Protein AF-A0A7R9FT83-F1 (afdb_monomer)

Nearest PDB structures (foldseek):
  1yxo-assembly1_B  TM=9.324E-01  e=3.282E-31  Pseudomonas aeruginosa
  3lxy-assembly1_A-2  TM=9.511E-01  e=6.187E-30  Yersinia pestis
  1r8k-assembly1_B  TM=9.087E-01  e=9.940E-31  Salmonella enterica subsp. enterica serovar Typhimurium
  1ps6-assembly1_A  TM=9.496E-01  e=1.874E-29  Escherichia coli
  6xmy-assembly1_A  TM=9.005E-01  e=2.595E-27  Legionella pneumophila subsp. pneumophila str. Philadelphia 1

Radius of gyration: 38.5 Å; Cα contacts (8 Å, |Δi|>4): 1022; chains: 1; bounding box: 85×86×90 Å

Solvent-accessible surface area (backbone atoms only — not comparable to full-atom values): 36429 Å² total; per-residue (Å²): 72,54,55,74,54,67,82,45,69,48,43,38,68,57,50,52,53,50,48,53,53,53,52,56,51,40,59,75,68,74,52,88,78,72,60,67,73,57,49,52,49,54,52,49,56,47,51,51,52,54,51,53,47,55,51,49,31,52,76,70,68,57,78,78,57,68,71,61,48,49,57,50,51,48,50,54,20,51,77,70,75,34,52,67,67,58,39,51,52,54,42,46,75,75,72,44,51,66,70,56,53,55,52,49,53,47,50,51,53,46,48,53,52,46,45,43,64,73,29,52,69,71,60,80,82,56,68,68,58,39,52,50,49,55,52,51,48,63,71,65,69,64,54,63,31,32,38,25,35,28,48,31,30,39,69,39,61,85,84,50,52,76,64,49,51,51,52,43,48,54,54,49,52,51,52,52,50,44,48,75,72,67,50,56,64,36,63,52,11,50,73,64,28,71,42,96,42,10,82,67,30,10,56,66,50,77,40,50,46,81,78,48,60,66,79,55,49,65,53,56,74,75,54,53,76,70,37,67,54,73,76,42,81,54,79,62,23,40,37,34,42,32,35,68,40,76,49,62,63,87,72,69,46,57,45,62,28,38,27,33,29,40,31,37,36,55,59,47,101,88,38,51,69,68,56,32,46,54,53,46,52,55,53,49,53,42,46,76,73,69,49,58,62,42,59,51,8,50,73,56,24,74,55,91,29,9,88,65,31,8,47,63,51,76,36,52,84,79,76,51,58,72,58,54,44,57,55,56,70,72,48,51,76,70,33,71,52,69,81,42,70,48,99,70,24,35,30,37,43,31,33,66,45,76,46,73,44,76,40,47,66,60,52,50,49,51,50,45,46,52,54,54,44,50,52,53,29,53,54,48,42,53,53,50,53,50,55,56,51,47,61,47,37,74,37,39,36,65,42,103,42,72,61,72,46,64,34,35,58,66,59,49,51,54,49,26,60,76,68,72,46,78,72,43,82,41,91,69,95,52,59,31,72,20,81,20,49,39,30,60,51,72,41,73,59,74,54,90,85,49,77,69,56,89,56,43,73,36,30,63,40,59,53,48,37,53,50,51,52,50,52,30,28,75,71,68,75,30,88,57,46,76,52,77,94,78,67,55,64,47,30,39,76,51,76,38,94,56,95,46,71,70,60,54,50,25,60,77,68,70,40,91,64,71,35,51,27,41,35,22,43,61,82,81,59,43,43,37,43,32,34,71,34,66,99,63,61,76,89,53,46,70,80,62,65,36,50,69,55,48,46,51,42,52,50,34,51,49,51,40,38,32,74,76,66,65,35,90,77,51,33,35,38,29,37,21,82,33,71,65,25,7,56,94,49,80,51,43,50,58,37,72,77,28,48,48,56,42,48,52,59,41,39,78,72,70,47,48,67,48,68,56,28,29,56,89,64,52,72,35,75,71,41,43,67,67,40,67,31,35,39,23,52,36,46,82,72,42,47,61,60,46,50,70,66,12,74,75,60,59,39,40,33,51,37,52,51,100,48,50,42,40,69

pLDDT: mean 86.51, std 10.6, range [36.62, 98.56]

Sequence (663 aa):
MDPVVDQTVITERELENRIATVTAQINKQGTEMPEESVLRKQILERLISDTLQIQYAAQTGLRVDDAQLDKTIERIAEQNQLTITEFSEAIGRDGISMRKFRSDIRNEITIARLREREVDGRVNVTESEVDNYLTTQAAAGTSQDEFEISHILIRTPPDGTPEDIQKAQAKTDEVMKNLKSGASFAKVSASFSDAPNALEGGNLGWKQGAQMPNLFLEALNSMQIGDVSEPIRSPNGFHILKLTNKRGGNSPLVVQQTRARHILIKITEIMSEKEAKTKMDHIKDRLDNGEKFDALARQFSEDGSAANGGELNWVNPGDTVPQFEKAMNALKENEISAPVQTQFGWHIIQVLERRGQDMTKEAARLKARQEIRARKADEAYQDWIRELRDRAYLAQQALPAKIIVIGDQYALQKRAQILNLPLNICADEVPHIGNGGLQVLHHPLAEPAVAGKLNVNNSAYVLNTLTTATKGCMNGLFDAMVTAPVHKGVINDANINFTGHTEFLAELTGTPQVVMMLVGGQGESMLRVALATTHLALKDVPAAITQANLETTIRILHTDLMQKFGIKKPKIFVAGLNPHAGEGGYLGMEEIETINPVLEKLCSQGFDLIGALPADTMFSAKNIKAADAFLCMYHDQGLPVLKHTSFGEGVNITLGLPIIRTS

Mean predicted aligned error: 18.19 Å

Structure (mmCIF, N/CA/C/O backbone):
data_AF-A0A7R9FT83-F1
#
_entry.id   AF-A0A7R9FT83-F1
#
loop_
_atom_site.group_PDB
_atom_site.id
_atom_site.type_symbol
_atom_site.label_atom_id
_atom_site.label_alt_id
_atom_site.label_comp_id
_atom_site.label_asym_id
_atom_site.label_entity_id
_atom_site.label_seq_id
_atom_site.pdbx_PDB_ins_code
_atom_site.Cartn_x
_atom_site.Cartn_y
_atom_site.Cartn_z
_atom_site.occupancy
_atom_site.B_iso_or_equiv
_atom_site.auth_seq_id
_atom_site.auth_comp_id
_atom_site.auth_asym_id
_atom_site.auth_atom_id
_atom_site.pdbx_PDB_model_num
ATOM 1 N N . MET A 1 1 ? 8.182 18.375 -7.238 1.00 41.91 1 MET A N 1
ATOM 2 C CA . MET A 1 1 ? 9.094 17.528 -6.474 1.00 41.91 1 MET A CA 1
ATOM 3 C C . MET A 1 1 ? 8.539 16.124 -6.518 1.00 41.91 1 MET A C 1
ATOM 5 O O . MET A 1 1 ? 7.466 15.900 -5.982 1.00 41.91 1 MET A O 1
ATOM 9 N N . ASP A 1 2 ? 9.267 15.199 -7.136 1.00 36.62 2 ASP A N 1
ATOM 10 C CA . ASP A 1 2 ? 8.843 13.803 -7.201 1.00 36.62 2 ASP A CA 1
ATOM 11 C C . ASP A 1 2 ? 9.775 12.957 -6.314 1.00 36.62 2 ASP A C 1
ATOM 13 O O . ASP A 1 2 ? 10.878 12.616 -6.762 1.00 36.62 2 ASP A O 1
ATOM 17 N N . PRO A 1 3 ? 9.465 12.705 -5.027 1.00 39.31 3 PRO A N 1
ATOM 18 C CA . PRO A 1 3 ? 10.248 11.762 -4.242 1.00 39.31 3 PRO A CA 1
ATOM 19 C C . PRO A 1 3 ? 9.983 10.330 -4.704 1.00 39.31 3 PRO A C 1
ATOM 21 O O . PRO A 1 3 ? 8.842 9.884 -4.806 1.00 39.31 3 PRO A O 1
ATOM 24 N N . VAL A 1 4 ? 11.066 9.602 -4.965 1.00 46.84 4 VAL A N 1
ATOM 25 C CA . VAL A 1 4 ? 11.028 8.151 -5.159 1.00 46.84 4 VAL A CA 1
ATOM 26 C C . VAL A 1 4 ? 10.951 7.505 -3.777 1.00 46.84 4 VAL A C 1
ATOM 28 O O . VAL A 1 4 ? 11.773 7.811 -2.913 1.00 46.84 4 VAL A O 1
ATOM 31 N N . VAL A 1 5 ? 9.951 6.654 -3.572 1.00 49.22 5 VAL A N 1
ATOM 32 C CA . VAL A 1 5 ? 9.674 5.919 -2.337 1.00 49.22 5 VAL A CA 1
ATOM 33 C C . VAL A 1 5 ? 9.681 4.435 -2.680 1.00 49.22 5 VAL A C 1
ATOM 35 O O . VAL A 1 5 ? 8.700 3.915 -3.218 1.00 49.22 5 VAL A O 1
ATOM 38 N N . ASP A 1 6 ? 10.818 3.789 -2.419 1.00 58.53 6 ASP A N 1
ATOM 39 C CA . ASP A 1 6 ? 11.113 2.410 -2.824 1.00 58.53 6 ASP A CA 1
ATOM 40 C C . ASP A 1 6 ? 10.753 2.158 -4.307 1.00 58.53 6 ASP A C 1
ATOM 42 O O . ASP A 1 6 ? 11.392 2.713 -5.205 1.00 58.53 6 ASP A O 1
ATOM 46 N N . GLN A 1 7 ? 9.686 1.399 -4.578 1.00 53.59 7 GLN A N 1
ATOM 47 C CA . GLN A 1 7 ? 9.283 0.967 -5.922 1.00 53.59 7 GLN A CA 1
ATOM 48 C C . GLN A 1 7 ? 8.365 1.950 -6.671 1.00 53.59 7 GLN A C 1
ATOM 50 O O . GLN A 1 7 ? 8.035 1.723 -7.837 1.00 53.59 7 GLN A O 1
ATOM 55 N N . THR A 1 8 ? 7.917 3.039 -6.038 1.00 56.41 8 THR A N 1
ATOM 56 C CA . THR A 1 8 ? 6.992 4.006 -6.659 1.00 56.41 8 THR A CA 1
ATOM 57 C C . THR A 1 8 ? 7.441 5.444 -6.470 1.00 56.41 8 THR A C 1
ATOM 59 O O . THR A 1 8 ? 8.157 5.781 -5.535 1.00 56.41 8 THR A O 1
ATOM 62 N N . VAL A 1 9 ? 6.991 6.322 -7.361 1.00 61.97 9 VAL A N 1
ATOM 63 C CA . VAL A 1 9 ? 7.285 7.753 -7.304 1.00 61.97 9 VAL A CA 1
ATOM 64 C C . VAL A 1 9 ? 6.043 8.482 -6.817 1.00 61.97 9 VAL A C 1
ATOM 66 O O . VAL A 1 9 ? 4.986 8.336 -7.424 1.00 61.97 9 VAL A O 1
ATOM 69 N N . ILE A 1 10 ? 6.171 9.276 -5.754 1.00 68.56 10 ILE A N 1
ATOM 70 C CA . ILE A 1 10 ? 5.159 10.276 -5.409 1.00 68.56 10 ILE A CA 1
ATOM 71 C C . ILE A 1 10 ? 5.392 11.441 -6.351 1.00 68.56 10 ILE A C 1
ATOM 73 O O . ILE A 1 10 ? 6.482 12.000 -6.370 1.00 68.56 10 ILE A O 1
ATOM 77 N N . THR A 1 11 ? 4.402 11.796 -7.155 1.00 71.56 11 THR A N 1
ATOM 78 C CA . THR A 1 11 ? 4.543 12.904 -8.107 1.00 71.56 11 THR A CA 1
ATOM 79 C C . THR A 1 11 ? 4.201 14.243 -7.460 1.00 71.56 11 THR A C 1
ATOM 81 O O . THR A 1 11 ? 3.380 14.320 -6.546 1.00 71.56 11 THR A O 1
ATOM 84 N N . GLU A 1 12 ? 4.745 15.334 -7.994 1.00 71.69 12 GLU A N 1
ATOM 85 C CA . GLU A 1 12 ? 4.399 16.692 -7.575 1.00 71.69 12 GLU A CA 1
ATOM 86 C C . GLU A 1 12 ? 2.896 16.918 -7.677 1.00 71.69 12 GLU A C 1
ATOM 88 O O . GLU A 1 12 ? 2.285 17.497 -6.791 1.00 71.69 12 GLU A O 1
ATOM 93 N N . ARG A 1 13 ? 2.274 16.403 -8.740 1.00 75.31 13 ARG A N 1
ATOM 94 C CA . ARG A 1 13 ? 0.831 16.518 -8.939 1.00 75.31 13 ARG A CA 1
ATOM 95 C C . ARG A 1 13 ? 0.041 15.850 -7.811 1.00 75.31 13 ARG A C 1
ATOM 97 O O . ARG A 1 13 ? -0.991 16.372 -7.408 1.00 75.31 13 ARG A O 1
ATOM 104 N N . GLU A 1 14 ? 0.490 14.703 -7.307 1.00 74.38 14 GLU A N 1
ATOM 105 C CA . GLU A 1 14 ? -0.159 14.036 -6.170 1.00 74.38 14 GLU A CA 1
ATOM 106 C C . GLU A 1 14 ? 0.012 14.825 -4.875 1.00 74.38 14 GLU A C 1
ATOM 108 O O . GLU A 1 14 ? -0.956 14.967 -4.124 1.00 74.38 14 GLU A O 1
ATOM 113 N N . LEU A 1 15 ? 1.205 15.380 -4.647 1.00 78.50 15 LEU A N 1
ATOM 114 C CA . LEU A 1 15 ? 1.472 16.256 -3.512 1.00 78.50 15 LEU A CA 1
ATOM 115 C C . LEU A 1 15 ? 0.583 17.507 -3.555 1.00 78.50 15 LEU A C 1
ATOM 117 O O . LEU A 1 15 ? -0.110 17.785 -2.580 1.00 78.50 15 LEU A O 1
ATOM 121 N N . GLU A 1 16 ? 0.527 18.204 -4.690 1.00 82.44 16 GLU A N 1
ATOM 122 C CA . GLU A 1 16 ? -0.309 19.397 -4.884 1.00 82.44 16 GLU A CA 1
ATOM 123 C C . GLU A 1 16 ? -1.802 19.089 -4.714 1.00 82.44 16 GLU A C 1
ATOM 125 O O . GLU A 1 16 ? -2.513 19.807 -4.013 1.00 82.44 16 GLU A O 1
ATOM 130 N N . ASN A 1 17 ? -2.289 17.972 -5.266 1.00 82.00 17 ASN A N 1
ATOM 131 C CA . ASN A 1 17 ? -3.680 17.552 -5.080 1.00 82.00 17 ASN A CA 1
ATOM 132 C C . ASN A 1 17 ? -4.004 17.282 -3.602 1.00 82.00 17 ASN A C 1
ATOM 134 O O . ASN A 1 17 ? -5.092 17.619 -3.120 1.00 82.00 17 ASN A O 1
ATOM 138 N N . ARG A 1 18 ? -3.069 16.669 -2.864 1.00 82.44 18 ARG A N 1
ATOM 139 C CA . ARG A 1 18 ? -3.252 16.386 -1.437 1.00 82.44 18 ARG A CA 1
ATOM 140 C C . ARG A 1 18 ? -3.200 17.665 -0.606 1.00 82.44 18 ARG A C 1
ATOM 142 O O . ARG A 1 18 ? -4.032 17.810 0.285 1.00 82.44 18 ARG A O 1
ATOM 149 N N . ILE A 1 19 ? -2.299 18.596 -0.930 1.00 82.56 19 ILE A N 1
ATOM 150 C CA . ILE A 1 19 ? -2.254 19.941 -0.338 1.00 82.56 19 ILE A CA 1
ATOM 151 C C . ILE A 1 19 ? -3.588 20.647 -0.554 1.00 82.56 19 ILE A C 1
ATOM 153 O O . ILE A 1 19 ? -4.222 21.026 0.424 1.00 82.56 19 ILE A O 1
ATOM 157 N N . ALA A 1 20 ? -4.077 20.722 -1.794 1.00 84.25 20 ALA A N 1
ATOM 158 C CA . ALA A 1 20 ? -5.348 21.371 -2.109 1.00 84.25 20 ALA A CA 1
ATOM 159 C C . ALA A 1 20 ? -6.523 20.783 -1.306 1.00 84.25 20 ALA A C 1
ATOM 161 O O . ALA A 1 20 ? -7.347 21.526 -0.771 1.00 84.25 20 ALA A O 1
ATOM 162 N N . THR A 1 21 ? -6.566 19.455 -1.164 1.00 80.50 21 THR A N 1
ATOM 163 C CA . THR A 1 21 ? -7.602 18.757 -0.384 1.00 80.50 21 THR A CA 1
ATOM 164 C C . THR A 1 21 ? -7.535 19.123 1.103 1.00 80.50 21 THR A C 1
ATOM 166 O O . THR A 1 21 ? -8.549 19.486 1.700 1.00 80.50 21 THR A O 1
ATOM 169 N N . VAL A 1 22 ? -6.343 19.064 1.706 1.00 79.50 22 VAL A N 1
ATOM 170 C CA . VAL A 1 22 ? -6.141 19.379 3.130 1.00 79.50 22 VAL A CA 1
ATOM 171 C C . VAL A 1 22 ? -6.407 20.862 3.406 1.00 79.50 22 VAL A C 1
ATOM 173 O O . VAL A 1 22 ? -7.093 21.190 4.370 1.00 79.50 22 VAL A O 1
ATOM 176 N N . THR A 1 23 ? -5.950 21.760 2.534 1.00 80.88 23 THR A N 1
ATOM 177 C CA . THR A 1 23 ? -6.218 23.201 2.623 1.00 80.88 23 THR A CA 1
ATOM 178 C C . THR A 1 23 ? -7.714 23.505 2.554 1.00 80.88 23 THR A C 1
ATOM 180 O O . THR A 1 23 ? -8.223 24.270 3.372 1.00 80.88 23 THR A O 1
ATOM 183 N N . ALA A 1 24 ? -8.452 22.880 1.629 1.00 78.81 24 ALA A N 1
ATOM 184 C CA . ALA A 1 24 ? -9.903 23.042 1.545 1.00 78.81 24 ALA A CA 1
ATOM 185 C C . ALA A 1 24 ? -10.610 22.584 2.834 1.00 78.81 24 ALA A C 1
ATOM 187 O O . ALA A 1 24 ? -11.576 23.215 3.268 1.00 78.81 24 ALA A O 1
ATOM 188 N N . GLN A 1 25 ? -10.114 21.521 3.471 1.00 71.62 25 GLN A N 1
ATOM 189 C CA . GLN A 1 25 ? -10.657 21.008 4.727 1.00 71.62 25 GLN A CA 1
ATOM 190 C C . GLN A 1 25 ? -10.373 21.938 5.918 1.00 71.62 25 GLN A C 1
ATOM 192 O O . GLN A 1 25 ? -11.295 22.230 6.678 1.00 71.62 25 GLN A O 1
ATOM 197 N N . ILE A 1 26 ? -9.145 22.453 6.049 1.00 74.62 26 ILE A N 1
ATOM 198 C CA . ILE A 1 26 ? -8.762 23.419 7.099 1.00 74.62 26 ILE A CA 1
ATOM 199 C C . ILE A 1 26 ? -9.593 24.704 6.974 1.00 74.62 26 ILE A C 1
ATOM 201 O O . ILE A 1 26 ? -10.160 25.181 7.958 1.00 74.62 26 ILE A O 1
ATOM 205 N N . ASN A 1 27 ? -9.762 25.211 5.748 1.00 76.94 27 ASN A N 1
ATOM 206 C CA . ASN A 1 27 ? -10.579 26.398 5.485 1.00 76.94 27 ASN A CA 1
ATOM 207 C C . ASN A 1 27 ? -12.053 26.192 5.867 1.00 76.94 27 ASN A C 1
ATOM 209 O O . ASN A 1 27 ? -12.658 27.080 6.464 1.00 76.94 27 ASN A O 1
ATOM 213 N N . LYS A 1 28 ? -12.634 25.016 5.580 1.00 74.19 28 LYS A N 1
ATOM 214 C CA . LYS A 1 28 ? -14.008 24.678 6.000 1.00 74.19 28 LYS A CA 1
ATOM 215 C C . LYS A 1 28 ? -14.165 24.616 7.528 1.00 74.19 28 LYS A C 1
ATOM 217 O O . LYS A 1 28 ? -15.262 24.853 8.023 1.00 74.19 28 LYS A O 1
ATOM 222 N N . GLN A 1 29 ? -13.100 24.301 8.266 1.00 72.38 29 GLN A N 1
ATOM 223 C CA . GLN A 1 29 ? -13.101 24.189 9.731 1.00 72.38 29 GLN A CA 1
ATOM 224 C C . GLN A 1 29 ? -12.776 25.508 10.454 1.00 72.38 29 GLN A C 1
ATOM 226 O O . GLN A 1 29 ? -12.842 25.552 11.681 1.00 72.38 29 GLN A O 1
ATOM 231 N N . GLY A 1 30 ? -12.432 26.578 9.727 1.00 74.69 30 GLY A N 1
ATOM 232 C CA . GLY A 1 30 ? -12.115 27.887 10.309 1.00 74.69 30 GLY A CA 1
ATOM 233 C C . GLY A 1 30 ? -10.822 27.916 11.131 1.00 74.69 30 GLY A C 1
ATOM 234 O O . GLY A 1 30 ? -10.682 28.756 12.017 1.00 74.69 30 GLY A O 1
ATOM 235 N N . THR A 1 31 ? -9.897 26.984 10.883 1.00 73.94 31 THR A N 1
ATOM 236 C CA . THR A 1 31 ? -8.613 26.883 11.593 1.00 73.94 31 THR A CA 1
ATOM 237 C C . THR A 1 31 ? -7.537 27.732 10.914 1.00 73.94 31 THR A C 1
ATOM 239 O O . THR A 1 31 ? -7.541 27.889 9.694 1.00 73.94 31 THR A O 1
ATOM 242 N N . GLU A 1 32 ? -6.602 28.278 11.694 1.00 70.81 32 GLU A N 1
ATOM 243 C CA . GLU A 1 32 ? -5.482 29.060 11.158 1.00 70.81 32 GLU A CA 1
ATOM 244 C C . GLU A 1 32 ? -4.536 28.162 10.345 1.00 70.81 32 GLU A C 1
ATOM 246 O O . GLU A 1 32 ? -4.157 27.072 10.784 1.00 70.81 32 GLU A O 1
ATOM 251 N N . MET A 1 33 ? -4.188 28.599 9.131 1.00 70.00 33 MET A N 1
ATOM 252 C CA . MET A 1 33 ? -3.420 27.781 8.196 1.00 70.00 33 MET A CA 1
ATOM 253 C C . MET A 1 33 ? -1.923 27.832 8.538 1.00 70.00 33 MET A C 1
ATOM 255 O O . MET A 1 33 ? -1.368 28.927 8.655 1.00 70.00 33 MET A O 1
ATOM 259 N N . PRO A 1 34 ? -1.243 26.677 8.671 1.00 75.31 34 PRO A N 1
ATOM 260 C CA . PRO A 1 34 ? 0.204 26.655 8.844 1.00 75.31 34 PRO A CA 1
ATOM 261 C C . PRO A 1 34 ? 0.920 27.230 7.616 1.00 75.31 34 PRO A C 1
ATOM 263 O O . PRO A 1 34 ? 0.367 27.284 6.517 1.00 75.31 34 PRO A O 1
ATOM 266 N N . GLU A 1 35 ? 2.182 27.621 7.800 1.00 77.81 35 GLU A N 1
ATOM 267 C CA . GLU A 1 35 ? 3.028 28.092 6.703 1.00 77.81 35 GLU A CA 1
ATOM 268 C C . GLU A 1 35 ? 3.103 27.043 5.578 1.00 77.81 35 GLU A C 1
ATOM 270 O O . GLU A 1 35 ? 3.220 25.841 5.838 1.00 77.81 35 GLU A O 1
ATOM 275 N N . GLU A 1 36 ? 3.061 27.491 4.321 1.00 75.88 36 GLU A N 1
ATOM 276 C CA . GLU A 1 36 ? 2.990 26.611 3.149 1.00 75.88 36 GLU A CA 1
ATOM 277 C C . GLU A 1 36 ? 4.145 25.601 3.106 1.00 75.88 36 GLU A C 1
ATOM 279 O O . GLU A 1 36 ? 3.931 24.423 2.811 1.00 75.88 36 GLU A O 1
ATOM 284 N N . SER A 1 37 ? 5.364 26.024 3.462 1.00 67.00 37 SER A N 1
ATOM 285 C CA . SER A 1 37 ? 6.533 25.138 3.472 1.00 67.00 37 SER A CA 1
ATOM 286 C C . SER A 1 37 ? 6.402 24.011 4.506 1.00 67.00 37 SER A C 1
ATOM 288 O O . SER A 1 37 ? 6.769 22.864 4.228 1.00 67.00 37 SER A O 1
ATOM 290 N N . VAL A 1 38 ? 5.809 24.305 5.668 1.00 68.12 38 VAL A N 1
ATOM 291 C CA . VAL A 1 38 ? 5.553 23.341 6.745 1.00 68.12 38 VAL A CA 1
ATOM 292 C C . VAL A 1 38 ? 4.437 22.381 6.346 1.00 68.12 38 VAL A C 1
ATOM 294 O O . VAL A 1 38 ? 4.605 21.166 6.477 1.00 68.12 38 VAL A O 1
ATOM 297 N N . LEU A 1 39 ? 3.331 22.901 5.804 1.00 73.31 39 LEU A N 1
ATOM 298 C CA . LEU A 1 39 ? 2.203 22.093 5.338 1.00 73.31 39 LEU A CA 1
ATOM 299 C C . LEU A 1 39 ? 2.635 21.119 4.237 1.00 73.31 39 LEU A C 1
ATOM 301 O O . LEU A 1 39 ? 2.381 19.916 4.323 1.00 73.31 39 LEU A O 1
ATOM 305 N N . ARG A 1 40 ? 3.352 21.629 3.230 1.00 80.88 40 ARG A N 1
ATOM 306 C CA . ARG A 1 40 ? 3.901 20.835 2.127 1.00 80.88 40 ARG A CA 1
ATOM 307 C C . ARG A 1 40 ? 4.787 19.709 2.646 1.00 80.88 40 ARG A C 1
ATOM 309 O O . ARG A 1 40 ? 4.631 18.565 2.221 1.00 80.88 40 ARG A O 1
ATOM 316 N N . LYS A 1 41 ? 5.686 20.017 3.586 1.00 70.69 41 LYS A N 1
ATOM 317 C CA . LYS A 1 41 ? 6.574 19.029 4.208 1.00 70.69 41 LYS A CA 1
ATOM 318 C C . LYS A 1 41 ? 5.782 17.935 4.927 1.00 70.69 41 LYS A C 1
ATOM 320 O O . LYS A 1 41 ? 6.028 16.759 4.687 1.00 70.69 41 LYS A O 1
ATOM 325 N N . GLN A 1 42 ? 4.819 18.302 5.771 1.00 71.75 42 GLN A N 1
ATOM 326 C CA . GLN A 1 42 ? 4.013 17.335 6.525 1.00 71.75 42 GLN A CA 1
ATOM 327 C C . GLN A 1 42 ? 3.184 16.423 5.615 1.00 71.75 42 GLN A C 1
ATOM 329 O O . GLN A 1 42 ? 3.087 15.219 5.858 1.00 71.75 42 GLN A O 1
ATOM 334 N N . ILE A 1 43 ? 2.607 16.974 4.547 1.00 78.56 43 ILE A N 1
ATOM 335 C CA . ILE A 1 43 ? 1.826 16.189 3.588 1.00 78.56 43 ILE A CA 1
ATOM 336 C C . ILE A 1 43 ? 2.728 15.237 2.808 1.00 78.56 43 ILE A C 1
ATOM 338 O O . ILE A 1 43 ? 2.357 14.080 2.618 1.00 78.56 43 ILE A O 1
ATOM 342 N N . LEU A 1 44 ? 3.919 15.682 2.407 1.00 75.94 44 LEU A N 1
ATOM 343 C CA . LEU A 1 44 ? 4.880 14.821 1.731 1.00 75.94 44 LEU A CA 1
ATOM 344 C C . LEU A 1 44 ? 5.317 13.647 2.615 1.00 75.94 44 LEU A C 1
ATOM 346 O O . LEU A 1 44 ? 5.284 12.504 2.173 1.00 75.94 44 LEU A O 1
ATOM 350 N N . GLU A 1 45 ? 5.651 13.915 3.876 1.00 70.81 45 GLU A N 1
ATOM 351 C CA . GLU A 1 45 ? 6.002 12.892 4.869 1.00 70.81 45 GLU A CA 1
ATOM 352 C C . GLU A 1 45 ? 4.892 11.851 5.058 1.00 70.81 45 GLU A C 1
ATOM 354 O O . GLU A 1 45 ? 5.151 10.644 5.152 1.00 70.81 45 GLU A O 1
ATOM 359 N N . ARG A 1 46 ? 3.638 12.310 5.072 1.00 79.62 46 ARG A N 1
ATOM 360 C CA . ARG A 1 46 ? 2.473 11.430 5.139 1.00 79.62 46 ARG A CA 1
ATOM 361 C C . ARG A 1 46 ? 2.331 10.587 3.875 1.00 79.62 46 ARG A C 1
ATOM 363 O O . ARG A 1 46 ? 2.157 9.383 3.991 1.00 79.62 46 ARG A O 1
ATOM 370 N N . LEU A 1 47 ? 2.467 11.182 2.689 1.00 80.00 47 LEU A N 1
ATOM 371 C CA . LEU A 1 47 ? 2.392 10.447 1.423 1.00 80.00 47 LEU A CA 1
ATOM 372 C C . LEU A 1 47 ? 3.488 9.381 1.315 1.00 80.00 47 LEU A C 1
ATOM 374 O O . LEU A 1 47 ? 3.198 8.273 0.870 1.00 80.00 47 LEU A O 1
ATOM 378 N N . ILE A 1 48 ? 4.716 9.680 1.756 1.00 77.19 48 ILE A N 1
ATOM 379 C CA . ILE A 1 48 ? 5.814 8.701 1.824 1.00 77.19 48 ILE A CA 1
ATOM 380 C C . ILE A 1 48 ? 5.406 7.532 2.719 1.00 77.19 48 ILE A C 1
ATOM 382 O O . ILE A 1 48 ? 5.457 6.380 2.296 1.00 77.19 48 ILE A O 1
ATOM 386 N N . SER A 1 49 ? 4.941 7.826 3.932 1.00 80.81 49 SER A N 1
ATOM 387 C CA . SER A 1 49 ? 4.574 6.800 4.913 1.00 80.81 49 SER A CA 1
ATOM 388 C C . SER A 1 49 ? 3.386 5.949 4.450 1.00 80.81 49 SER A C 1
ATOM 390 O O . SER A 1 49 ? 3.410 4.730 4.601 1.00 80.81 49 SER A O 1
ATOM 392 N N . ASP A 1 50 ? 2.361 6.559 3.854 1.00 86.56 50 ASP A N 1
ATOM 393 C CA . ASP A 1 50 ? 1.199 5.852 3.303 1.00 86.56 50 ASP A CA 1
ATOM 394 C C . ASP A 1 50 ? 1.621 4.948 2.132 1.00 86.56 50 ASP A C 1
ATOM 396 O O . ASP A 1 50 ? 1.226 3.784 2.066 1.00 86.56 50 ASP A O 1
ATOM 400 N N . THR A 1 51 ? 2.485 5.450 1.243 1.00 83.56 51 THR A N 1
ATOM 401 C CA . THR A 1 51 ? 2.993 4.698 0.083 1.00 83.56 51 THR A CA 1
ATOM 402 C C . THR A 1 51 ? 3.783 3.465 0.516 1.00 83.56 51 THR A C 1
ATOM 404 O O . THR A 1 51 ? 3.516 2.369 0.023 1.00 83.56 51 THR A O 1
ATOM 407 N N . LEU A 1 52 ? 4.692 3.612 1.483 1.00 83.00 52 LEU A N 1
ATOM 408 C CA . LEU A 1 52 ? 5.474 2.497 2.025 1.00 83.00 52 LEU A CA 1
ATOM 409 C C . LEU A 1 52 ? 4.597 1.418 2.657 1.00 83.00 52 LEU A C 1
ATOM 411 O O . LEU A 1 52 ? 4.821 0.226 2.458 1.00 83.00 52 LEU A O 1
ATOM 415 N N . GLN A 1 53 ? 3.573 1.825 3.406 1.00 89.12 53 GLN A N 1
ATOM 416 C CA . GLN A 1 53 ? 2.636 0.888 4.019 1.00 89.12 53 GLN A CA 1
ATOM 417 C C . GLN A 1 53 ? 1.842 0.113 2.971 1.00 89.12 53 GLN A C 1
ATOM 419 O O . GLN A 1 53 ? 1.682 -1.098 3.096 1.00 89.12 53 GLN A O 1
ATOM 424 N N . ILE A 1 54 ? 1.373 0.783 1.917 1.00 87.94 54 ILE A N 1
ATOM 425 C CA . ILE A 1 54 ? 0.641 0.132 0.824 1.00 87.94 54 ILE A CA 1
ATOM 426 C C . ILE A 1 54 ? 1.544 -0.860 0.080 1.00 87.94 54 ILE A C 1
ATOM 428 O O . ILE A 1 54 ? 1.114 -1.977 -0.210 1.00 87.94 54 ILE A O 1
ATOM 432 N N . GLN A 1 55 ? 2.799 -0.490 -0.184 1.00 81.50 55 GLN A N 1
ATOM 433 C CA . GLN A 1 55 ? 3.783 -1.392 -0.788 1.00 81.50 55 GLN A CA 1
ATOM 434 C C . GLN A 1 55 ? 4.036 -2.617 0.098 1.00 81.50 55 GLN A C 1
ATOM 436 O O . GLN A 1 55 ? 3.961 -3.748 -0.374 1.00 81.50 55 GLN A O 1
ATOM 441 N N . TYR A 1 56 ? 4.251 -2.420 1.399 1.00 83.19 56 TYR A N 1
ATOM 442 C CA . TYR A 1 56 ? 4.473 -3.519 2.337 1.00 83.19 56 TYR A CA 1
ATOM 443 C C . TYR A 1 56 ? 3.237 -4.417 2.507 1.00 83.19 56 TYR A C 1
ATOM 445 O O . TYR A 1 56 ? 3.355 -5.643 2.593 1.00 83.19 56 TYR A O 1
ATOM 453 N N . ALA A 1 57 ? 2.029 -3.844 2.504 1.00 85.25 57 ALA A N 1
ATOM 454 C CA . ALA A 1 57 ? 0.789 -4.615 2.457 1.00 85.25 57 ALA A CA 1
ATOM 455 C C . ALA A 1 57 ? 0.746 -5.516 1.215 1.00 85.25 57 ALA A C 1
ATOM 457 O O . ALA A 1 57 ? 0.454 -6.705 1.341 1.00 85.25 57 ALA A O 1
ATOM 458 N N . ALA A 1 58 ? 1.100 -4.983 0.042 1.00 80.94 58 ALA A N 1
ATOM 459 C CA . ALA A 1 58 ? 1.158 -5.758 -1.194 1.00 80.94 58 ALA A CA 1
ATOM 460 C C . ALA A 1 58 ? 2.201 -6.890 -1.120 1.00 80.94 58 ALA A C 1
ATOM 462 O O . ALA A 1 58 ? 1.852 -8.037 -1.408 1.00 80.94 58 ALA A O 1
ATOM 463 N N . GLN A 1 59 ? 3.417 -6.593 -0.640 1.00 75.44 59 GLN A N 1
ATOM 464 C CA . GLN A 1 59 ? 4.509 -7.565 -0.454 1.00 75.44 59 GLN A CA 1
ATOM 465 C C . GLN A 1 59 ? 4.118 -8.712 0.488 1.00 75.44 59 GLN A C 1
ATOM 467 O O . GLN A 1 59 ? 4.492 -9.863 0.288 1.00 75.44 59 GLN A O 1
ATOM 472 N N . THR A 1 60 ? 3.334 -8.412 1.523 1.00 79.25 60 THR A N 1
ATOM 473 C CA . THR A 1 60 ? 2.881 -9.395 2.521 1.00 79.25 60 THR A CA 1
ATOM 474 C C . THR A 1 60 ? 1.532 -10.037 2.179 1.00 79.25 60 THR A C 1
ATOM 476 O O . THR A 1 60 ? 0.929 -10.705 3.022 1.00 79.25 60 THR A O 1
ATOM 479 N N . GLY A 1 61 ? 1.029 -9.823 0.959 1.00 80.06 61 GLY A N 1
ATOM 480 C CA . GLY A 1 61 ? -0.218 -10.409 0.465 1.00 80.06 61 GLY A CA 1
ATOM 481 C C . GLY A 1 61 ? -1.496 -9.863 1.115 1.00 80.06 61 GLY A C 1
ATOM 482 O O . GLY A 1 61 ? -2.567 -10.437 0.915 1.00 80.06 61 GLY A O 1
ATOM 483 N N . LEU A 1 62 ? -1.426 -8.769 1.881 1.00 83.06 62 LEU A N 1
ATOM 484 C CA . LEU A 1 62 ? -2.598 -8.119 2.460 1.00 83.06 62 LEU A CA 1
ATOM 485 C C . LEU A 1 62 ? -3.345 -7.347 1.366 1.00 83.06 62 LEU A C 1
ATOM 487 O O . LEU A 1 62 ? -2.847 -6.358 0.832 1.00 83.06 62 LEU A O 1
ATOM 491 N N . ARG A 1 63 ? -4.560 -7.792 1.039 1.00 82.81 63 ARG A N 1
ATOM 492 C CA . ARG A 1 63 ? -5.420 -7.154 0.035 1.00 82.81 63 ARG A CA 1
ATOM 493 C C . ARG A 1 63 ? -6.813 -6.902 0.598 1.00 82.81 63 ARG A C 1
ATOM 495 O O . ARG A 1 63 ? -7.290 -7.622 1.474 1.00 82.81 63 ARG A O 1
ATOM 502 N N . VAL A 1 64 ? -7.462 -5.868 0.079 1.00 87.50 64 VAL A N 1
ATOM 503 C CA . VAL A 1 64 ? -8.869 -5.564 0.354 1.00 87.50 64 VAL A CA 1
ATOM 504 C C . VAL A 1 64 ? -9.667 -5.980 -0.870 1.00 87.50 64 VAL A C 1
ATOM 506 O O . VAL A 1 64 ? -9.433 -5.456 -1.961 1.00 87.50 64 VAL A O 1
ATOM 509 N N . ASP A 1 65 ? -10.564 -6.946 -0.691 1.00 88.75 65 ASP A N 1
ATOM 510 C CA . ASP A 1 65 ? -11.472 -7.375 -1.746 1.00 88.75 65 ASP A CA 1
ATOM 511 C C . ASP A 1 65 ? -12.529 -6.300 -2.048 1.00 88.75 65 ASP A C 1
ATOM 513 O O . ASP A 1 65 ? -12.860 -5.455 -1.209 1.00 88.75 65 ASP A O 1
ATOM 517 N N . ASP A 1 66 ? -13.052 -6.324 -3.273 1.00 89.38 66 ASP A N 1
ATOM 518 C CA . ASP A 1 66 ? -13.994 -5.304 -3.735 1.00 89.38 66 ASP A CA 1
ATOM 519 C C . ASP A 1 66 ? -15.345 -5.375 -3.013 1.00 89.38 66 ASP A C 1
ATOM 521 O O . ASP A 1 66 ? -15.941 -4.334 -2.752 1.00 89.38 66 ASP A O 1
ATOM 525 N N . ALA A 1 67 ? -15.795 -6.563 -2.598 1.00 90.19 67 ALA A N 1
ATOM 526 C CA . ALA A 1 67 ? -17.072 -6.718 -1.902 1.00 90.19 67 ALA A CA 1
ATOM 527 C C . ALA A 1 67 ? -17.055 -6.048 -0.520 1.00 90.19 67 ALA A C 1
ATOM 529 O O . ALA A 1 67 ? -18.038 -5.448 -0.080 1.00 90.19 67 ALA A O 1
ATOM 530 N N . GLN A 1 68 ? -15.930 -6.125 0.184 1.00 88.25 68 GLN A N 1
ATOM 531 C CA . GLN A 1 68 ? -15.743 -5.443 1.451 1.00 88.25 68 GLN A CA 1
ATOM 532 C C . GLN A 1 68 ? -15.587 -3.930 1.275 1.00 88.25 68 GLN A C 1
ATOM 534 O O . GLN A 1 68 ? -16.095 -3.159 2.099 1.00 88.25 68 GLN A O 1
ATOM 539 N N . LEU A 1 69 ? -14.887 -3.502 0.224 1.00 92.19 69 LEU A N 1
ATOM 540 C CA . LEU A 1 69 ? -14.786 -2.090 -0.123 1.00 92.19 69 LEU A CA 1
ATOM 541 C C . LEU A 1 69 ? -16.178 -1.495 -0.374 1.00 92.19 69 LEU A C 1
ATOM 543 O O . LEU A 1 69 ? -16.503 -0.460 0.204 1.00 92.19 69 LEU A O 1
ATOM 547 N N . ASP A 1 70 ? -17.015 -2.184 -1.150 1.00 91.94 70 ASP A N 1
ATOM 548 C CA . ASP A 1 70 ? -18.382 -1.761 -1.469 1.00 91.94 70 ASP A CA 1
ATOM 549 C C . ASP A 1 70 ? -19.227 -1.584 -0.208 1.00 91.94 70 ASP A C 1
ATOM 551 O O . ASP A 1 70 ? -19.742 -0.494 0.032 1.00 91.94 70 ASP A O 1
ATOM 555 N N . LYS A 1 71 ? -19.243 -2.587 0.679 1.00 92.38 71 LYS A N 1
ATOM 556 C CA . LYS A 1 71 ? -19.945 -2.504 1.974 1.00 92.38 71 LYS A CA 1
ATOM 557 C C . LYS A 1 71 ? -19.469 -1.350 2.854 1.00 92.38 71 LYS A C 1
ATOM 559 O O . LYS A 1 71 ? -20.230 -0.812 3.655 1.00 92.38 71 LYS A O 1
ATOM 564 N N . THR A 1 72 ? -18.185 -1.006 2.771 1.00 91.50 72 THR A N 1
ATOM 565 C CA . THR A 1 72 ? -17.628 0.102 3.555 1.00 91.50 72 THR A CA 1
ATOM 566 C C . THR A 1 72 ? -18.103 1.439 2.995 1.00 91.50 72 THR A C 1
ATOM 568 O O . THR A 1 72 ? -18.496 2.311 3.762 1.00 91.50 72 THR A O 1
ATOM 571 N N . ILE A 1 73 ? -18.132 1.583 1.669 1.00 92.25 73 ILE A N 1
ATOM 572 C CA . ILE A 1 73 ? -18.634 2.785 0.995 1.00 92.25 73 ILE A CA 1
ATOM 573 C C . ILE A 1 73 ? -20.141 2.950 1.220 1.00 92.25 73 ILE A C 1
ATOM 575 O O . ILE A 1 73 ? -20.581 4.058 1.516 1.00 92.25 73 ILE A O 1
ATOM 579 N N . GLU A 1 74 ? -20.919 1.869 1.151 1.00 92.44 74 GLU A N 1
ATOM 580 C CA . GLU A 1 74 ? -22.351 1.876 1.482 1.00 92.44 74 GLU A CA 1
ATOM 581 C C . GLU A 1 74 ? -22.587 2.380 2.907 1.00 92.44 74 GLU A C 1
ATOM 583 O O . GLU A 1 74 ? -23.383 3.292 3.114 1.00 92.44 74 GLU A O 1
ATOM 588 N N . ARG A 1 75 ? -21.816 1.886 3.884 1.00 92.00 75 ARG A N 1
ATOM 589 C CA . ARG A 1 75 ? -21.911 2.355 5.273 1.00 92.00 75 ARG A CA 1
ATOM 590 C C . ARG A 1 75 ? -21.571 3.840 5.420 1.00 92.00 75 ARG A C 1
ATOM 592 O O . ARG A 1 75 ? -22.204 4.527 6.215 1.00 92.00 75 ARG A O 1
ATOM 599 N N . ILE A 1 76 ? -20.580 4.341 4.680 1.00 90.12 76 ILE A N 1
ATOM 600 C CA . ILE A 1 76 ? -20.234 5.771 4.685 1.00 90.12 76 ILE A CA 1
ATOM 601 C C . ILE A 1 76 ? -21.390 6.593 4.098 1.00 90.12 76 ILE A C 1
ATOM 603 O O . ILE A 1 76 ? -21.737 7.634 4.656 1.00 90.12 76 ILE A O 1
ATOM 607 N N . ALA A 1 77 ? -22.015 6.127 3.014 1.00 90.62 77 ALA A N 1
ATOM 608 C CA . ALA A 1 77 ? -23.183 6.782 2.430 1.00 90.62 77 ALA A CA 1
ATOM 609 C C . ALA A 1 77 ? -24.363 6.807 3.423 1.00 90.62 77 ALA A C 1
ATOM 611 O O . ALA A 1 77 ? -24.912 7.876 3.691 1.00 90.62 77 ALA A O 1
ATOM 612 N N . GLU A 1 78 ? -24.666 5.675 4.070 1.00 92.44 78 GLU A N 1
ATOM 613 C CA . GLU A 1 78 ? -25.712 5.556 5.096 1.00 92.44 78 GLU A CA 1
ATOM 614 C C . GLU A 1 78 ? -25.462 6.463 6.311 1.00 92.44 78 GLU A C 1
ATOM 616 O O . GLU A 1 78 ? -26.383 7.127 6.786 1.00 92.44 78 GLU A O 1
ATOM 621 N N . GLN A 1 79 ? -24.217 6.554 6.796 1.00 90.31 79 GLN A N 1
ATOM 622 C CA . GLN A 1 79 ? -23.842 7.461 7.892 1.00 90.31 79 GLN A CA 1
ATOM 623 C C . GLN A 1 79 ? -24.066 8.935 7.540 1.00 90.31 79 GLN A C 1
ATOM 625 O O . GLN A 1 79 ? -24.379 9.737 8.420 1.00 90.31 79 GLN A O 1
ATOM 630 N N . ASN A 1 80 ? -23.940 9.281 6.259 1.00 86.44 80 ASN A N 1
ATOM 631 C CA . ASN A 1 80 ? -24.241 10.610 5.736 1.00 86.44 80 ASN A CA 1
ATOM 632 C C . ASN A 1 80 ? -25.706 10.763 5.296 1.00 86.44 80 ASN A C 1
ATOM 634 O O . ASN A 1 80 ? -26.062 11.815 4.775 1.00 86.44 80 ASN A O 1
ATOM 638 N N . GLN A 1 81 ? -26.554 9.753 5.532 1.00 93.12 81 GLN A N 1
ATOM 639 C CA . GLN A 1 81 ? -27.980 9.741 5.180 1.00 93.12 81 GLN A CA 1
ATOM 640 C C . GLN A 1 81 ? -28.225 9.885 3.667 1.00 93.12 81 GLN A C 1
ATOM 642 O O . GLN A 1 81 ? -29.221 10.471 3.248 1.00 93.12 81 GLN A O 1
ATOM 647 N N . LEU A 1 82 ? -27.315 9.353 2.847 1.00 92.94 82 LEU A N 1
ATOM 648 C CA . LEU A 1 82 ? -27.374 9.398 1.386 1.00 92.94 82 LEU A CA 1
ATOM 649 C C . LEU A 1 82 ? -27.464 7.985 0.808 1.00 92.94 82 LEU A C 1
ATOM 651 O O . LEU A 1 82 ? -26.849 7.046 1.315 1.00 92.94 82 LEU A O 1
ATOM 655 N N . THR A 1 83 ? -28.179 7.835 -0.304 1.00 93.19 83 THR A N 1
ATOM 656 C CA . THR A 1 83 ? -28.063 6.632 -1.140 1.00 93.19 83 THR A CA 1
ATOM 657 C C . THR A 1 83 ? -26.712 6.604 -1.857 1.00 93.19 83 THR A C 1
ATOM 659 O O . THR A 1 83 ? -26.054 7.633 -2.021 1.00 93.19 83 THR A O 1
ATOM 662 N N . ILE A 1 84 ? -26.291 5.436 -2.354 1.00 90.12 84 ILE A N 1
ATOM 663 C CA . ILE A 1 84 ? -25.015 5.310 -3.079 1.00 90.12 84 ILE A CA 1
ATOM 664 C C . ILE A 1 84 ? -24.947 6.223 -4.317 1.00 90.12 84 ILE A C 1
ATOM 666 O O . ILE A 1 84 ? -23.890 6.767 -4.642 1.00 90.12 84 ILE A O 1
ATOM 670 N N . THR A 1 85 ? -26.085 6.430 -4.986 1.00 91.94 85 THR A N 1
ATOM 671 C CA . THR A 1 85 ? -26.201 7.296 -6.162 1.00 91.94 85 THR A CA 1
ATOM 672 C C . THR A 1 85 ? -26.038 8.763 -5.772 1.00 91.94 85 THR A C 1
ATOM 674 O O . THR A 1 85 ? -25.193 9.451 -6.341 1.00 91.94 85 THR A O 1
ATOM 677 N N . GLU A 1 86 ? -26.765 9.225 -4.752 1.00 92.06 86 GLU A N 1
ATOM 678 C CA . GLU A 1 86 ? -26.660 10.603 -4.249 1.00 92.06 86 GLU A CA 1
ATOM 679 C C . GLU A 1 86 ? -25.271 10.897 -3.675 1.00 92.06 86 GLU A C 1
ATOM 681 O O . GLU A 1 86 ? -24.721 11.980 -3.875 1.00 92.06 86 GLU A O 1
ATOM 686 N N . PHE A 1 87 ? -24.668 9.914 -3.006 1.00 91.31 87 PHE A N 1
ATOM 687 C CA . PHE A 1 87 ? -23.313 10.010 -2.480 1.00 91.31 87 PHE A CA 1
ATOM 688 C C . PHE A 1 87 ? -22.279 10.150 -3.605 1.00 91.31 87 PHE A C 1
ATOM 690 O O . PHE A 1 87 ? -21.393 11.002 -3.534 1.00 91.31 87 PHE A O 1
ATOM 697 N N . SER A 1 88 ? -22.425 9.381 -4.690 1.00 89.12 88 SER A N 1
ATOM 698 C CA . SER A 1 88 ? -21.568 9.517 -5.872 1.00 89.12 88 SER A CA 1
ATOM 699 C C . SER A 1 88 ? -21.684 10.894 -6.523 1.00 89.12 88 SER A C 1
ATOM 701 O O . SER A 1 88 ? -20.675 11.447 -6.965 1.00 89.12 88 SER A O 1
ATOM 703 N N . GLU A 1 89 ? -22.892 11.453 -6.598 1.00 90.81 89 GLU A N 1
ATOM 704 C CA . GLU A 1 89 ? -23.101 12.808 -7.112 1.00 90.81 89 GLU A CA 1
ATOM 705 C C . GLU A 1 89 ? -22.478 13.867 -6.200 1.00 90.81 89 GLU A C 1
ATOM 707 O O . GLU A 1 89 ? -21.849 14.802 -6.694 1.00 90.81 89 GLU A O 1
ATOM 712 N N . ALA A 1 90 ? -22.613 13.715 -4.879 1.00 87.62 90 ALA A N 1
ATOM 713 C CA . ALA A 1 90 ? -22.022 14.624 -3.901 1.00 87.62 90 ALA A CA 1
ATOM 714 C C . ALA A 1 90 ? -20.489 14.667 -4.018 1.00 87.62 90 ALA A C 1
ATOM 716 O O . ALA A 1 90 ? -19.921 15.750 -4.135 1.00 87.62 90 ALA A O 1
ATOM 717 N N . ILE A 1 91 ? -19.830 13.505 -4.100 1.00 86.19 91 ILE A N 1
ATOM 718 C CA . ILE A 1 91 ? -18.375 13.412 -4.319 1.00 86.19 91 ILE A CA 1
ATOM 719 C C . ILE A 1 91 ? -17.978 14.057 -5.658 1.00 86.19 91 ILE A C 1
ATOM 721 O O . ILE A 1 91 ? -16.967 14.758 -5.742 1.00 86.19 91 ILE A O 1
ATOM 725 N N . GLY A 1 92 ? -18.790 13.861 -6.703 1.00 85.94 92 GLY A N 1
ATOM 726 C CA . GLY A 1 92 ? -18.574 14.477 -8.011 1.00 85.94 92 GLY A CA 1
ATOM 727 C C . GLY A 1 92 ? -18.634 16.008 -7.981 1.00 85.94 92 GLY A C 1
ATOM 728 O O . GLY A 1 92 ? -17.838 16.656 -8.662 1.00 85.94 92 GLY A O 1
ATOM 729 N N . ARG A 1 93 ? -19.520 16.600 -7.163 1.00 85.25 93 ARG A N 1
ATOM 730 C CA . ARG A 1 93 ? -19.594 18.064 -6.960 1.00 85.25 93 ARG A CA 1
ATOM 731 C C . ARG A 1 93 ? -18.338 18.624 -6.292 1.00 85.25 93 ARG A C 1
ATOM 733 O O . ARG A 1 93 ? -17.945 19.742 -6.609 1.00 85.25 93 ARG A O 1
ATOM 740 N N . ASP A 1 94 ? -17.684 17.832 -5.448 1.00 75.81 94 ASP A N 1
ATOM 741 C CA . ASP A 1 94 ? -16.406 18.173 -4.811 1.00 75.81 94 ASP A CA 1
ATOM 742 C C . ASP A 1 94 ? -15.186 17.924 -5.729 1.00 75.81 94 ASP A C 1
ATOM 744 O O . ASP A 1 94 ? -14.039 18.072 -5.310 1.00 75.81 94 ASP A O 1
ATOM 748 N N . GLY A 1 95 ? -15.408 17.563 -7.001 1.00 80.19 95 GLY A N 1
ATOM 749 C CA . GLY A 1 95 ? -14.352 17.395 -8.004 1.00 80.19 95 GLY A CA 1
ATOM 750 C C . GLY A 1 95 ? -13.573 16.081 -7.895 1.00 80.19 95 GLY A C 1
ATOM 751 O O . GLY A 1 95 ? -12.558 15.906 -8.572 1.00 80.19 95 GLY A O 1
ATOM 752 N N . ILE A 1 96 ? -14.035 15.137 -7.072 1.00 83.25 96 ILE A N 1
ATOM 753 C CA . ILE A 1 96 ? -13.404 13.829 -6.893 1.00 83.25 96 ILE A CA 1
ATOM 754 C C . ILE A 1 96 ? -14.161 12.801 -7.743 1.00 83.25 96 ILE A C 1
ATOM 756 O O . ILE A 1 96 ? -15.385 12.718 -7.729 1.00 83.25 96 ILE A O 1
ATOM 760 N N . SER A 1 97 ? -13.443 11.979 -8.511 1.00 86.81 97 SER A N 1
ATOM 761 C CA . SER A 1 97 ? -14.089 10.870 -9.227 1.00 86.81 97 SER A CA 1
ATOM 762 C C . SER A 1 97 ? -14.378 9.706 -8.278 1.00 86.81 97 SER A C 1
ATOM 764 O O . SER A 1 97 ? -13.544 9.374 -7.433 1.00 86.81 97 SER A O 1
ATOM 766 N N . MET A 1 98 ? -15.495 8.999 -8.480 1.00 86.62 98 MET A N 1
ATOM 767 C CA . MET A 1 98 ? -15.812 7.784 -7.711 1.00 86.62 98 MET A CA 1
ATOM 768 C C . MET A 1 98 ? -14.673 6.751 -7.776 1.00 86.62 98 MET A C 1
ATOM 770 O O . MET A 1 98 ? -14.350 6.102 -6.786 1.00 86.62 98 MET A O 1
ATOM 774 N N . ARG A 1 99 ? -13.980 6.642 -8.918 1.00 87.69 99 ARG A N 1
ATOM 775 C CA . ARG A 1 99 ? -12.803 5.771 -9.059 1.00 87.69 99 ARG A CA 1
ATOM 776 C C . ARG A 1 99 ? -11.672 6.160 -8.100 1.00 87.69 99 ARG A C 1
ATOM 778 O O . ARG A 1 99 ? -11.076 5.277 -7.487 1.00 87.69 99 ARG A O 1
ATOM 785 N N . LYS A 1 100 ? -11.371 7.457 -7.981 1.00 83.94 100 LYS A N 1
ATOM 786 C CA . LYS A 1 100 ? -10.340 7.968 -7.068 1.00 83.94 100 LYS A CA 1
ATOM 787 C C . LYS A 1 100 ? -10.749 7.750 -5.614 1.00 83.94 100 LYS A C 1
ATOM 789 O O . LYS A 1 100 ? -9.963 7.184 -4.864 1.00 83.94 100 LYS A O 1
ATOM 794 N N . PHE A 1 101 ? -11.992 8.078 -5.265 1.00 88.19 101 PHE A N 1
ATOM 795 C CA . PHE A 1 101 ? -12.530 7.859 -3.922 1.00 88.19 101 PHE A CA 1
ATOM 796 C C . PHE A 1 101 ? -12.455 6.385 -3.498 1.00 88.19 101 PHE A C 1
ATOM 798 O O . PHE A 1 101 ? -11.909 6.071 -2.446 1.00 88.19 101 PHE A O 1
ATOM 805 N N . ARG A 1 102 ? -12.896 5.456 -4.359 1.00 91.12 102 ARG A N 1
ATOM 806 C CA . ARG A 1 102 ? -12.761 4.007 -4.120 1.00 91.12 102 ARG A CA 1
ATOM 807 C C . ARG A 1 102 ? -11.315 3.589 -3.873 1.00 91.12 102 ARG A C 1
ATOM 809 O O . ARG A 1 102 ? -11.058 2.756 -3.010 1.00 91.12 102 ARG A O 1
ATOM 816 N N . SER A 1 103 ? -10.376 4.140 -4.642 1.00 88.06 103 SER A N 1
ATOM 817 C CA . SER A 1 103 ? -8.949 3.873 -4.448 1.00 88.06 103 SER A CA 1
ATOM 818 C C . SER A 1 103 ? -8.454 4.381 -3.095 1.00 88.06 103 SER A C 1
ATOM 820 O O . SER A 1 103 ? -7.687 3.681 -2.443 1.00 88.06 103 SER A O 1
ATOM 822 N N . ASP A 1 104 ? -8.897 5.562 -2.669 1.00 87.19 104 ASP A N 1
ATOM 823 C CA . ASP A 1 104 ? -8.486 6.166 -1.400 1.00 87.19 104 ASP A CA 1
ATOM 824 C C . ASP A 1 104 ? -9.043 5.394 -0.203 1.00 87.19 104 ASP A C 1
ATOM 826 O O . ASP A 1 104 ? -8.280 5.028 0.687 1.00 87.19 104 ASP A O 1
ATOM 830 N N . ILE A 1 105 ? -10.324 5.017 -0.236 1.00 90.56 105 ILE A N 1
ATOM 831 C CA . ILE A 1 105 ? -10.922 4.163 0.799 1.00 90.56 105 ILE A CA 1
ATOM 832 C C . ILE A 1 105 ? -10.242 2.790 0.841 1.00 90.56 105 ILE A C 1
ATOM 834 O O . ILE A 1 105 ? -9.968 2.270 1.922 1.00 90.56 105 ILE A O 1
ATOM 838 N N . ARG A 1 106 ? -9.901 2.198 -0.314 1.00 92.88 106 ARG A N 1
ATOM 839 C CA . ARG A 1 106 ? -9.142 0.937 -0.339 1.00 92.88 106 ARG A CA 1
ATOM 840 C C . ARG A 1 106 ? -7.798 1.088 0.373 1.00 92.88 106 ARG A C 1
ATOM 842 O O . ARG A 1 106 ? -7.432 0.214 1.160 1.00 92.88 106 ARG A O 1
ATOM 849 N N . ASN A 1 107 ? -7.083 2.178 0.111 1.00 89.56 107 ASN A N 1
ATOM 850 C CA . ASN A 1 107 ? -5.804 2.462 0.751 1.00 89.56 107 ASN A CA 1
ATOM 851 C C . ASN A 1 107 ? -5.969 2.648 2.266 1.00 89.56 107 ASN A C 1
ATOM 853 O O . ASN A 1 107 ? -5.215 2.046 3.026 1.00 89.56 107 ASN A O 1
ATOM 857 N N . GLU A 1 108 ? -6.988 3.386 2.714 1.00 88.00 108 GLU A N 1
ATOM 858 C CA . GLU A 1 108 ? -7.277 3.574 4.143 1.00 88.00 108 GLU A CA 1
ATOM 859 C C . GLU A 1 108 ? -7.600 2.256 4.856 1.00 88.00 108 GLU A C 1
ATOM 861 O O . GLU A 1 108 ? -7.021 1.969 5.903 1.00 88.00 108 GLU A O 1
ATOM 866 N N . ILE A 1 109 ? -8.451 1.405 4.269 1.00 90.19 109 ILE A N 1
ATOM 867 C CA . ILE A 1 109 ? -8.760 0.077 4.828 1.00 90.19 109 ILE A CA 1
ATOM 868 C C . ILE A 1 109 ? -7.496 -0.792 4.873 1.00 90.19 109 ILE A C 1
ATOM 870 O O . ILE A 1 109 ? -7.272 -1.511 5.848 1.00 90.19 109 ILE A O 1
ATOM 874 N N . THR A 1 110 ? -6.667 -0.736 3.827 1.00 90.69 110 THR A N 1
ATOM 875 C CA . THR A 1 110 ? -5.416 -1.505 3.749 1.00 90.69 110 THR A CA 1
ATOM 876 C C . THR A 1 110 ? -4.457 -1.093 4.862 1.00 90.69 110 THR A C 1
ATOM 878 O O . THR A 1 110 ? -3.964 -1.958 5.582 1.00 90.69 110 THR A O 1
ATOM 881 N N . ILE A 1 111 ? -4.246 0.212 5.051 1.00 89.19 111 ILE A N 1
ATOM 882 C CA . ILE A 1 111 ? -3.394 0.767 6.110 1.00 89.19 111 ILE A CA 1
ATOM 883 C C . ILE A 1 111 ? -3.945 0.410 7.497 1.00 89.19 111 ILE A C 1
ATOM 885 O O . ILE A 1 111 ? -3.193 -0.060 8.349 1.00 89.19 111 ILE A O 1
ATOM 889 N N . ALA A 1 112 ? -5.256 0.552 7.719 1.00 87.38 112 ALA A N 1
ATOM 890 C CA . ALA A 1 112 ? -5.887 0.214 8.996 1.00 87.38 112 ALA A CA 1
ATOM 891 C C . ALA A 1 112 ? -5.698 -1.268 9.361 1.00 87.38 112 ALA A C 1
ATOM 893 O O . ALA A 1 112 ? -5.286 -1.589 10.474 1.00 87.38 112 ALA A O 1
ATOM 894 N N . ARG A 1 113 ? -5.920 -2.176 8.404 1.00 89.81 113 ARG A N 1
ATOM 895 C CA . ARG A 1 113 ? -5.687 -3.618 8.587 1.00 89.81 113 ARG A CA 1
ATOM 896 C C . ARG A 1 113 ? -4.227 -3.958 8.822 1.00 89.81 113 ARG A C 1
ATOM 898 O O . ARG A 1 113 ? -3.917 -4.862 9.595 1.00 89.81 113 ARG A O 1
ATOM 905 N N . LEU A 1 114 ? -3.335 -3.268 8.120 1.00 90.31 114 LEU A N 1
ATOM 906 C CA . LEU A 1 114 ? -1.907 -3.482 8.262 1.00 90.31 114 LEU A CA 1
ATOM 907 C C . LEU A 1 114 ? -1.439 -3.077 9.660 1.00 90.31 114 LEU A C 1
ATOM 909 O O . LEU A 1 114 ? -0.743 -3.857 10.304 1.00 90.31 114 LEU A O 1
ATOM 913 N N . ARG A 1 115 ? -1.892 -1.920 10.158 1.00 88.88 115 ARG A N 1
ATOM 914 C CA . ARG A 1 115 ? -1.660 -1.482 11.538 1.00 88.88 115 ARG A CA 1
ATOM 915 C C . ARG A 1 115 ? -2.197 -2.501 12.543 1.00 88.88 115 ARG A C 1
ATOM 917 O O . ARG A 1 115 ? -1.466 -2.898 13.445 1.00 88.88 115 ARG A O 1
ATOM 924 N N . GLU A 1 116 ? -3.429 -2.970 12.363 1.00 85.62 116 GLU A N 1
ATOM 925 C CA . GLU A 1 116 ? -4.027 -3.961 13.264 1.00 85.62 116 GLU A CA 1
ATOM 926 C C . GLU A 1 116 ? -3.179 -5.246 13.337 1.00 85.62 116 GLU A C 1
ATOM 928 O O . GLU A 1 116 ? -2.897 -5.759 14.423 1.00 85.62 116 GLU A O 1
ATOM 933 N N . ARG A 1 117 ? -2.709 -5.734 12.180 1.00 88.06 117 ARG A N 1
ATOM 934 C CA . ARG A 1 117 ? -1.916 -6.967 12.066 1.00 88.06 117 ARG A CA 1
ATOM 935 C C . ARG A 1 117 ? -0.483 -6.824 12.585 1.00 88.06 117 ARG A C 1
ATOM 937 O O . ARG A 1 117 ? 0.004 -7.715 13.279 1.00 88.06 117 ARG A O 1
ATOM 944 N N . GLU A 1 118 ? 0.217 -5.759 12.203 1.00 86.44 118 GLU A N 1
ATOM 945 C CA . GLU A 1 118 ? 1.649 -5.595 12.493 1.00 86.44 118 GLU A CA 1
ATOM 946 C C . GLU A 1 118 ? 1.913 -4.960 13.861 1.00 86.44 118 GLU A C 1
ATOM 948 O O . GLU A 1 118 ? 2.953 -5.237 14.460 1.00 86.44 118 GLU A O 1
ATOM 953 N N . VAL A 1 119 ? 0.980 -4.146 14.364 1.00 87.81 119 VAL A N 1
ATOM 954 C CA . VAL A 1 119 ? 1.163 -3.334 15.572 1.00 87.81 119 VAL A CA 1
ATOM 955 C C . VAL A 1 119 ? 0.167 -3.743 16.652 1.00 87.81 119 VAL A C 1
ATOM 957 O O . VAL A 1 119 ? 0.571 -4.328 17.657 1.00 87.81 119 VAL A O 1
ATOM 960 N N . ASP A 1 120 ? -1.132 -3.506 16.455 1.00 79.75 120 ASP A N 1
ATOM 961 C CA . ASP A 1 120 ? -2.122 -3.606 17.542 1.00 79.75 120 ASP A CA 1
ATOM 962 C C . ASP A 1 120 ? -2.276 -5.042 18.085 1.00 79.75 120 ASP A C 1
ATOM 964 O O . ASP A 1 120 ? -2.571 -5.242 19.271 1.00 79.75 120 ASP A O 1
ATOM 968 N N . GLY A 1 121 ? -2.050 -6.047 17.231 1.00 75.38 121 GLY A N 1
ATOM 969 C CA . GLY A 1 121 ? -2.025 -7.465 17.596 1.00 75.38 121 GLY A CA 1
ATOM 970 C C . GLY A 1 121 ? -0.806 -7.888 18.427 1.00 75.38 121 GLY A C 1
ATOM 971 O O . GLY A 1 121 ? -0.858 -8.919 19.096 1.00 75.38 121 GLY A O 1
ATOM 972 N N . ARG A 1 122 ? 0.278 -7.101 18.426 1.00 78.38 122 ARG A N 1
ATOM 973 C CA . ARG A 1 122 ? 1.504 -7.364 19.207 1.00 78.38 122 ARG A CA 1
ATOM 974 C C . ARG A 1 122 ? 1.529 -6.621 20.545 1.00 78.38 122 ARG A C 1
ATOM 976 O O . ARG A 1 122 ? 2.344 -6.942 21.409 1.00 78.38 122 ARG A O 1
ATOM 983 N N . VAL A 1 123 ? 0.638 -5.649 20.740 1.00 82.06 123 VAL A N 1
ATOM 984 C CA . VAL A 1 123 ? 0.550 -4.863 21.977 1.00 82.06 123 VAL A CA 1
ATOM 985 C C . VAL A 1 123 ? -0.125 -5.676 23.077 1.00 82.06 123 VAL A C 1
ATOM 987 O O . VAL A 1 123 ? -1.309 -6.001 22.993 1.00 82.06 123 VAL A O 1
ATOM 990 N N . ASN A 1 124 ? 0.615 -5.932 24.156 1.00 83.19 124 ASN A N 1
ATOM 991 C CA . ASN A 1 124 ? 0.093 -6.565 25.364 1.00 83.19 124 ASN A CA 1
ATOM 992 C C . ASN A 1 124 ? 0.051 -5.575 26.542 1.00 83.19 124 ASN A C 1
ATOM 994 O O . ASN A 1 124 ? 0.973 -4.772 26.715 1.00 83.19 124 ASN A O 1
ATOM 998 N N . VAL A 1 125 ? -1.007 -5.649 27.354 1.00 85.06 125 VAL A N 1
ATOM 999 C CA . VAL A 1 125 ? -1.189 -4.844 28.573 1.00 85.06 125 VAL A CA 1
ATOM 1000 C C . VAL A 1 125 ? -1.286 -5.780 29.770 1.00 85.06 125 VAL A C 1
ATOM 1002 O O . VAL A 1 125 ? -2.186 -6.613 29.851 1.00 85.06 125 VAL A O 1
ATOM 1005 N N . THR A 1 126 ? -0.348 -5.634 30.695 1.00 87.06 126 THR A N 1
ATOM 1006 C CA . THR A 1 126 ? -0.235 -6.435 31.917 1.00 87.06 126 THR A CA 1
ATOM 1007 C C . THR A 1 126 ? -1.125 -5.890 33.033 1.00 87.06 126 THR A C 1
ATOM 1009 O O . THR A 1 126 ? -1.422 -4.696 33.084 1.00 87.06 126 THR A O 1
ATOM 1012 N N . GLU A 1 127 ? -1.514 -6.746 33.983 1.00 85.00 127 GLU A N 1
ATOM 1013 C CA . GLU A 1 127 ? -2.290 -6.306 35.154 1.00 85.00 127 GLU A CA 1
ATOM 1014 C C . G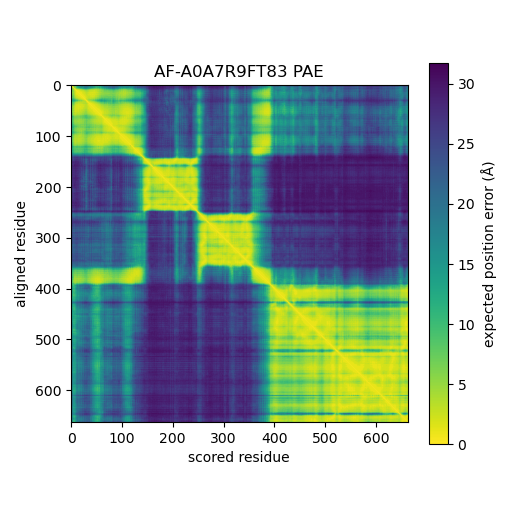LU A 1 127 ? -1.534 -5.272 35.999 1.00 85.00 127 GLU A C 1
ATOM 1016 O O . GLU A 1 127 ? -2.135 -4.304 36.454 1.00 85.00 127 GLU A O 1
ATOM 1021 N N . SER A 1 128 ? -0.209 -5.405 36.120 1.00 84.31 128 SER A N 1
ATOM 1022 C CA . SER A 1 128 ? 0.635 -4.432 36.822 1.00 84.31 128 SER A CA 1
ATOM 1023 C C . SER A 1 128 ? 0.611 -3.042 36.183 1.00 84.31 128 SER A C 1
ATOM 1025 O O . SER A 1 128 ? 0.653 -2.040 36.890 1.00 84.31 128 SER A O 1
ATOM 1027 N N . GLU A 1 129 ? 0.525 -2.951 34.852 1.00 82.12 129 GLU A N 1
ATOM 1028 C CA . GLU A 1 129 ? 0.398 -1.658 34.165 1.00 82.12 129 GLU A CA 1
ATOM 1029 C C . GLU A 1 129 ? -0.959 -1.005 34.454 1.00 82.12 129 GLU A C 1
ATOM 1031 O O . GLU A 1 129 ? -1.021 0.206 34.668 1.00 82.12 129 GLU A O 1
ATOM 1036 N N . VAL A 1 130 ? -2.033 -1.801 34.514 1.00 84.38 130 VAL A N 1
ATOM 1037 C CA . VAL A 1 130 ? -3.376 -1.323 34.878 1.00 84.38 130 VAL A CA 1
ATOM 1038 C C . VAL A 1 130 ? -3.401 -0.828 36.325 1.00 84.38 130 VAL A C 1
ATOM 1040 O O . VAL A 1 130 ? -3.918 0.257 36.589 1.00 84.38 130 VAL A O 1
ATOM 1043 N N . ASP A 1 131 ? -2.803 -1.580 37.251 1.00 84.75 131 ASP A N 1
ATOM 1044 C CA . ASP A 1 131 ? -2.711 -1.206 38.668 1.00 84.75 131 ASP A CA 1
ATOM 1045 C C . ASP A 1 131 ? -1.932 0.099 38.861 1.00 84.75 131 ASP A C 1
ATOM 1047 O O . ASP A 1 131 ? -2.387 1.008 39.565 1.00 84.75 131 ASP A O 1
ATOM 1051 N N . ASN A 1 132 ? -0.787 0.226 38.185 1.00 84.88 132 ASN A N 1
ATOM 1052 C CA . ASN A 1 132 ? 0.025 1.437 38.218 1.00 84.88 132 ASN A CA 1
ATOM 1053 C C . ASN A 1 132 ? -0.745 2.634 37.655 1.00 84.88 132 ASN A C 1
ATOM 1055 O O . ASN A 1 132 ? -0.787 3.680 38.296 1.00 84.88 132 ASN A O 1
ATOM 1059 N N . TYR A 1 133 ? -1.410 2.476 36.507 1.00 82.19 133 TYR A N 1
ATOM 1060 C CA . TYR A 1 133 ? -2.193 3.547 35.893 1.00 82.19 133 TYR A CA 1
ATOM 1061 C C . TYR A 1 133 ? -3.314 4.050 36.805 1.00 82.19 133 TYR A C 1
ATOM 1063 O O . TYR A 1 133 ? -3.449 5.258 36.997 1.00 82.19 133 TYR A O 1
ATOM 1071 N N . LEU A 1 134 ? -4.078 3.139 37.415 1.00 81.00 134 LEU A N 1
ATOM 1072 C CA . LEU A 1 134 ? -5.145 3.497 38.352 1.00 81.00 134 LEU A CA 1
ATOM 1073 C C . LEU A 1 134 ? -4.595 4.188 39.607 1.00 81.00 134 LEU A C 1
ATOM 1075 O O . LEU A 1 134 ? -5.193 5.148 40.089 1.00 81.00 134 LEU A O 1
ATOM 1079 N N . THR A 1 135 ? -3.435 3.750 40.102 1.00 81.56 135 THR A N 1
ATOM 1080 C CA . THR A 1 135 ? -2.761 4.374 41.251 1.00 81.56 135 THR A CA 1
ATOM 1081 C C . THR A 1 135 ? -2.290 5.790 40.917 1.00 81.56 135 THR A C 1
ATOM 1083 O O . THR A 1 135 ? -2.531 6.721 41.683 1.00 81.56 135 THR A O 1
ATOM 1086 N N . THR A 1 136 ? -1.664 5.984 39.753 1.00 75.00 136 THR A N 1
ATOM 1087 C CA . THR A 1 136 ? -1.202 7.299 39.289 1.00 75.00 136 THR A CA 1
ATOM 1088 C C . THR A 1 136 ? -2.370 8.241 38.994 1.00 75.00 136 THR A C 1
ATOM 1090 O O . THR A 1 136 ? -2.306 9.411 39.358 1.00 75.00 136 THR A O 1
ATOM 1093 N N . GLN A 1 137 ? -3.458 7.747 38.397 1.00 68.12 137 GLN A N 1
ATOM 1094 C CA . GLN A 1 137 ? -4.657 8.542 38.120 1.00 68.12 137 GLN A CA 1
ATOM 1095 C C . GLN A 1 137 ? -5.363 8.977 39.414 1.00 68.12 137 GLN A C 1
ATOM 1097 O O . GLN A 1 137 ? -5.771 10.132 39.527 1.00 68.12 137 GLN A O 1
ATOM 1102 N N . ALA A 1 138 ? -5.446 8.090 40.412 1.00 59.59 138 ALA A N 1
ATOM 1103 C CA . ALA A 1 138 ? -5.961 8.427 41.738 1.00 59.59 138 ALA A CA 1
ATOM 1104 C C . ALA A 1 138 ? -5.070 9.452 42.466 1.00 59.59 138 ALA A C 1
ATOM 1106 O O . ALA A 1 138 ? -5.583 10.352 43.128 1.00 59.59 138 ALA A O 1
ATOM 1107 N N . ALA A 1 139 ? -3.744 9.358 42.310 1.00 56.56 139 ALA A N 1
ATOM 1108 C CA . ALA A 1 139 ? -2.786 10.306 42.884 1.00 56.56 139 ALA A CA 1
ATOM 1109 C C . ALA A 1 139 ? -2.784 11.678 42.182 1.00 56.56 139 ALA A C 1
ATOM 1111 O O . ALA A 1 139 ? -2.478 12.687 42.812 1.00 56.56 139 ALA A O 1
ATOM 1112 N N . ALA A 1 140 ? -3.151 11.735 40.898 1.00 53.88 140 ALA A N 1
ATOM 1113 C CA . ALA A 1 140 ? -3.195 12.963 40.103 1.00 53.88 140 ALA A CA 1
ATOM 1114 C C . ALA A 1 140 ? -4.412 13.864 40.400 1.00 53.88 140 ALA A C 1
ATOM 1116 O O . ALA A 1 140 ? -4.557 14.911 39.770 1.00 53.88 140 ALA A O 1
ATOM 1117 N N . GLY A 1 141 ? -5.307 13.469 41.319 1.00 51.47 141 GLY A N 1
ATOM 1118 C CA . GLY A 1 141 ? -6.456 14.281 41.748 1.00 51.47 141 GLY A CA 1
ATOM 1119 C C . GLY A 1 141 ? -7.418 14.669 40.618 1.00 51.47 141 GLY A C 1
ATOM 1120 O O . GLY A 1 141 ? -8.209 15.598 40.768 1.00 51.47 141 GLY A O 1
ATOM 1121 N N . THR A 1 142 ? -7.339 13.998 39.465 1.00 53.09 142 THR A N 1
ATOM 1122 C CA . THR A 1 142 ? -8.116 14.346 38.277 1.00 53.09 142 THR A CA 1
ATOM 1123 C C . THR A 1 142 ? -9.553 13.885 38.484 1.00 53.09 142 THR A C 1
ATOM 1125 O O . THR A 1 142 ? -9.880 12.718 38.269 1.00 53.09 142 THR A O 1
ATOM 1128 N N . SER A 1 143 ? -10.412 14.795 38.947 1.00 55.19 143 SER A N 1
ATOM 1129 C CA . SER A 1 143 ? -11.844 14.526 39.052 1.00 55.19 143 SER A CA 1
ATOM 1130 C C . SER A 1 143 ? -12.400 14.197 37.663 1.00 55.19 143 SER A C 1
ATOM 1132 O O . SER A 1 143 ? -12.260 14.989 36.728 1.00 55.19 143 SER A O 1
ATOM 1134 N N . GLN A 1 144 ? -13.006 13.013 37.526 1.00 63.06 144 GLN A N 1
ATOM 1135 C CA . GLN A 1 144 ? -13.728 12.599 36.315 1.00 63.06 144 GLN A CA 1
ATOM 1136 C C . GLN A 1 144 ? -15.133 13.219 36.240 1.00 63.06 144 GLN A C 1
ATOM 1138 O O . GLN A 1 144 ? -15.916 12.852 35.363 1.00 63.06 144 GLN A O 1
ATOM 1143 N N . ASP A 1 145 ? -15.463 14.126 37.160 1.00 72.81 145 ASP A N 1
ATOM 1144 C CA . ASP A 1 145 ? -16.752 14.795 37.201 1.00 72.81 145 ASP A CA 1
ATOM 1145 C C . ASP A 1 145 ? -16.872 15.761 36.012 1.00 72.81 145 ASP A C 1
ATOM 1147 O O . ASP A 1 145 ? -16.017 16.615 35.757 1.00 72.81 145 ASP A O 1
ATOM 1151 N N . GLU A 1 146 ? -17.971 15.629 35.289 1.00 84.44 146 GLU A N 1
ATOM 1152 C CA . GLU A 1 146 ? -18.476 16.591 34.328 1.00 84.44 146 GLU A CA 1
ATOM 1153 C C . GLU A 1 146 ? -19.621 17.378 34.969 1.00 84.44 146 GLU A C 1
ATOM 1155 O O . GLU A 1 146 ? -20.545 16.819 35.568 1.00 84.44 146 GLU A O 1
ATOM 1160 N N . PHE A 1 147 ? -19.575 18.696 34.817 1.00 87.19 147 PHE A N 1
ATOM 1161 C CA . PHE A 1 147 ? -20.565 19.617 35.359 1.00 87.19 147 PHE A CA 1
ATOM 1162 C C . PHE A 1 147 ? -21.243 20.353 34.208 1.00 87.19 147 PHE A C 1
ATOM 1164 O O . PHE A 1 147 ? -20.572 20.891 33.328 1.00 87.19 147 PHE A O 1
ATOM 1171 N N . GLU A 1 148 ? -22.570 20.398 34.217 1.00 92.00 148 GLU A N 1
ATOM 1172 C CA . GLU A 1 148 ? -23.348 21.285 33.358 1.00 92.00 148 GLU A CA 1
ATOM 1173 C C . GLU A 1 148 ? -23.649 22.558 34.143 1.00 92.00 148 GLU A C 1
ATOM 1175 O O . GLU A 1 148 ? -24.343 22.514 35.164 1.00 92.00 148 GLU A O 1
ATOM 1180 N N . ILE A 1 149 ? -23.098 23.690 33.706 1.00 93.44 149 ILE A N 1
ATOM 1181 C CA . ILE A 1 149 ? -23.111 24.926 34.497 1.00 93.44 149 ILE A CA 1
ATOM 1182 C C . ILE A 1 149 ? -23.587 26.137 33.698 1.00 93.44 149 ILE A C 1
ATOM 1184 O O . ILE A 1 149 ? -23.421 26.228 32.481 1.00 93.44 149 ILE A O 1
ATOM 1188 N N . SER A 1 150 ? -24.143 27.108 34.416 1.00 92.69 150 SER A N 1
ATOM 1189 C CA . SER A 1 150 ? -24.354 28.469 33.921 1.00 92.69 150 SER A CA 1
ATOM 1190 C C . SER A 1 150 ? -23.517 29.459 34.729 1.00 92.69 150 SER A C 1
ATOM 1192 O O . SER A 1 150 ? -23.221 29.215 35.898 1.00 92.69 150 SER A O 1
ATOM 1194 N N . HIS A 1 151 ? -23.118 30.568 34.115 1.00 93.88 151 HIS A N 1
ATOM 1195 C CA . HIS A 1 151 ? -22.127 31.495 34.651 1.00 93.88 151 HIS A CA 1
ATOM 1196 C C . HIS A 1 151 ? -22.536 32.958 34.440 1.00 93.88 151 HIS A C 1
ATOM 1198 O O . HIS A 1 151 ? -22.931 33.359 33.348 1.00 93.88 151 HIS A O 1
ATOM 1204 N N . ILE A 1 152 ? -22.407 33.757 35.502 1.00 92.94 152 ILE A N 1
ATOM 1205 C CA . ILE A 1 152 ? -22.497 35.220 35.482 1.00 92.94 152 ILE A CA 1
ATOM 1206 C C . ILE A 1 152 ? -21.121 35.795 35.821 1.00 92.94 152 ILE A C 1
ATOM 1208 O O . ILE A 1 152 ? -20.517 35.410 36.825 1.00 92.94 152 ILE A O 1
ATOM 1212 N N . LEU A 1 153 ? -20.637 36.724 34.997 1.00 93.56 153 LEU A N 1
ATOM 1213 C CA . LEU A 1 153 ? -19.401 37.473 35.228 1.00 93.56 153 LEU A CA 1
ATOM 1214 C C . LEU A 1 153 ? -19.724 38.943 35.473 1.00 93.56 153 LEU A C 1
ATOM 1216 O O . LEU A 1 153 ? -20.340 39.568 34.621 1.00 93.56 153 LEU A O 1
ATOM 1220 N N . ILE A 1 154 ? -19.241 39.510 36.575 1.00 93.19 154 ILE A N 1
ATOM 1221 C CA . ILE A 1 154 ? -19.174 40.960 36.778 1.00 93.19 154 ILE A CA 1
ATOM 1222 C C . ILE A 1 154 ? -17.717 41.375 36.620 1.00 93.19 154 ILE A C 1
ATOM 1224 O O . ILE A 1 154 ? -16.899 41.088 37.495 1.00 93.19 154 ILE A O 1
ATOM 1228 N N . ARG A 1 155 ? -17.375 41.983 35.483 1.00 88.62 155 ARG A N 1
ATOM 1229 C CA . ARG A 1 155 ? -15.981 42.239 35.107 1.00 88.62 155 ARG A CA 1
ATOM 1230 C C . ARG A 1 155 ? -15.393 43.382 35.935 1.00 88.62 155 ARG A C 1
ATOM 1232 O O . ARG A 1 155 ? -15.998 44.445 36.046 1.00 88.62 155 ARG A O 1
ATOM 1239 N N . THR A 1 156 ? -14.178 43.192 36.444 1.00 86.56 156 THR A N 1
ATOM 1240 C CA . THR A 1 156 ? -13.359 44.282 37.002 1.00 86.56 156 THR A CA 1
ATOM 1241 C C . THR A 1 156 ? -12.173 44.572 36.083 1.00 86.56 156 THR A C 1
ATOM 1243 O O . THR A 1 156 ? -11.590 43.626 35.548 1.00 86.56 156 THR A O 1
ATOM 1246 N N . PRO A 1 157 ? -11.785 45.845 35.882 1.00 77.44 157 PRO A N 1
ATOM 1247 C CA . PRO A 1 157 ? -10.553 46.175 35.172 1.00 77.44 157 PRO A CA 1
ATOM 1248 C C . PRO A 1 157 ? -9.332 45.554 35.881 1.00 77.44 157 PRO A C 1
ATOM 1250 O O . PRO A 1 157 ? -9.297 45.583 37.113 1.00 77.44 157 PRO A O 1
ATOM 1253 N N . PRO A 1 158 ? -8.328 45.034 35.148 1.00 66.62 158 PRO A N 1
ATOM 1254 C CA . PRO A 1 158 ? -7.120 44.442 35.740 1.00 66.62 158 PRO A CA 1
ATOM 1255 C C . PRO A 1 158 ? -6.346 45.404 36.657 1.00 66.62 158 PRO A C 1
ATOM 1257 O O . PRO A 1 158 ? -5.828 44.980 37.684 1.00 66.62 158 PRO A O 1
ATOM 1260 N N . ASP A 1 159 ? -6.358 46.700 36.324 1.00 75.19 159 ASP A N 1
ATOM 1261 C CA . ASP A 1 159 ? -5.760 47.796 37.104 1.00 75.19 159 ASP A CA 1
ATOM 1262 C C . ASP A 1 159 ? -6.829 48.640 37.832 1.00 75.19 159 ASP A C 1
ATOM 1264 O O . ASP A 1 159 ? -6.667 49.844 38.039 1.00 75.19 159 ASP A O 1
ATOM 1268 N N . GLY A 1 160 ? -7.977 48.032 38.153 1.00 70.25 160 GLY A N 1
ATOM 1269 C CA . GLY A 1 160 ? -9.133 48.724 38.720 1.00 70.25 160 GLY A CA 1
ATOM 1270 C C . GLY A 1 160 ? -8.826 49.403 40.054 1.00 70.25 160 GLY A C 1
ATOM 1271 O O . GLY A 1 160 ? -8.165 48.842 40.932 1.00 70.25 160 GLY A O 1
ATOM 1272 N N . THR A 1 161 ? -9.347 50.615 40.231 1.00 82.75 161 THR A N 1
ATOM 1273 C CA . THR A 1 161 ? -9.227 51.341 41.498 1.00 82.75 161 THR A CA 1
ATOM 1274 C C . THR A 1 161 ? -10.032 50.637 42.603 1.00 82.75 161 THR A C 1
ATOM 1276 O O . THR A 1 161 ? -10.958 49.872 42.311 1.00 82.75 161 THR A O 1
ATOM 1279 N N . PRO A 1 162 ? -9.756 50.901 43.897 1.00 82.81 162 PRO A N 1
ATOM 1280 C CA . PRO A 1 162 ? -10.603 50.409 44.988 1.00 82.81 162 PRO A CA 1
ATOM 1281 C C . PRO A 1 162 ? -12.091 50.756 44.810 1.00 82.81 162 PRO A C 1
ATOM 1283 O O . PRO A 1 162 ? -12.956 49.986 45.225 1.00 82.81 162 PRO A O 1
ATOM 1286 N N . GLU A 1 163 ? -12.392 51.875 44.145 1.00 85.19 163 GLU A N 1
ATOM 1287 C CA . GLU A 1 163 ? -13.756 52.294 43.817 1.00 85.19 163 GLU A CA 1
ATOM 1288 C C . GLU A 1 163 ? -14.405 51.386 42.756 1.00 85.19 163 GLU A C 1
ATOM 1290 O O . GLU A 1 163 ? -15.577 51.030 42.880 1.00 85.19 163 GLU A O 1
ATOM 1295 N N . ASP A 1 164 ? -13.651 50.941 41.747 1.00 81.06 164 ASP A N 1
ATOM 1296 C CA . ASP A 1 164 ? -14.143 50.021 40.711 1.00 81.06 164 ASP A CA 1
ATOM 1297 C C . ASP A 1 164 ? -14.454 48.637 41.288 1.00 81.06 164 ASP A C 1
ATOM 1299 O O . ASP A 1 164 ? -15.475 48.028 40.958 1.00 81.06 164 ASP A O 1
ATOM 1303 N N . ILE A 1 165 ? -13.614 48.163 42.214 1.00 83.44 165 ILE A N 1
ATOM 1304 C CA . ILE A 1 165 ? -13.854 46.912 42.944 1.00 83.44 165 ILE A CA 1
ATOM 1305 C C . ILE A 1 165 ? -15.107 47.045 43.818 1.00 83.44 165 ILE A C 1
ATOM 1307 O O . ILE A 1 165 ? -15.920 46.123 43.859 1.00 83.44 165 ILE A O 1
ATOM 1311 N N . GLN A 1 166 ? -15.306 48.193 44.474 1.00 87.31 166 GLN A N 1
ATOM 1312 C CA . GLN A 1 166 ? -16.491 48.443 45.295 1.00 87.31 166 GLN A CA 1
ATOM 1313 C C . GLN A 1 166 ? -17.777 48.503 44.455 1.00 87.31 166 GLN A C 1
ATOM 1315 O O . GLN A 1 166 ? -18.797 47.947 44.861 1.00 87.31 166 GLN A O 1
ATOM 1320 N N . LYS A 1 167 ? -17.734 49.110 43.261 1.00 87.81 167 LYS A N 1
ATOM 1321 C CA 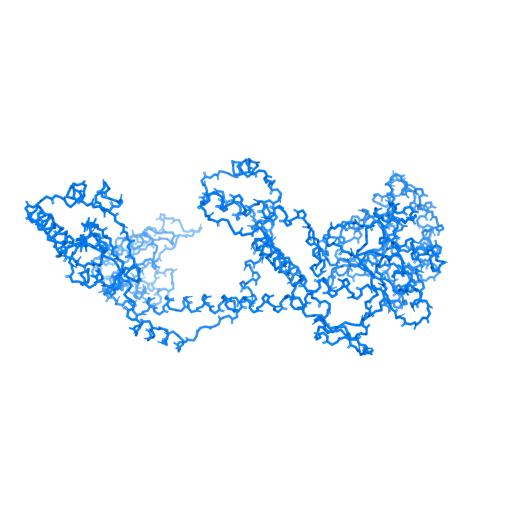. LYS A 1 167 ? -18.860 49.117 42.309 1.00 87.81 167 LYS A CA 1
ATOM 1322 C C . LYS A 1 167 ? -19.190 47.712 41.810 1.00 87.81 167 LYS A C 1
ATOM 1324 O O . LYS A 1 167 ? -20.360 47.332 41.783 1.00 87.81 167 LYS A O 1
ATOM 1329 N N . ALA A 1 168 ? -18.174 46.926 41.453 1.00 87.94 168 ALA A N 1
ATOM 1330 C CA . ALA A 1 168 ? -18.364 45.542 41.034 1.00 87.94 168 ALA A CA 1
ATOM 1331 C C . ALA A 1 168 ? -18.922 44.670 42.170 1.00 87.94 168 ALA A C 1
ATOM 1333 O O . ALA A 1 168 ? -19.815 43.859 41.924 1.00 87.94 168 ALA A O 1
ATOM 1334 N N . GLN A 1 169 ? -18.476 44.880 43.413 1.00 89.94 169 GLN A N 1
ATOM 1335 C CA . GLN A 1 169 ? -19.039 44.216 44.590 1.00 89.94 169 GLN A CA 1
ATOM 1336 C C . GLN A 1 169 ? -20.512 44.595 44.790 1.00 89.94 169 GLN A C 1
ATOM 1338 O O . GLN A 1 169 ? -21.347 43.707 44.910 1.00 89.94 169 GLN A O 1
ATOM 1343 N N . ALA A 1 170 ? -20.859 45.884 44.726 1.00 91.75 170 ALA A N 1
ATOM 1344 C CA . ALA A 1 170 ? -22.245 46.334 44.864 1.00 91.75 170 ALA A CA 1
ATOM 1345 C C . ALA A 1 170 ? -23.167 45.736 43.780 1.00 91.75 170 ALA A C 1
ATOM 1347 O O . ALA A 1 170 ? -24.265 45.273 44.088 1.00 91.75 170 ALA A O 1
ATOM 1348 N N . LYS A 1 171 ? -22.701 45.674 42.522 1.00 90.00 171 LYS A N 1
ATOM 1349 C CA . LYS A 1 171 ? -23.423 45.019 41.413 1.00 90.00 171 LYS A CA 1
ATOM 1350 C C . LYS A 1 171 ? -23.565 43.509 41.650 1.00 90.00 171 LYS A C 1
ATOM 1352 O O . LYS A 1 171 ? -24.608 42.929 41.364 1.00 90.00 171 LYS A O 1
ATOM 1357 N N . THR A 1 172 ? -22.540 42.872 42.208 1.00 94.06 172 THR A N 1
ATOM 1358 C CA . THR A 1 172 ? -22.560 41.448 42.575 1.00 94.06 172 THR A CA 1
ATOM 1359 C C . THR A 1 172 ? -23.570 41.169 43.695 1.00 94.06 172 THR A C 1
ATOM 1361 O O . THR A 1 172 ? -24.342 40.215 43.601 1.00 94.06 172 THR A O 1
ATOM 1364 N N . ASP A 1 173 ? -23.638 42.028 44.713 1.00 93.50 173 ASP A N 1
ATOM 1365 C CA . ASP A 1 173 ? -24.600 41.911 45.815 1.00 93.50 173 ASP A CA 1
ATOM 1366 C C . ASP A 1 173 ? -26.047 42.077 45.316 1.00 93.50 173 ASP A C 1
ATOM 1368 O O . ASP A 1 173 ? -26.952 41.355 45.746 1.00 93.50 173 ASP A O 1
ATOM 1372 N N . GLU A 1 174 ? -26.272 42.980 44.357 1.00 90.88 174 GLU A N 1
ATOM 1373 C CA . GLU A 1 174 ? -27.564 43.148 43.685 1.00 90.88 174 GLU A CA 1
ATOM 1374 C C . GLU A 1 174 ? -27.965 41.895 42.889 1.00 90.88 174 GLU A C 1
ATOM 1376 O O . GLU A 1 174 ? -29.101 41.422 42.998 1.00 90.88 174 GLU A O 1
ATOM 1381 N N . VAL A 1 175 ? -27.027 41.306 42.141 1.00 92.25 175 VAL A N 1
ATOM 1382 C CA . VAL A 1 175 ? -27.231 40.033 41.433 1.00 92.25 175 VAL A CA 1
ATOM 1383 C C . VAL A 1 175 ? -27.614 38.921 42.411 1.00 92.25 175 VAL A C 1
ATOM 1385 O O . VAL A 1 175 ? -28.615 38.235 42.191 1.00 92.25 175 VAL A O 1
ATOM 1388 N N . MET A 1 176 ? -26.889 38.776 43.524 1.00 94.69 176 MET A N 1
ATOM 1389 C CA . MET A 1 176 ? -27.195 37.765 44.542 1.00 94.69 176 MET A CA 1
ATOM 1390 C C . MET A 1 176 ? -28.554 38.000 45.201 1.00 94.69 176 MET A C 1
ATOM 1392 O O . MET A 1 176 ? -29.286 37.042 45.446 1.00 94.69 176 MET A O 1
ATOM 1396 N N . LYS A 1 177 ? -28.940 39.257 45.449 1.00 93.12 177 LYS A N 1
ATOM 1397 C CA . LYS A 1 177 ? -30.267 39.598 45.979 1.00 93.12 177 LYS A CA 1
ATOM 1398 C C . LYS A 1 177 ? -31.381 39.190 45.013 1.00 93.12 177 LYS A C 1
ATOM 1400 O O . LYS A 1 177 ? -32.362 38.584 45.445 1.00 93.12 177 LYS A O 1
ATOM 1405 N N . ASN A 1 178 ? -31.216 39.464 43.718 1.00 88.56 178 ASN A N 1
ATOM 1406 C CA . ASN A 1 178 ? -32.173 39.067 42.684 1.00 88.56 178 ASN A CA 1
ATOM 1407 C C . ASN A 1 178 ? -32.308 37.539 42.594 1.00 88.56 178 ASN A C 1
ATOM 1409 O O . ASN A 1 178 ? -33.428 37.020 42.592 1.00 88.56 178 ASN A O 1
ATOM 1413 N N . LEU A 1 179 ? -31.189 36.809 42.605 1.00 90.62 179 LEU A N 1
ATOM 1414 C CA . LEU A 1 179 ? -31.188 35.342 42.602 1.00 90.62 179 LEU A CA 1
ATOM 1415 C C . LEU A 1 179 ? -31.843 34.766 43.872 1.00 90.62 179 LEU A C 1
ATOM 1417 O O . LEU A 1 179 ? -32.701 33.891 43.765 1.00 90.62 179 LEU A O 1
ATOM 1421 N N . LYS A 1 180 ? -31.542 35.313 45.060 1.00 90.00 180 LYS A N 1
ATOM 1422 C CA . LYS A 1 180 ? -32.160 34.907 46.342 1.00 90.00 180 LYS A CA 1
ATOM 1423 C C . LYS A 1 180 ? -33.663 35.215 46.405 1.00 90.00 180 LYS A C 1
ATOM 1425 O O . LYS A 1 180 ? -34.401 34.498 47.070 1.00 90.00 180 LYS A O 1
ATOM 1430 N N . SER A 1 181 ? -34.134 36.237 45.686 1.00 87.88 181 SER A N 1
ATOM 1431 C CA . SER A 1 181 ? -35.566 36.562 45.562 1.00 87.88 181 SER A CA 1
ATOM 1432 C C . SER A 1 181 ? -36.345 35.665 44.583 1.00 87.88 181 SER A C 1
ATOM 1434 O O . SER A 1 181 ? -37.543 35.866 44.394 1.00 87.88 181 SER A O 1
ATOM 1436 N N . GLY A 1 182 ? -35.686 34.677 43.963 1.00 84.38 182 GLY A N 1
ATOM 1437 C CA . GLY A 1 182 ? -36.312 33.705 43.061 1.00 84.38 182 GLY A CA 1
ATOM 1438 C C . GLY A 1 182 ? -36.302 34.094 41.579 1.00 84.38 182 GLY A C 1
ATOM 1439 O O . GLY A 1 182 ? -36.962 33.437 40.774 1.00 84.38 182 GLY A O 1
ATOM 1440 N N . ALA A 1 183 ? -35.565 35.138 41.179 1.00 82.62 183 ALA A N 1
ATOM 1441 C CA . ALA A 1 183 ? -35.397 35.458 39.764 1.00 82.62 183 ALA A CA 1
ATOM 1442 C C . ALA A 1 183 ? -34.635 34.332 39.038 1.00 82.62 183 ALA A C 1
ATOM 1444 O O . ALA A 1 183 ? -33.644 33.804 39.541 1.00 82.62 183 ALA A O 1
ATOM 1445 N N . SER A 1 184 ? -35.067 33.971 37.824 1.00 86.25 184 SER A N 1
ATOM 1446 C CA . SER A 1 184 ? -34.392 32.925 37.046 1.00 86.25 184 SER A CA 1
ATOM 1447 C C . SER A 1 184 ? -32.955 33.331 36.708 1.00 86.25 184 SER A C 1
ATOM 1449 O O . SER A 1 184 ? -32.740 34.439 36.208 1.00 86.25 184 SER A O 1
ATOM 1451 N N . PHE A 1 185 ? -32.006 32.407 36.865 1.00 89.88 185 PHE A N 1
ATOM 1452 C CA . PHE A 1 185 ? -30.587 32.645 36.577 1.00 89.88 185 PHE A CA 1
ATOM 1453 C C . PHE A 1 185 ? -30.344 33.203 35.167 1.00 89.88 185 PHE A C 1
ATOM 1455 O O . PHE A 1 185 ? -29.609 34.171 35.016 1.00 89.88 185 PHE A O 1
ATOM 1462 N N . ALA A 1 186 ? -31.042 32.676 34.154 1.00 82.50 186 ALA A N 1
ATOM 1463 C CA . ALA A 1 186 ? -30.916 33.140 32.774 1.00 82.50 186 ALA A CA 1
ATOM 1464 C C . ALA A 1 186 ? -31.302 34.622 32.595 1.00 82.50 186 ALA A C 1
ATOM 1466 O O . ALA A 1 186 ? -30.593 35.372 31.927 1.00 82.50 186 ALA A O 1
ATOM 1467 N N . LYS A 1 187 ? -32.387 35.069 33.243 1.00 82.00 187 LYS A N 1
ATOM 1468 C CA . LYS A 1 187 ? -32.819 36.477 33.228 1.00 82.00 187 LYS A CA 1
ATOM 1469 C C . LYS A 1 187 ? -31.803 37.386 33.918 1.00 82.00 187 LYS A C 1
ATOM 1471 O O . LYS A 1 187 ? -31.486 38.446 33.393 1.00 82.00 187 LYS A O 1
ATOM 1476 N N . VAL A 1 188 ? -31.286 36.971 35.075 1.00 85.50 188 VAL A N 1
ATOM 1477 C CA . VAL A 1 188 ? -30.273 37.748 35.806 1.00 85.50 188 VAL A CA 1
ATOM 1478 C C . VAL A 1 188 ? -28.963 37.804 35.013 1.00 85.50 188 VAL A C 1
ATOM 1480 O O . VAL A 1 188 ? -28.366 38.870 34.906 1.00 85.50 188 VAL A O 1
ATOM 1483 N N . SER A 1 189 ? -28.566 36.707 34.366 1.00 84.88 189 SER A N 1
ATOM 1484 C CA . SER A 1 189 ? -27.423 36.684 33.450 1.00 84.88 189 SER A CA 1
ATOM 1485 C C . SER A 1 189 ? -27.587 37.685 32.309 1.00 84.88 189 SER A C 1
ATOM 1487 O O . SER A 1 189 ? -26.718 38.530 32.122 1.00 84.88 189 SER A O 1
ATOM 1489 N N . ALA A 1 190 ? -28.721 37.659 31.606 1.00 77.69 190 ALA A N 1
ATOM 1490 C CA . ALA A 1 190 ? -28.971 38.562 30.483 1.00 77.69 190 ALA A CA 1
ATOM 1491 C C . ALA A 1 190 ? -28.990 40.049 30.883 1.00 77.69 190 ALA A C 1
ATOM 1493 O O . ALA A 1 190 ? -28.701 40.906 30.055 1.00 77.69 190 ALA A O 1
ATOM 1494 N N . SER A 1 191 ? -29.344 40.366 32.134 1.00 80.81 191 SER A N 1
ATOM 1495 C CA . SER A 1 191 ? -29.409 41.749 32.627 1.00 80.81 191 SER A CA 1
ATOM 1496 C C . SER A 1 191 ? -28.101 42.267 33.230 1.00 80.81 191 SER A C 1
ATOM 1498 O O . SER A 1 191 ? -27.863 43.470 33.178 1.00 80.81 191 SER A O 1
ATOM 1500 N N . PHE A 1 192 ? -27.273 41.401 33.821 1.00 87.50 192 PHE A N 1
ATOM 1501 C CA . PHE A 1 192 ? -26.142 41.845 34.645 1.00 87.50 192 PHE A CA 1
ATOM 1502 C C . PHE A 1 192 ? -24.778 41.285 34.230 1.00 87.50 192 PHE A C 1
ATOM 1504 O O . PHE A 1 192 ? -23.772 41.884 34.613 1.00 87.50 192 PHE A O 1
ATOM 1511 N N . SER A 1 193 ? -24.725 40.173 33.488 1.00 90.19 193 SER A N 1
ATOM 1512 C CA . SER A 1 193 ? -23.475 39.483 33.146 1.00 90.19 193 SER A CA 1
ATOM 1513 C C . SER A 1 193 ? -22.720 40.183 32.013 1.00 90.19 193 SER A C 1
ATOM 1515 O O . SER A 1 193 ? -23.288 40.496 30.972 1.00 90.19 193 SER A O 1
ATOM 1517 N N . ASP A 1 194 ? -21.413 40.344 32.194 1.00 87.31 194 ASP A N 1
ATOM 1518 C CA . ASP A 1 194 ? -20.461 40.884 31.220 1.00 87.31 194 ASP A CA 1
ATOM 1519 C C . ASP A 1 194 ? -19.752 39.756 30.420 1.00 87.31 194 ASP A C 1
ATOM 1521 O O . ASP A 1 194 ? -18.712 39.975 29.783 1.00 87.31 194 ASP A O 1
ATOM 1525 N N . ALA A 1 195 ? -20.262 38.518 30.504 1.00 79.62 195 ALA A N 1
ATOM 1526 C CA . ALA A 1 195 ? -19.766 37.360 29.758 1.00 79.62 195 ALA A CA 1
ATOM 1527 C C . ALA A 1 195 ? -20.353 37.299 28.328 1.00 79.62 195 ALA A C 1
ATOM 1529 O O . ALA A 1 195 ? -21.500 37.697 28.125 1.00 79.62 195 ALA A O 1
ATOM 1530 N N . PRO A 1 196 ? -19.631 36.744 27.331 1.00 77.19 196 PRO A N 1
ATOM 1531 C CA . PRO A 1 196 ? -20.125 36.649 25.949 1.00 77.19 196 PRO A CA 1
ATOM 1532 C C . PRO A 1 196 ? -21.451 35.886 25.795 1.00 77.19 196 PRO A C 1
ATOM 1534 O O . PRO A 1 196 ? -22.250 36.200 24.922 1.00 77.19 196 PRO A O 1
ATOM 1537 N N . ASN A 1 197 ? -21.702 34.911 26.669 1.00 72.50 197 ASN A N 1
ATOM 1538 C CA . ASN A 1 197 ? -22.906 34.079 26.691 1.00 72.50 197 ASN A CA 1
ATOM 1539 C C . ASN A 1 197 ? -24.029 34.650 27.584 1.00 72.50 197 ASN A C 1
ATOM 1541 O O . ASN A 1 197 ? -24.980 33.937 27.911 1.00 72.50 197 ASN A O 1
ATOM 1545 N N . ALA A 1 198 ? -23.947 35.921 27.998 1.00 76.31 198 ALA A N 1
ATOM 1546 C CA . ALA A 1 198 ? -24.909 36.541 28.912 1.00 76.31 198 ALA A CA 1
ATOM 1547 C C . ALA A 1 198 ? -26.364 36.441 28.417 1.00 76.31 198 ALA A C 1
ATOM 1549 O O . ALA A 1 198 ? -27.249 36.077 29.196 1.00 76.31 198 ALA A O 1
ATOM 1550 N N . LEU A 1 199 ? -26.592 36.708 27.122 1.00 72.56 199 LEU A N 1
ATOM 1551 C CA . LEU A 1 199 ? -27.911 36.667 26.471 1.00 72.56 199 LEU A CA 1
ATOM 1552 C C . LEU A 1 199 ? -28.458 35.243 26.286 1.00 72.56 199 LEU A C 1
ATOM 1554 O O . LEU A 1 199 ? -29.668 35.061 26.189 1.00 72.56 199 LEU A O 1
ATOM 1558 N N . GLU A 1 200 ? -27.591 34.231 26.317 1.00 74.44 200 GLU A N 1
ATOM 1559 C CA . GLU A 1 200 ? -27.947 32.805 26.265 1.00 74.44 200 GLU A CA 1
ATOM 1560 C C . GLU A 1 200 ? -28.183 32.229 27.675 1.00 74.44 200 GLU A C 1
ATOM 1562 O O . GLU A 1 200 ? -28.053 31.031 27.928 1.00 74.44 200 GLU A O 1
ATOM 1567 N N . GLY A 1 201 ? -28.488 33.103 28.637 1.00 73.75 201 GLY A N 1
ATOM 1568 C CA . GLY A 1 201 ? -28.707 32.737 30.032 1.00 73.75 201 GLY A CA 1
ATOM 1569 C C . GLY A 1 201 ? -27.439 32.341 30.790 1.00 73.75 201 GLY A C 1
ATOM 1570 O O . GLY A 1 201 ? -27.544 31.780 31.881 1.00 73.75 201 GLY A O 1
ATOM 1571 N N . GLY A 1 202 ? -26.259 32.631 30.231 1.00 81.44 202 GLY A N 1
ATOM 1572 C CA . GLY A 1 202 ? -24.969 32.307 30.832 1.00 81.44 202 GLY A CA 1
ATOM 1573 C C . GLY A 1 202 ? -24.587 30.835 30.688 1.00 81.44 202 GLY A C 1
ATOM 1574 O O . GLY A 1 202 ? -23.722 30.364 31.421 1.00 81.44 202 GLY A O 1
ATOM 1575 N N . ASN A 1 203 ? -25.223 30.081 29.788 1.00 85.06 203 ASN A N 1
ATOM 1576 C CA . ASN A 1 203 ? -24.979 28.648 29.648 1.00 85.06 203 ASN A CA 1
ATOM 1577 C C . ASN A 1 203 ? -23.555 28.357 29.136 1.00 85.06 203 ASN A C 1
ATOM 1579 O O . ASN A 1 203 ? -23.120 28.936 28.142 1.00 85.06 203 ASN A O 1
ATOM 1583 N N . LEU A 1 204 ? -22.827 27.462 29.808 1.00 82.50 204 LEU A N 1
ATOM 1584 C CA . LEU A 1 204 ? -21.508 26.980 29.376 1.00 82.50 204 LEU A CA 1
ATOM 1585 C C . LEU A 1 204 ? -21.532 25.511 28.925 1.00 82.50 204 LEU A C 1
ATOM 1587 O O . LEU A 1 204 ? -20.509 25.009 28.452 1.00 82.50 204 LEU A O 1
ATOM 1591 N N . GLY A 1 205 ? -22.678 24.833 29.042 1.00 84.56 205 GLY A N 1
ATOM 1592 C CA . GLY A 1 205 ? -22.832 23.414 28.733 1.00 84.56 205 GLY A CA 1
ATOM 1593 C C . GLY A 1 205 ? -22.027 22.505 29.665 1.00 84.56 205 GLY A C 1
ATOM 1594 O O . GLY A 1 205 ? -21.643 22.896 30.769 1.00 84.56 205 GLY A O 1
ATOM 1595 N N . TRP A 1 206 ? -21.777 21.277 29.207 1.00 82.69 206 TRP A N 1
ATOM 1596 C CA . TRP A 1 206 ? -20.980 20.284 29.928 1.00 82.69 206 TRP A CA 1
ATOM 1597 C C . TRP A 1 206 ? -19.488 20.627 29.882 1.00 82.69 206 TRP A C 1
ATOM 1599 O O . TRP A 1 206 ? -18.910 20.800 28.806 1.00 82.69 206 TRP A O 1
ATOM 1609 N N . LYS A 1 207 ? -18.857 20.691 31.057 1.00 82.81 207 LYS A N 1
ATOM 1610 C CA . LYS A 1 207 ? -17.418 20.910 31.227 1.00 82.81 207 LYS A CA 1
ATOM 1611 C C . LYS A 1 207 ? -16.813 19.832 32.113 1.00 82.81 207 LYS A C 1
ATOM 1613 O O . LYS A 1 207 ? -17.361 19.508 33.164 1.00 82.81 207 LYS A O 1
ATOM 1618 N N . GLN A 1 208 ? -15.667 19.301 31.695 1.00 80.50 208 GLN A N 1
ATOM 1619 C CA . GLN A 1 208 ? -14.878 18.382 32.513 1.00 80.50 208 GLN A CA 1
ATOM 1620 C C . GLN A 1 208 ? -14.193 19.138 33.643 1.00 80.50 208 GLN A C 1
ATOM 1622 O O . GLN A 1 208 ? -13.670 20.232 33.420 1.00 80.50 208 GLN A O 1
ATOM 1627 N N . GLY A 1 209 ? -14.127 18.530 34.827 1.00 78.19 209 GLY A N 1
ATOM 1628 C CA . GLY A 1 209 ? -13.483 19.141 35.982 1.00 78.19 209 GLY A CA 1
ATOM 1629 C C . GLY A 1 209 ? -12.041 19.574 35.691 1.00 78.19 209 GLY A C 1
ATOM 1630 O O . GLY A 1 209 ? -11.658 20.699 35.986 1.00 78.19 209 GLY A O 1
ATOM 1631 N N . ALA A 1 210 ? -11.272 18.749 34.975 1.00 70.88 210 ALA A N 1
ATOM 1632 C CA . ALA A 1 210 ? -9.895 19.062 34.577 1.00 70.88 210 ALA A CA 1
ATOM 1633 C C . ALA A 1 210 ? -9.742 20.308 33.674 1.00 70.88 210 ALA A C 1
ATOM 1635 O O . ALA A 1 210 ? -8.647 20.848 33.557 1.00 70.88 210 ALA A O 1
ATOM 1636 N N . GLN A 1 211 ? -10.818 20.762 33.025 1.00 72.25 211 GLN A N 1
ATOM 1637 C CA . GLN A 1 211 ? -10.821 21.925 32.129 1.00 72.25 211 GLN A CA 1
ATOM 1638 C C . GLN A 1 211 ? -11.282 23.212 32.833 1.00 72.25 211 GLN A C 1
ATOM 1640 O O . GLN A 1 211 ? -11.342 24.271 32.207 1.00 72.25 211 GLN A O 1
ATOM 1645 N N . MET A 1 212 ? -11.635 23.133 34.119 1.00 79.56 212 MET A N 1
ATOM 1646 C CA . MET A 1 212 ? -12.179 24.245 34.891 1.00 79.56 212 MET A CA 1
ATOM 1647 C C . MET A 1 212 ? -11.105 24.892 35.777 1.00 79.56 212 MET A C 1
ATOM 1649 O O . MET A 1 212 ? -10.278 24.189 36.359 1.00 79.56 212 MET A O 1
ATOM 1653 N N . PRO A 1 213 ? -11.124 26.228 35.952 1.00 83.12 213 PRO A N 1
ATOM 1654 C CA . PRO A 1 213 ? -10.292 26.891 36.950 1.00 83.12 213 PRO A CA 1
ATOM 1655 C C . PRO A 1 213 ? -10.525 26.310 38.351 1.00 83.12 213 PRO A C 1
ATOM 1657 O O . PRO A 1 213 ? -11.672 26.092 38.745 1.00 83.12 213 PRO A O 1
ATOM 1660 N N . ASN A 1 214 ? -9.455 26.125 39.132 1.00 81.81 214 ASN A N 1
ATOM 1661 C CA . ASN A 1 214 ? -9.538 25.474 40.448 1.00 81.81 214 ASN A CA 1
ATOM 1662 C C . ASN A 1 214 ? -10.531 26.166 41.405 1.00 81.81 214 ASN A C 1
ATOM 1664 O O . ASN A 1 214 ? -11.294 25.504 42.098 1.00 81.81 214 ASN A O 1
ATOM 1668 N N . LEU A 1 215 ? -10.607 27.501 41.353 1.00 84.31 215 LEU A N 1
ATOM 1669 C CA . LEU A 1 215 ? -11.564 28.298 42.132 1.00 84.31 215 LEU A CA 1
ATOM 1670 C C . LEU A 1 215 ? -13.034 27.942 41.834 1.00 84.31 215 LEU A C 1
ATOM 1672 O O . LEU A 1 215 ? -13.890 28.071 42.703 1.00 84.31 215 LEU A O 1
ATOM 1676 N N . PHE A 1 216 ? -13.348 27.500 40.613 1.00 88.94 216 PHE A N 1
ATOM 1677 C CA . PHE A 1 216 ? -14.700 27.063 40.250 1.00 88.94 216 PHE A CA 1
ATOM 1678 C C . PHE A 1 216 ? -14.951 25.624 40.687 1.00 88.94 216 PHE A C 1
ATOM 1680 O O . PHE A 1 216 ? -16.056 25.312 41.117 1.00 88.94 216 PHE A O 1
ATOM 1687 N N . LEU A 1 217 ? -13.934 24.762 40.618 1.00 84.69 217 LEU A N 1
ATOM 1688 C CA . LEU A 1 217 ? -14.033 23.382 41.093 1.00 84.69 217 LEU A CA 1
ATOM 1689 C C . LEU A 1 217 ? -14.313 23.305 42.590 1.00 84.69 217 LEU A C 1
ATOM 1691 O O . LEU A 1 217 ? -15.175 22.536 43.002 1.00 84.69 217 LEU A O 1
ATOM 1695 N N . GLU A 1 218 ? -13.627 24.115 43.395 1.00 84.81 218 GLU A N 1
ATOM 1696 C CA . GLU A 1 218 ? -13.848 24.175 44.844 1.00 84.81 218 GLU A CA 1
ATOM 1697 C C . GLU A 1 218 ? -15.303 24.532 45.178 1.00 84.81 218 GLU A C 1
ATOM 1699 O O . GLU A 1 218 ? -15.926 23.874 46.014 1.00 84.81 218 GLU A O 1
ATOM 1704 N N . ALA A 1 219 ? -15.880 25.505 44.464 1.00 87.06 219 ALA A N 1
ATOM 1705 C CA . ALA A 1 219 ? -17.289 25.854 44.606 1.00 87.06 219 ALA A CA 1
ATOM 1706 C C . ALA A 1 219 ? -18.208 24.711 44.138 1.00 87.06 219 ALA A C 1
ATOM 1708 O O . ALA A 1 219 ? -19.041 24.241 44.909 1.00 87.06 219 ALA A O 1
ATOM 1709 N N . LEU A 1 220 ? -18.024 24.207 42.913 1.00 88.31 220 LEU A N 1
ATOM 1710 C CA . LEU A 1 220 ? -18.900 23.195 42.304 1.00 88.31 220 LEU A CA 1
ATOM 1711 C C . LEU A 1 220 ? -18.883 21.847 43.038 1.00 88.31 220 LEU A C 1
ATOM 1713 O O . LEU A 1 220 ? -19.899 21.156 43.059 1.00 88.31 220 LEU A O 1
ATOM 1717 N N . ASN A 1 221 ? -17.767 21.471 43.667 1.00 83.44 221 ASN A N 1
ATOM 1718 C CA . ASN A 1 221 ? -17.661 20.226 44.432 1.00 83.44 221 ASN A CA 1
ATOM 1719 C C . ASN A 1 221 ? -18.545 20.205 45.685 1.00 83.44 221 ASN A C 1
ATOM 1721 O O . ASN A 1 221 ? -18.913 19.126 46.144 1.00 83.44 221 ASN A O 1
ATOM 1725 N N . SER A 1 222 ? -18.886 21.375 46.229 1.00 82.75 222 SER A N 1
ATOM 1726 C CA . SER A 1 222 ? -19.737 21.504 47.419 1.00 82.75 222 SER A CA 1
ATOM 1727 C C . SER A 1 222 ? -21.213 21.779 47.101 1.00 82.75 222 SER A C 1
ATOM 1729 O O . SER A 1 222 ? -22.039 21.771 48.010 1.00 82.75 222 SER A O 1
ATOM 1731 N N . MET A 1 223 ? -21.553 21.987 45.824 1.00 87.56 223 MET A N 1
ATOM 1732 C CA . MET A 1 223 ? -22.897 22.343 45.359 1.00 87.56 223 MET A CA 1
ATOM 1733 C C . MET A 1 223 ? -23.744 21.116 44.997 1.00 87.56 223 MET A C 1
ATOM 1735 O O . MET A 1 223 ? -23.249 20.126 44.454 1.00 87.56 223 MET A O 1
ATOM 1739 N N . GLN A 1 224 ? -25.051 21.209 45.231 1.00 88.25 224 GLN A N 1
ATOM 1740 C CA . GLN A 1 224 ? -26.058 20.280 44.725 1.00 88.25 224 GLN A CA 1
ATOM 1741 C C . GLN A 1 224 ? -26.634 20.757 43.384 1.00 88.25 224 GLN A C 1
ATOM 1743 O O . GLN A 1 224 ? -26.524 21.921 42.996 1.00 88.25 224 GLN A O 1
ATOM 1748 N N . ILE A 1 225 ? -27.250 19.836 42.636 1.00 86.50 225 ILE A N 1
ATOM 1749 C CA . ILE A 1 225 ? -27.922 20.169 41.376 1.00 86.50 225 ILE A CA 1
ATOM 1750 C C . ILE A 1 225 ? -29.038 21.185 41.657 1.00 86.50 225 ILE A C 1
ATOM 1752 O O . ILE A 1 225 ? -29.942 20.923 42.444 1.00 86.50 225 ILE A O 1
ATOM 1756 N N . GLY A 1 226 ? -28.981 22.329 40.978 1.00 85.00 226 GLY A N 1
ATOM 1757 C CA . GLY A 1 226 ? -29.888 23.460 41.156 1.00 85.00 226 GLY A CA 1
ATOM 1758 C C . GLY A 1 226 ? -29.292 24.622 41.953 1.00 85.00 226 GLY A C 1
ATOM 1759 O O . GLY A 1 226 ? -29.809 25.736 41.831 1.00 85.00 226 GLY A O 1
ATOM 1760 N N . ASP A 1 227 ? -28.203 24.396 42.694 1.00 92.62 227 ASP A N 1
ATOM 1761 C CA . ASP A 1 227 ? -27.585 25.409 43.548 1.00 92.62 227 ASP A CA 1
ATOM 1762 C C . ASP A 1 227 ? -26.933 26.537 42.746 1.00 92.62 227 ASP A C 1
ATOM 1764 O O . ASP A 1 227 ? -26.476 26.369 41.609 1.00 92.62 227 ASP A O 1
ATOM 1768 N N . VAL A 1 228 ? -26.847 27.697 43.395 1.00 94.00 228 VAL A N 1
ATOM 1769 C CA . VAL A 1 228 ? -26.111 28.876 42.936 1.00 94.00 228 VAL A CA 1
ATOM 1770 C C . VAL A 1 228 ? -24.969 29.134 43.915 1.00 94.00 228 VAL A C 1
ATOM 1772 O O . VAL A 1 228 ? -25.192 29.157 45.123 1.00 94.00 228 VAL A O 1
ATOM 1775 N N . SER A 1 229 ? -23.752 29.317 43.405 1.00 94.31 229 SER A N 1
ATOM 1776 C CA . SER A 1 229 ? -22.571 29.565 44.228 1.00 94.31 229 SER A CA 1
ATOM 1777 C C . SER A 1 229 ? -22.641 30.939 44.898 1.00 94.31 229 SER A C 1
ATOM 1779 O O . SER A 1 229 ? -23.229 31.880 44.362 1.00 94.31 229 SER A O 1
ATOM 1781 N N . GLU A 1 230 ? -21.952 31.097 46.026 1.00 92.88 230 GLU A N 1
ATOM 1782 C CA . GLU A 1 230 ? -21.583 32.437 46.487 1.00 92.88 230 GLU A CA 1
ATOM 1783 C C . GLU A 1 230 ? -20.601 33.090 45.482 1.00 92.88 230 GLU A C 1
ATOM 1785 O O . GLU A 1 230 ? -19.975 32.376 44.683 1.00 92.88 230 GLU A O 1
ATOM 1790 N N . PRO A 1 231 ? -20.472 34.431 45.457 1.00 93.56 231 PRO A N 1
ATOM 1791 C CA . PRO A 1 231 ? -19.598 35.111 44.508 1.00 93.56 231 PRO A CA 1
ATOM 1792 C C . PRO A 1 231 ? -18.124 34.728 44.671 1.00 93.56 231 PRO A C 1
ATOM 1794 O O . PRO A 1 231 ? -17.509 34.944 45.714 1.00 93.56 231 PRO A O 1
ATOM 1797 N N . ILE A 1 232 ? -17.536 34.206 43.600 1.00 93.19 232 ILE A N 1
ATOM 1798 C CA . ILE A 1 232 ? -16.141 33.778 43.534 1.00 93.19 232 ILE A CA 1
ATOM 1799 C C . ILE A 1 232 ? -15.316 34.930 42.965 1.00 93.19 232 ILE A C 1
ATOM 1801 O O . ILE A 1 232 ? -15.528 35.360 41.828 1.00 93.19 232 ILE A O 1
ATOM 1805 N N . ARG A 1 233 ? -14.357 35.436 43.741 1.00 88.12 233 ARG A N 1
ATOM 1806 C CA . ARG A 1 233 ? -13.484 36.530 43.305 1.00 88.12 233 ARG A CA 1
ATOM 1807 C C . ARG A 1 233 ? -12.304 35.998 42.493 1.00 88.12 233 ARG A C 1
ATOM 1809 O O . ARG A 1 233 ? -11.580 35.119 42.953 1.00 88.12 233 ARG A O 1
ATOM 1816 N N . SER A 1 234 ? -12.076 36.574 41.317 1.00 84.06 234 SER A N 1
ATOM 1817 C CA . SER A 1 234 ? -10.897 36.332 40.480 1.00 84.06 234 SER A CA 1
ATOM 1818 C C . SER A 1 234 ? -10.229 37.660 40.084 1.00 84.06 234 SER A C 1
ATOM 1820 O O . SER A 1 234 ? -10.811 38.726 40.301 1.00 84.06 234 SER A O 1
ATOM 1822 N N . PRO A 1 235 ? -9.030 37.634 39.471 1.00 79.69 235 PRO A N 1
ATOM 1823 C CA . PRO A 1 235 ? -8.411 38.836 38.906 1.00 79.69 235 PRO A CA 1
ATOM 1824 C C . PRO A 1 235 ? -9.268 39.547 37.842 1.00 79.69 235 PRO A C 1
ATOM 1826 O O . PRO A 1 235 ? -9.122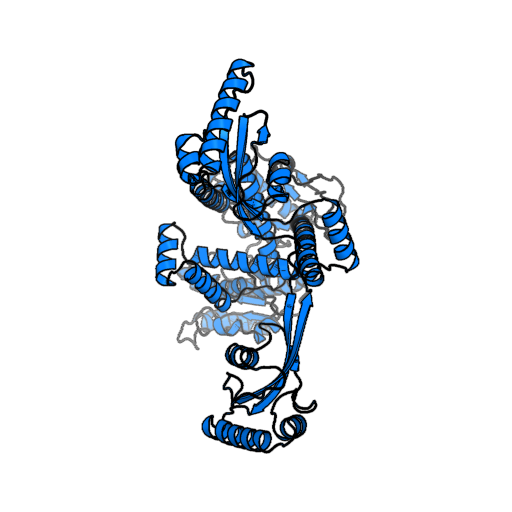 40.748 37.645 1.00 79.69 235 PRO A O 1
ATOM 1829 N N . ASN A 1 236 ? -10.178 38.825 37.177 1.00 77.88 236 ASN A N 1
ATOM 1830 C CA . ASN A 1 236 ? -11.008 39.347 36.086 1.00 77.88 236 ASN A CA 1
ATOM 1831 C C . ASN A 1 236 ? -12.408 39.797 36.541 1.00 77.88 236 ASN A C 1
ATOM 1833 O O . ASN A 1 236 ? -13.211 40.219 35.703 1.00 77.88 236 ASN A O 1
ATOM 1837 N N . GLY A 1 237 ? -12.720 39.697 37.838 1.00 88.38 237 GLY A N 1
ATOM 1838 C CA . GLY A 1 237 ? -14.001 40.117 38.401 1.00 88.38 237 GLY A CA 1
ATOM 1839 C C . GLY A 1 237 ? -14.623 39.116 39.365 1.00 88.38 237 GLY A C 1
ATOM 1840 O O . GLY A 1 237 ? -13.943 38.283 39.966 1.00 88.38 237 GLY A O 1
ATOM 1841 N N . PHE A 1 238 ? -15.942 39.209 39.514 1.00 92.88 238 PHE A N 1
ATOM 1842 C CA . PHE A 1 238 ? -16.739 38.309 40.345 1.00 92.88 238 PHE A CA 1
ATOM 1843 C C . PHE A 1 238 ? -17.499 37.313 39.477 1.00 92.88 238 PHE A C 1
ATOM 1845 O O . PHE A 1 238 ? -18.124 37.682 38.482 1.00 92.88 238 PHE A O 1
ATOM 1852 N N . HIS A 1 239 ? -17.444 36.043 39.862 1.00 94.06 239 HIS A N 1
ATOM 1853 C CA . HIS A 1 239 ? -18.069 34.939 39.151 1.00 94.06 239 HIS A CA 1
ATOM 1854 C C . HIS A 1 239 ? -19.148 34.309 40.022 1.00 94.06 239 HIS A C 1
ATOM 1856 O O . HIS A 1 239 ? -18.904 33.994 41.182 1.00 94.06 239 HIS A O 1
ATOM 1862 N N . ILE A 1 240 ? -20.326 34.087 39.452 1.00 95.44 240 ILE A N 1
ATOM 1863 C CA . ILE A 1 240 ? -21.406 33.344 40.100 1.00 95.44 240 ILE A CA 1
ATOM 1864 C C . ILE A 1 240 ? -21.765 32.182 39.185 1.00 95.44 240 ILE A C 1
ATOM 1866 O O . ILE A 1 240 ? -21.999 32.377 37.989 1.00 95.44 240 ILE A O 1
ATOM 1870 N N . LEU A 1 241 ? -21.780 30.975 39.737 1.00 95.06 241 LEU A N 1
ATOM 1871 C CA . LEU A 1 241 ? -22.056 29.747 39.005 1.00 95.06 241 LEU A CA 1
ATOM 1872 C C . LEU A 1 241 ? -23.406 29.182 39.430 1.00 95.06 241 LEU A C 1
ATOM 1874 O O . LEU A 1 241 ? -23.782 29.268 40.595 1.00 95.06 241 LEU A O 1
ATOM 1878 N N . LYS A 1 242 ? -24.115 28.558 38.497 1.00 93.94 242 LYS A N 1
ATOM 1879 C CA . LYS A 1 242 ? -25.253 27.690 38.787 1.00 93.94 242 LYS A CA 1
ATOM 1880 C C . LYS A 1 242 ? -24.946 26.287 38.303 1.00 93.94 242 LYS A C 1
ATOM 1882 O O . LYS A 1 242 ? -24.636 26.109 37.124 1.00 93.94 242 LYS A O 1
ATOM 1887 N N . LEU A 1 243 ? -25.082 25.305 39.189 1.00 92.50 243 LEU A N 1
ATOM 1888 C CA . LEU A 1 243 ? -24.953 23.902 38.823 1.00 92.50 243 LEU A CA 1
ATOM 1889 C C . LEU A 1 243 ? -26.295 23.407 38.281 1.00 92.50 243 LEU A C 1
ATOM 1891 O O . LEU A 1 243 ? -27.278 23.325 39.009 1.00 92.50 243 LEU A O 1
ATOM 1895 N N . THR A 1 244 ? -26.351 23.104 36.988 1.00 89.69 244 THR A N 1
ATOM 1896 C CA . THR A 1 244 ? -27.574 22.637 36.316 1.00 89.69 244 THR A CA 1
ATOM 1897 C C . THR A 1 244 ? -27.668 21.118 36.328 1.00 89.69 244 THR A C 1
ATOM 1899 O O . THR A 1 244 ? -28.760 20.584 36.498 1.00 89.69 244 THR A O 1
ATOM 1902 N N . ASN A 1 245 ? -26.538 20.425 36.187 1.00 82.81 245 ASN A N 1
ATOM 1903 C CA . ASN A 1 245 ? -26.457 18.969 36.248 1.00 82.81 245 ASN A CA 1
ATOM 1904 C C . ASN A 1 245 ? -25.019 18.525 36.565 1.00 82.81 245 ASN A C 1
ATOM 1906 O O . ASN A 1 245 ? -24.073 19.287 36.365 1.00 82.81 245 ASN A O 1
ATOM 1910 N N . LYS A 1 246 ? -24.838 17.296 37.052 1.00 84.94 246 LYS A N 1
ATOM 1911 C CA . LYS A 1 246 ? -23.526 16.717 37.372 1.00 84.94 246 LYS A CA 1
ATOM 1912 C C . LYS A 1 246 ? -23.515 15.235 36.998 1.00 84.94 246 LYS A C 1
ATOM 1914 O O . LYS A 1 246 ? -24.438 14.511 37.364 1.00 84.94 246 LYS A O 1
ATOM 1919 N N . ARG A 1 247 ? -22.482 14.775 36.286 1.00 77.00 247 ARG A N 1
ATOM 1920 C CA . ARG A 1 247 ? -22.283 13.358 35.923 1.00 77.00 247 ARG A CA 1
ATOM 1921 C C . ARG A 1 247 ? -20.802 12.994 35.977 1.00 77.00 247 ARG A C 1
ATOM 1923 O O . ARG A 1 247 ? -19.966 13.852 35.764 1.00 77.00 247 ARG A O 1
ATOM 1930 N N . GLY A 1 248 ? -20.472 11.727 36.193 1.00 65.94 248 GLY A N 1
ATOM 1931 C CA . GLY A 1 248 ? -19.077 11.287 36.329 1.00 65.94 248 GLY A CA 1
ATOM 1932 C C . GLY A 1 248 ? -18.583 11.312 37.780 1.00 65.94 248 GLY A C 1
ATOM 1933 O O . GLY A 1 248 ? -19.078 12.096 38.582 1.00 65.94 248 GLY A O 1
ATOM 1934 N N . GLY A 1 249 ? -17.673 10.374 38.082 1.00 58.38 249 GLY A N 1
ATOM 1935 C CA . GLY A 1 249 ? -16.991 10.176 39.369 1.00 58.38 249 GLY A CA 1
ATOM 1936 C C . GLY A 1 249 ? -17.810 9.504 40.482 1.00 58.38 249 GLY A C 1
ATOM 1937 O O . GLY A 1 249 ? -18.605 10.138 41.163 1.00 58.38 249 GLY A O 1
ATOM 1938 N N . ASN A 1 250 ? -17.561 8.209 40.729 1.00 51.88 250 ASN A N 1
ATOM 1939 C CA . ASN A 1 250 ? -17.996 7.449 41.919 1.00 51.88 250 ASN A CA 1
ATOM 1940 C C . ASN A 1 250 ? -19.504 7.284 42.198 1.00 51.88 250 ASN A C 1
ATOM 1942 O O . ASN A 1 250 ? -19.862 6.860 43.297 1.00 51.88 250 ASN A O 1
ATOM 1946 N N . SER A 1 251 ? -20.407 7.506 41.240 1.00 48.00 251 SER A N 1
ATOM 1947 C CA . SER A 1 251 ? -21.705 6.820 41.348 1.00 48.00 251 SER A CA 1
ATOM 1948 C C . SER A 1 251 ? -21.434 5.333 41.138 1.00 48.00 251 SER A C 1
ATOM 1950 O O . SER A 1 251 ? -20.936 4.995 40.060 1.00 48.00 251 SER A O 1
ATOM 1952 N N . PRO A 1 252 ? -21.666 4.459 42.137 1.00 54.34 252 PRO A N 1
ATOM 1953 C CA . PRO A 1 252 ? -21.368 3.052 41.973 1.00 54.34 252 PRO A CA 1
ATOM 1954 C C . PRO A 1 252 ? -22.130 2.565 40.744 1.00 54.34 252 PRO A C 1
ATOM 1956 O O . PRO A 1 252 ? -23.344 2.769 40.645 1.00 54.34 252 PRO A O 1
ATOM 1959 N N . LEU A 1 253 ? -21.415 1.986 39.776 1.00 62.31 253 LEU A N 1
ATOM 1960 C CA . LEU A 1 253 ? -22.035 1.320 38.638 1.00 62.31 253 LEU A CA 1
ATOM 1961 C C . LEU A 1 253 ? -22.653 0.030 39.181 1.00 62.31 253 LEU A C 1
ATOM 1963 O O . LEU A 1 253 ? -22.093 -1.056 39.044 1.00 62.31 253 LEU A O 1
ATOM 1967 N N . VAL A 1 254 ? -23.772 0.178 39.892 1.00 64.94 254 VAL A N 1
ATOM 1968 C CA . VAL A 1 254 ? -24.531 -0.928 40.458 1.00 64.94 254 VAL A CA 1
ATOM 1969 C C . VAL A 1 254 ? -25.328 -1.528 39.320 1.00 64.94 254 VAL A C 1
ATOM 1971 O O . VAL A 1 254 ? -26.398 -1.040 38.955 1.00 64.94 254 VAL A O 1
ATOM 1974 N N . VAL A 1 255 ? -24.786 -2.588 38.738 1.00 73.75 255 VAL A N 1
ATOM 1975 C CA . VAL A 1 255 ? -25.510 -3.374 37.750 1.00 73.75 255 VAL A CA 1
ATOM 1976 C C 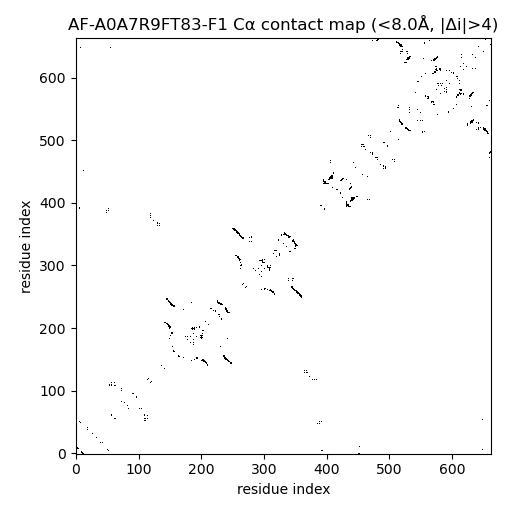. VAL A 1 255 ? -26.455 -4.295 38.515 1.00 73.75 255 VAL A C 1
ATOM 1978 O O . VAL A 1 255 ? -26.025 -5.080 39.365 1.00 73.75 255 VAL A O 1
ATOM 1981 N N . GLN A 1 256 ? -27.757 -4.173 38.251 1.00 78.00 256 GLN A N 1
ATOM 1982 C CA . GLN A 1 256 ? -28.737 -5.143 38.734 1.00 78.00 256 GLN A CA 1
ATOM 1983 C C . GLN A 1 256 ? -28.539 -6.449 37.972 1.00 78.00 256 GLN A C 1
ATOM 1985 O O . GLN A 1 256 ? -28.867 -6.537 36.792 1.00 78.00 256 GLN A O 1
ATOM 1990 N N . GLN A 1 257 ? -28.005 -7.454 38.654 1.00 86.94 257 GLN A N 1
ATOM 1991 C CA . GLN A 1 257 ? -27.927 -8.807 38.131 1.00 86.94 257 GLN A CA 1
ATOM 1992 C C . GLN A 1 257 ? -29.130 -9.610 38.603 1.00 86.94 257 GLN A C 1
ATOM 1994 O O . GLN A 1 257 ? -29.551 -9.515 39.761 1.00 86.94 257 GLN A O 1
ATOM 1999 N N . THR A 1 258 ? -29.647 -10.443 37.709 1.00 90.38 258 THR A N 1
ATOM 2000 C CA . THR A 1 258 ? -30.746 -11.358 38.013 1.00 90.38 258 THR A CA 1
ATOM 2001 C C . THR A 1 258 ? -30.236 -12.780 37.906 1.00 90.38 258 THR A C 1
ATOM 2003 O O . THR A 1 258 ? -29.707 -13.169 36.869 1.00 90.38 258 THR A O 1
ATOM 2006 N N . ARG A 1 259 ? -30.385 -13.569 38.970 1.00 94.62 259 ARG A N 1
ATOM 2007 C CA . ARG A 1 259 ? -30.179 -15.010 38.890 1.00 94.62 259 ARG A CA 1
ATOM 2008 C C . ARG A 1 259 ? -31.457 -15.637 38.362 1.00 94.62 259 ARG A C 1
ATOM 2010 O O . ARG A 1 259 ? -32.497 -15.537 39.011 1.00 94.62 259 ARG A O 1
ATOM 2017 N N . ALA A 1 260 ? -31.393 -16.265 37.196 1.00 95.81 260 ALA A N 1
ATOM 2018 C CA . ALA A 1 260 ? -32.565 -16.833 36.539 1.00 95.81 260 ALA A CA 1
ATOM 2019 C C . ALA A 1 260 ? -32.313 -18.264 36.066 1.00 95.81 260 ALA A C 1
ATOM 2021 O O . ALA A 1 260 ? -31.176 -18.715 35.911 1.00 95.81 260 ALA A O 1
ATOM 2022 N N . ARG A 1 261 ? -33.406 -18.976 35.815 1.00 96.88 261 ARG A N 1
ATOM 2023 C CA . ARG A 1 261 ? -33.405 -20.244 35.094 1.00 96.88 261 ARG A CA 1
ATOM 2024 C C . ARG A 1 261 ? -34.514 -20.269 34.058 1.00 96.88 261 ARG A C 1
ATOM 2026 O O . ARG A 1 261 ? -35.503 -19.550 34.205 1.00 96.88 261 ARG A O 1
ATOM 2033 N N . HIS A 1 262 ? -34.357 -21.077 33.018 1.00 98.00 262 HIS A N 1
ATOM 2034 C CA . HIS A 1 262 ? -35.363 -21.195 31.973 1.00 98.00 262 HIS A CA 1
ATOM 2035 C C . HIS A 1 262 ? -35.555 -22.624 31.455 1.00 98.00 262 HIS A C 1
ATOM 2037 O O . HIS A 1 262 ? -34.747 -23.511 31.717 1.00 98.00 262 HIS A O 1
ATOM 2043 N N . ILE A 1 263 ? -36.642 -22.833 30.716 1.00 97.88 263 ILE A N 1
ATOM 2044 C CA . ILE A 1 263 ? -36.868 -24.011 29.872 1.00 97.88 263 ILE A CA 1
ATOM 2045 C C . ILE A 1 263 ? -37.075 -23.498 28.454 1.00 97.88 263 ILE A C 1
ATOM 2047 O O . ILE A 1 263 ? -37.973 -22.682 28.255 1.00 97.88 263 ILE A O 1
ATOM 2051 N N . LEU A 1 264 ? -36.267 -23.946 27.491 1.00 96.81 264 LEU A N 1
ATOM 2052 C CA . LEU A 1 264 ? -36.369 -23.568 26.078 1.00 96.81 264 LEU A CA 1
ATOM 2053 C C . LEU A 1 264 ? -36.927 -24.713 25.225 1.00 96.81 264 LEU A C 1
ATOM 2055 O O . LEU A 1 264 ? -36.412 -25.822 25.281 1.00 96.81 264 LEU A O 1
ATOM 2059 N N . ILE A 1 265 ? -37.891 -24.406 24.356 1.00 96.50 265 ILE A N 1
ATOM 2060 C CA . ILE A 1 265 ? -38.314 -25.261 23.237 1.00 96.50 265 ILE A CA 1
ATOM 2061 C C . ILE A 1 265 ? -38.039 -24.503 21.935 1.00 96.50 265 ILE A C 1
ATOM 2063 O O . ILE A 1 265 ? -38.643 -23.456 21.680 1.00 96.50 265 ILE A O 1
ATOM 2067 N N . LYS A 1 266 ? -37.106 -25.001 21.124 1.00 92.50 266 LYS A N 1
ATOM 2068 C CA . LYS A 1 266 ? -36.615 -24.354 19.903 1.00 92.50 266 LYS A CA 1
ATOM 2069 C C . LYS A 1 266 ? -37.604 -24.493 18.758 1.00 92.50 266 LYS A C 1
ATOM 2071 O O . LYS A 1 266 ? -38.166 -25.552 18.526 1.00 92.50 266 LYS A O 1
ATOM 2076 N N . ILE A 1 267 ? -37.751 -23.451 17.953 1.00 87.19 267 ILE A N 1
ATOM 2077 C CA . ILE A 1 267 ? -38.437 -23.584 16.663 1.00 87.19 267 ILE A CA 1
ATOM 2078 C C . ILE A 1 267 ? -37.406 -24.110 15.659 1.00 87.19 267 ILE A C 1
ATOM 2080 O O . ILE A 1 267 ? -36.306 -23.570 15.558 1.00 87.19 267 ILE A O 1
ATOM 2084 N N . THR A 1 268 ? -37.735 -25.189 14.952 1.00 83.44 268 THR A N 1
ATOM 2085 C CA . THR A 1 268 ? -36.867 -25.797 13.929 1.00 83.44 268 THR A CA 1
ATOM 2086 C C . THR A 1 268 ? -37.666 -26.005 12.649 1.00 83.44 268 THR A C 1
ATOM 2088 O O . THR A 1 268 ? -38.888 -25.910 12.667 1.00 83.44 268 THR A O 1
ATOM 2091 N N . GLU A 1 269 ? -37.012 -26.344 11.537 1.00 78.44 269 GLU A N 1
ATOM 2092 C CA . GLU A 1 269 ? -37.715 -26.651 10.278 1.00 78.44 269 GLU A CA 1
ATOM 2093 C C . GLU A 1 269 ? -38.721 -27.811 10.411 1.00 78.44 269 GLU A C 1
ATOM 2095 O O . GLU A 1 269 ? -39.654 -27.918 9.620 1.00 78.44 269 GLU A O 1
ATOM 2100 N N . ILE A 1 270 ? -38.552 -28.658 11.432 1.00 75.06 270 ILE A N 1
ATOM 2101 C CA . ILE A 1 270 ? -39.407 -29.816 11.717 1.00 75.06 270 ILE A CA 1
ATOM 2102 C C . ILE A 1 270 ? -40.452 -29.495 12.803 1.00 75.06 270 ILE A C 1
ATOM 2104 O O . ILE A 1 270 ? -41.479 -30.164 12.874 1.00 75.06 270 ILE A O 1
ATOM 2108 N N . MET A 1 271 ? -40.219 -28.484 13.648 1.00 82.81 271 MET A N 1
ATOM 2109 C CA . MET A 1 271 ? -41.110 -28.112 14.752 1.00 82.81 271 MET A CA 1
ATOM 2110 C C . MET A 1 271 ? -41.672 -26.711 14.538 1.00 82.81 271 MET A C 1
ATOM 2112 O O . MET A 1 271 ? -40.970 -25.715 14.722 1.00 82.81 271 MET A O 1
ATOM 2116 N N . SER A 1 272 ? -42.959 -26.644 14.192 1.00 86.12 272 SER A N 1
ATOM 2117 C CA . SER A 1 272 ? -43.645 -25.374 13.963 1.00 86.12 272 SER A CA 1
ATOM 2118 C C . SER A 1 272 ? -43.797 -24.566 15.254 1.00 86.12 272 SER A C 1
ATOM 2120 O O . SER A 1 272 ? -43.863 -25.108 16.360 1.00 86.12 272 SER A O 1
ATOM 2122 N N . GLU A 1 273 ? -43.932 -23.246 15.123 1.00 86.94 273 GLU A N 1
ATOM 2123 C CA . GLU A 1 273 ? -44.159 -22.345 16.260 1.00 86.94 273 GLU A CA 1
ATOM 2124 C C . GLU A 1 273 ? -45.380 -22.751 17.101 1.00 86.94 273 GLU A C 1
ATOM 2126 O O . GLU A 1 273 ? -45.339 -22.693 18.330 1.00 86.94 273 GLU A O 1
ATOM 2131 N N . LYS A 1 274 ? -46.455 -23.208 16.447 1.00 88.81 274 LYS A N 1
ATOM 2132 C CA . LYS A 1 274 ? -47.693 -23.635 17.109 1.00 88.81 274 LYS A CA 1
ATOM 2133 C C . LYS A 1 274 ? -47.487 -24.901 17.942 1.00 88.81 274 LYS A C 1
ATOM 2135 O O . LYS A 1 274 ? -48.030 -25.005 19.040 1.00 88.81 274 LYS A O 1
ATOM 2140 N N . GLU A 1 275 ? -46.700 -25.853 17.450 1.00 90.31 275 GLU A N 1
ATOM 2141 C CA . GLU A 1 275 ? -46.366 -27.080 18.182 1.00 90.31 275 GLU A CA 1
ATOM 2142 C C . GLU A 1 275 ? -45.406 -26.798 19.337 1.00 90.31 275 GLU A C 1
ATOM 2144 O O . GLU A 1 275 ? -45.626 -27.293 20.442 1.00 90.31 275 GLU A O 1
ATOM 2149 N N . ALA A 1 276 ? -44.390 -25.959 19.110 1.00 90.81 276 ALA A N 1
ATOM 2150 C CA . ALA A 1 276 ? -43.465 -25.513 20.149 1.00 90.81 276 ALA A CA 1
ATOM 2151 C C . ALA A 1 276 ? -44.212 -24.803 21.289 1.00 90.81 276 ALA A C 1
ATOM 2153 O O . ALA A 1 276 ? -43.992 -25.114 22.460 1.00 90.81 276 ALA A O 1
ATOM 2154 N N . LYS A 1 277 ? -45.160 -23.922 20.947 1.00 93.56 277 LYS A N 1
ATOM 2155 C CA . LYS A 1 277 ? -46.036 -23.263 21.918 1.00 93.56 277 LYS A CA 1
ATOM 2156 C C . LYS A 1 277 ? -46.901 -24.267 22.676 1.00 93.56 277 LYS A C 1
ATOM 2158 O O . LYS A 1 277 ? -46.914 -24.234 23.895 1.00 93.56 277 LYS A O 1
ATOM 2163 N N . THR A 1 278 ? -47.544 -25.205 21.977 1.00 94.06 278 THR A N 1
ATOM 2164 C CA . THR A 1 278 ? -48.399 -26.231 22.605 1.00 94.06 278 THR A CA 1
ATOM 2165 C C . THR A 1 278 ? -47.612 -27.097 23.598 1.00 94.06 278 THR A C 1
ATOM 2167 O O . THR A 1 278 ? -48.092 -27.391 24.691 1.00 94.06 278 THR A O 1
ATOM 2170 N N . LYS A 1 279 ? -46.376 -27.484 23.250 1.00 94.31 279 LYS A N 1
ATOM 2171 C CA . LYS A 1 279 ? -45.470 -28.182 24.174 1.00 94.31 279 LYS A CA 1
ATOM 2172 C C . LYS A 1 279 ? -45.122 -27.315 25.379 1.00 94.31 279 LYS A C 1
ATOM 2174 O O . LYS A 1 279 ? -45.114 -27.820 26.499 1.00 94.31 279 LYS A O 1
ATOM 2179 N N . MET A 1 280 ? -44.840 -26.032 25.158 1.00 96.06 280 MET A N 1
ATOM 2180 C CA . MET A 1 280 ? -44.504 -25.117 26.241 1.00 96.06 280 MET A CA 1
ATOM 2181 C C . MET A 1 280 ? -45.691 -24.859 27.176 1.00 96.06 280 MET A C 1
ATOM 2183 O O . MET A 1 280 ? -45.510 -24.861 28.389 1.00 96.06 280 MET A O 1
ATOM 2187 N N . ASP A 1 281 ? -46.903 -24.727 26.637 1.00 95.69 281 ASP A N 1
ATOM 2188 C CA . ASP A 1 281 ? -48.142 -24.603 27.410 1.00 95.69 281 ASP A CA 1
ATOM 2189 C C . ASP A 1 281 ? -48.337 -25.839 28.312 1.00 95.69 281 ASP A C 1
ATOM 2191 O O . ASP A 1 281 ? -48.567 -25.704 29.509 1.00 95.69 281 ASP A O 1
ATOM 2195 N N . HIS A 1 282 ? -48.099 -27.049 27.793 1.00 95.69 282 HIS A N 1
ATOM 2196 C CA . HIS A 1 282 ? -48.154 -28.275 28.600 1.00 95.69 282 HIS A CA 1
ATOM 2197 C C . HIS A 1 282 ? -47.077 -28.328 29.703 1.00 95.69 282 HIS A C 1
ATOM 2199 O O . HIS A 1 282 ? -47.322 -28.831 30.800 1.00 95.69 282 HIS A O 1
ATOM 2205 N N . ILE A 1 283 ? -45.868 -27.815 29.445 1.00 95.94 283 ILE A N 1
ATOM 2206 C CA . ILE A 1 283 ? -44.826 -27.687 30.480 1.00 95.94 283 ILE A CA 1
ATOM 2207 C C . ILE A 1 283 ? -45.265 -26.675 31.547 1.00 95.94 283 ILE A C 1
ATOM 2209 O O . ILE A 1 283 ? -45.064 -26.927 32.737 1.00 95.94 283 ILE A O 1
ATOM 2213 N N . LYS A 1 284 ? -45.901 -25.567 31.147 1.00 95.94 284 LYS A N 1
ATOM 2214 C CA . LYS A 1 284 ? -46.437 -24.562 32.072 1.00 95.94 284 LYS A CA 1
ATOM 2215 C C . LYS A 1 284 ? -47.532 -25.139 32.966 1.00 95.94 284 LYS A C 1
ATOM 2217 O O . LYS A 1 284 ? -47.461 -24.944 34.174 1.00 95.94 284 LYS A O 1
ATOM 2222 N N . ASP A 1 285 ? -48.461 -25.912 32.409 1.00 95.75 285 ASP A N 1
ATOM 2223 C CA . ASP A 1 285 ? -49.517 -26.574 33.183 1.00 95.75 285 ASP A CA 1
ATOM 2224 C C . ASP A 1 285 ? -48.932 -27.519 34.244 1.00 95.75 285 ASP A C 1
ATOM 2226 O O . ASP A 1 285 ? -49.404 -27.570 35.379 1.00 95.75 285 ASP A O 1
ATOM 2230 N N . ARG A 1 286 ? -47.863 -28.254 33.917 1.00 96.19 286 ARG A N 1
ATOM 2231 C CA . ARG A 1 286 ? -47.168 -29.130 34.879 1.00 96.19 286 ARG A CA 1
ATOM 2232 C C . ARG A 1 286 ? -46.477 -28.340 35.991 1.00 96.19 286 ARG A C 1
ATOM 2234 O O . ARG A 1 286 ? -46.553 -28.738 37.153 1.00 96.19 286 ARG A O 1
ATOM 2241 N N . LEU A 1 287 ? -45.845 -27.214 35.650 1.00 94.56 287 LEU A N 1
ATOM 2242 C CA . LEU A 1 287 ? -45.259 -26.294 36.633 1.00 94.56 287 LEU A CA 1
ATOM 2243 C C . LEU A 1 287 ? -46.329 -25.722 37.573 1.00 94.56 287 LEU A C 1
ATOM 2245 O O . LEU A 1 287 ? -46.116 -25.687 38.784 1.00 94.56 287 LEU A O 1
ATOM 2249 N N . ASP A 1 288 ? -47.491 -25.343 37.040 1.00 92.19 288 ASP A N 1
ATOM 2250 C CA . ASP A 1 288 ? -48.605 -24.790 37.822 1.00 92.19 288 ASP A CA 1
ATOM 2251 C C . ASP A 1 288 ? -49.259 -25.828 38.742 1.00 92.19 288 ASP A C 1
ATOM 2253 O O . ASP A 1 288 ? -49.756 -25.487 39.814 1.00 92.19 288 ASP A O 1
ATOM 2257 N N . ASN A 1 289 ? -49.185 -27.109 38.371 1.00 93.62 289 ASN A N 1
ATOM 2258 C CA . ASN A 1 289 ? -49.620 -28.237 39.195 1.00 93.62 289 ASN A CA 1
ATOM 2259 C C . ASN A 1 289 ? -48.549 -28.732 40.193 1.00 93.62 289 ASN A C 1
ATOM 2261 O O . ASN A 1 289 ? -48.740 -29.759 40.846 1.00 93.62 289 ASN A O 1
ATOM 2265 N N . GLY A 1 290 ? -47.438 -28.003 40.354 1.00 89.25 290 GLY A N 1
ATOM 2266 C CA . GLY A 1 290 ? -46.459 -28.226 41.423 1.00 89.25 290 GLY A CA 1
ATOM 2267 C C . GLY A 1 290 ? -45.288 -29.149 41.076 1.00 89.25 290 GLY A C 1
ATOM 2268 O O . GLY A 1 290 ? -44.538 -29.542 41.976 1.00 89.25 290 GLY A O 1
ATOM 2269 N N . GLU A 1 291 ? -45.085 -29.499 39.803 1.00 95.00 291 GLU A N 1
ATOM 2270 C CA . GLU A 1 291 ? -43.867 -30.203 39.395 1.00 95.00 291 GLU A CA 1
ATOM 2271 C C . GLU A 1 291 ? -42.618 -29.317 39.505 1.00 95.00 291 GLU A C 1
ATOM 2273 O O . GLU A 1 291 ? -42.650 -28.100 39.312 1.00 95.00 291 GLU A O 1
ATOM 2278 N N . LYS A 1 292 ? -41.472 -29.936 39.811 1.00 95.81 292 LYS A N 1
ATOM 2279 C CA . LYS A 1 292 ? -40.220 -29.201 40.016 1.00 95.81 292 LYS A CA 1
ATOM 2280 C C . LYS A 1 292 ? -39.652 -28.673 38.700 1.00 95.81 292 LYS A C 1
ATOM 2282 O O . LYS A 1 292 ? -39.388 -29.439 37.772 1.00 95.81 292 LYS A O 1
ATOM 2287 N N . PHE A 1 293 ? -39.358 -27.374 38.673 1.00 97.00 293 PHE A N 1
ATOM 2288 C CA . PHE A 1 293 ? -38.800 -26.691 37.505 1.00 97.00 293 PHE A CA 1
ATOM 2289 C C . PHE A 1 293 ? -37.518 -27.339 36.982 1.00 97.00 293 PHE A C 1
ATOM 2291 O O . PHE A 1 293 ? -37.388 -27.565 35.786 1.00 97.00 293 PHE A O 1
ATOM 2298 N N . ASP A 1 294 ? -36.582 -27.687 37.864 1.00 95.81 294 ASP A N 1
ATOM 2299 C CA . ASP A 1 294 ? -35.296 -28.266 37.474 1.00 95.81 294 ASP A CA 1
ATOM 2300 C C . ASP A 1 294 ? -35.431 -29.678 36.880 1.00 95.81 294 ASP A C 1
ATOM 2302 O O . ASP A 1 294 ? -34.601 -30.090 36.068 1.00 95.81 294 ASP A O 1
ATOM 2306 N N . ALA A 1 295 ? -36.478 -30.422 37.249 1.00 95.94 295 ALA A N 1
ATOM 2307 C CA . ALA A 1 295 ? -36.789 -31.711 36.638 1.00 95.94 295 ALA A CA 1
ATOM 2308 C C . ALA A 1 295 ? -37.330 -31.523 35.214 1.00 95.94 295 ALA A C 1
ATOM 2310 O O . ALA A 1 295 ? -36.849 -32.171 34.283 1.00 95.94 295 ALA A O 1
ATOM 2311 N N . LEU A 1 296 ? -38.268 -30.589 35.031 1.00 96.56 296 LEU A N 1
ATOM 2312 C CA . LEU A 1 296 ? -38.821 -30.265 33.714 1.00 96.56 296 LEU A CA 1
ATOM 2313 C C . LEU A 1 296 ? -37.774 -29.634 32.790 1.00 96.56 296 LEU A C 1
ATOM 2315 O O . LEU A 1 296 ? -37.732 -29.968 31.612 1.00 96.56 296 LEU A O 1
ATOM 2319 N N . ALA A 1 297 ? -36.875 -28.803 33.314 1.00 96.56 297 ALA A N 1
ATOM 2320 C CA . ALA A 1 297 ? -35.775 -28.233 32.545 1.00 96.56 297 ALA A CA 1
ATOM 2321 C C . ALA A 1 297 ? -34.801 -29.309 32.045 1.00 96.56 297 ALA A C 1
ATOM 2323 O O . ALA A 1 297 ? -34.462 -29.315 30.865 1.00 96.56 297 ALA A O 1
ATOM 2324 N N . ARG A 1 298 ? -34.414 -30.272 32.897 1.00 96.38 298 ARG A N 1
ATOM 2325 C CA . ARG A 1 298 ? -33.583 -31.418 32.476 1.00 96.38 298 ARG A CA 1
ATOM 2326 C C . ARG A 1 298 ? -34.272 -32.304 31.446 1.00 96.38 298 ARG A C 1
ATOM 2328 O O . ARG A 1 298 ? -33.596 -32.908 30.621 1.00 96.38 298 ARG A O 1
ATOM 2335 N N . GLN A 1 299 ? -35.596 -32.416 31.529 1.00 95.81 299 GLN A N 1
ATOM 2336 C CA . GLN A 1 299 ? -36.377 -33.270 30.643 1.00 95.81 299 GLN A CA 1
ATOM 2337 C C . GLN A 1 299 ? -36.662 -32.616 29.284 1.00 95.81 299 GLN A C 1
ATOM 2339 O O . GLN A 1 299 ? -36.696 -33.323 28.280 1.00 95.81 299 GLN A O 1
ATOM 2344 N N . PHE A 1 300 ? -36.901 -31.302 29.253 1.00 95.75 300 PHE A N 1
ATOM 2345 C CA . PHE A 1 300 ? -37.478 -30.630 28.087 1.00 95.75 300 PHE A CA 1
ATOM 2346 C C . PHE A 1 300 ? -36.686 -29.440 27.551 1.00 95.75 300 PHE A C 1
ATOM 2348 O O . PHE A 1 300 ? -36.965 -29.043 26.427 1.00 95.75 300 PHE A O 1
ATOM 2355 N N . SER A 1 301 ? -35.750 -28.844 28.299 1.00 96.06 301 SER A N 1
ATOM 2356 C CA . SER A 1 301 ? -35.015 -27.681 27.784 1.00 96.06 301 SER A CA 1
ATOM 2357 C C . SER A 1 301 ? -34.043 -28.100 26.680 1.00 96.06 301 SER A C 1
ATOM 2359 O O . SER A 1 301 ? -33.269 -29.040 26.842 1.00 96.06 301 SER A O 1
ATOM 2361 N N . GLU A 1 302 ? -34.064 -27.390 25.556 1.00 93.69 302 GLU A N 1
ATOM 2362 C CA . GLU A 1 302 ? -33.292 -27.707 24.349 1.00 93.69 302 GLU A CA 1
ATOM 2363 C C . GLU A 1 302 ? -32.029 -26.830 24.208 1.00 93.69 302 GLU A C 1
ATOM 2365 O O . GLU A 1 302 ? -31.596 -26.493 23.099 1.00 93.69 302 GLU A O 1
ATOM 2370 N N . ASP A 1 303 ? -31.422 -26.437 25.329 1.00 89.56 303 ASP A N 1
ATOM 2371 C CA . ASP A 1 303 ? -30.238 -25.578 25.416 1.00 89.56 303 ASP A CA 1
ATOM 2372 C C . ASP A 1 303 ? -29.154 -26.144 26.363 1.00 89.56 303 ASP A C 1
ATOM 2374 O O . ASP A 1 303 ? -29.304 -27.208 26.961 1.00 89.56 303 ASP A O 1
ATOM 2378 N N . GLY A 1 304 ? -28.031 -25.429 26.496 1.00 86.81 304 GLY A N 1
ATOM 2379 C CA . GLY A 1 304 ? -26.911 -25.851 27.345 1.00 86.81 304 GLY A CA 1
ATOM 2380 C C . GLY A 1 304 ? -27.208 -25.838 28.852 1.00 86.81 304 GLY A C 1
ATOM 2381 O O . GLY A 1 304 ? -26.496 -26.498 29.608 1.00 86.81 304 GLY A O 1
ATOM 2382 N N . SER A 1 305 ? -28.249 -25.128 29.302 1.00 91.81 305 SER A N 1
ATOM 2383 C CA . SER A 1 305 ? -28.624 -25.051 30.720 1.00 91.81 305 SER A CA 1
ATOM 2384 C C . SER A 1 305 ? -29.438 -26.257 31.212 1.00 91.81 305 SER A C 1
ATOM 2386 O O . SER A 1 305 ? -29.509 -26.493 32.423 1.00 91.81 305 SER A O 1
ATOM 2388 N N . ALA A 1 306 ? -29.994 -27.068 30.300 1.00 93.19 306 ALA A N 1
ATOM 2389 C CA . ALA A 1 306 ? -30.884 -28.191 30.603 1.00 93.19 306 ALA A CA 1
ATOM 2390 C C . ALA A 1 306 ? -30.340 -29.123 31.698 1.00 93.19 306 ALA A C 1
ATOM 2392 O O . ALA A 1 306 ? -31.011 -29.362 32.702 1.00 93.19 306 ALA A O 1
ATOM 2393 N N . ALA A 1 307 ? -29.091 -29.588 31.563 1.00 91.56 307 ALA A N 1
ATOM 2394 C CA . ALA A 1 307 ? -28.453 -30.512 32.510 1.00 91.56 307 ALA A CA 1
ATOM 2395 C C . ALA A 1 307 ? -28.384 -29.954 33.948 1.00 91.56 307 ALA A C 1
ATOM 2397 O O . ALA A 1 307 ? -28.503 -30.700 34.927 1.00 91.56 307 ALA A O 1
ATOM 2398 N N . ASN A 1 308 ? -28.277 -28.630 34.071 1.00 92.44 308 ASN A N 1
ATOM 2399 C CA . ASN A 1 308 ? -28.202 -27.904 35.335 1.00 92.44 308 ASN A CA 1
ATOM 2400 C C . ASN A 1 308 ? -29.573 -27.399 35.804 1.00 92.44 308 ASN A C 1
ATOM 2402 O O . ASN A 1 308 ? -29.656 -26.446 36.573 1.00 92.44 308 ASN A O 1
ATOM 2406 N N . GLY A 1 309 ? -30.666 -28.022 35.353 1.00 92.62 309 GLY A N 1
ATOM 2407 C CA . GLY A 1 309 ? -32.012 -27.630 35.766 1.00 92.62 309 GLY A CA 1
ATOM 2408 C C . GLY A 1 309 ? -32.451 -26.275 35.208 1.00 92.62 309 GLY A C 1
ATOM 2409 O O . GLY A 1 309 ? -33.302 -25.620 35.814 1.00 92.62 309 GLY A O 1
ATOM 2410 N N . GLY A 1 310 ? -31.873 -25.860 34.078 1.00 93.62 310 GLY A N 1
ATOM 2411 C CA . GLY A 1 310 ? -32.213 -24.622 33.384 1.00 93.62 310 GLY A CA 1
ATOM 2412 C C . GLY A 1 310 ? -31.462 -23.386 33.879 1.00 93.62 310 GLY A C 1
ATOM 2413 O O . GLY A 1 310 ? -31.818 -22.282 33.482 1.00 93.62 310 GLY A O 1
ATOM 2414 N N . GLU A 1 311 ? -30.485 -23.521 34.786 1.00 95.12 311 GLU A N 1
ATOM 2415 C CA . GLU A 1 311 ? -29.808 -22.363 35.390 1.00 95.12 311 GLU A CA 1
ATOM 2416 C C . GLU A 1 311 ? -28.971 -21.551 34.390 1.00 95.12 311 GLU A C 1
ATOM 2418 O O . GLU A 1 311 ? -28.098 -22.082 33.704 1.00 95.12 311 GLU A O 1
ATOM 2423 N N . LEU A 1 312 ? -29.195 -20.232 34.395 1.00 89.31 312 LEU A N 1
ATOM 2424 C CA . LEU A 1 312 ? -28.440 -19.235 33.629 1.00 89.31 312 LEU A CA 1
ATOM 2425 C C . LEU A 1 312 ? -27.393 -18.497 34.487 1.00 89.31 312 LEU A C 1
ATOM 2427 O O . LEU A 1 312 ? -26.698 -17.619 33.987 1.00 89.31 312 LEU A O 1
ATOM 2431 N N . ASN A 1 313 ? -27.251 -18.862 35.770 1.00 88.56 313 ASN A N 1
ATOM 2432 C CA . ASN A 1 313 ? -26.457 -18.141 36.774 1.00 88.56 313 ASN A CA 1
ATOM 2433 C C . ASN A 1 313 ? -26.879 -16.661 36.894 1.00 88.56 313 ASN A C 1
ATOM 2435 O O . ASN A 1 313 ? -28.058 -16.345 36.743 1.00 88.56 313 ASN A O 1
ATOM 2439 N N . TRP A 1 314 ? -25.945 -15.775 37.255 1.00 88.06 314 TRP A N 1
ATOM 2440 C CA . TRP A 1 314 ? -26.160 -14.330 37.338 1.00 88.06 314 TRP A CA 1
ATOM 2441 C C . TRP A 1 314 ? -26.074 -13.702 35.950 1.00 88.06 314 TRP A C 1
ATOM 2443 O O . TRP A 1 314 ? -25.039 -13.789 35.296 1.00 88.06 314 TRP A O 1
ATOM 2453 N N . VAL A 1 315 ? -27.158 -13.053 35.543 1.00 86.31 315 VAL A N 1
ATOM 2454 C CA . VAL A 1 315 ? -27.333 -12.448 34.222 1.00 86.31 315 VAL A CA 1
ATOM 2455 C C . VAL A 1 315 ? -27.261 -10.924 34.355 1.00 86.31 315 VAL A C 1
ATOM 2457 O O . VAL A 1 315 ? -27.942 -10.363 35.221 1.00 86.31 315 VAL A O 1
ATOM 2460 N N . ASN A 1 316 ? -26.447 -10.250 33.534 1.00 81.88 316 ASN A N 1
ATOM 2461 C CA . ASN A 1 316 ? -26.398 -8.785 33.453 1.00 81.88 316 ASN A CA 1
ATOM 2462 C C . ASN A 1 316 ? -27.445 -8.250 32.455 1.00 81.88 316 ASN A C 1
ATOM 2464 O O . ASN A 1 316 ? -27.845 -8.969 31.535 1.00 81.88 316 ASN A O 1
ATOM 2468 N N . PRO A 1 317 ? -27.871 -6.980 32.580 1.00 76.94 317 PRO A N 1
ATOM 2469 C CA . PRO A 1 317 ? -28.676 -6.320 31.555 1.00 76.94 317 PRO A CA 1
ATOM 2470 C C . PRO A 1 317 ? -27.974 -6.381 30.192 1.00 76.94 317 PRO A C 1
ATOM 2472 O O . PRO A 1 317 ? -26.796 -6.035 30.092 1.00 76.94 317 PRO A O 1
ATOM 2475 N N . GLY A 1 318 ? -28.684 -6.827 29.153 1.00 79.00 318 GLY A N 1
ATOM 2476 C CA . GLY A 1 318 ? -28.130 -7.039 27.813 1.00 79.00 318 GLY A CA 1
ATOM 2477 C C . GLY A 1 318 ? -27.508 -8.418 27.545 1.00 79.00 318 GLY A C 1
ATOM 2478 O O . GLY A 1 318 ? -27.261 -8.728 26.381 1.00 79.00 318 GLY A O 1
ATOM 2479 N N . ASP A 1 319 ? -27.315 -9.280 28.554 1.00 81.94 319 ASP A N 1
ATOM 2480 C CA . ASP A 1 319 ? -26.833 -10.661 28.338 1.00 81.94 319 ASP A CA 1
ATOM 2481 C C . ASP A 1 319 ? -27.914 -11.562 27.698 1.00 81.94 319 ASP A C 1
ATOM 2483 O O . ASP A 1 319 ? -27.615 -12.640 27.180 1.00 81.94 319 ASP A O 1
ATOM 2487 N N . THR A 1 320 ? -29.184 -11.134 27.719 1.00 86.38 320 THR A N 1
ATOM 2488 C CA . THR A 1 320 ? -30.318 -11.859 27.120 1.00 86.38 320 THR A CA 1
ATOM 2489 C C . THR A 1 320 ? -31.005 -11.039 26.036 1.00 86.38 320 THR A C 1
ATOM 2491 O O . THR A 1 320 ? -30.902 -9.818 25.984 1.00 86.38 320 THR A O 1
ATOM 2494 N N . VAL A 1 321 ? -31.731 -11.713 25.142 1.00 87.19 321 VAL A N 1
ATOM 2495 C CA . VAL A 1 321 ? -32.476 -11.034 24.072 1.00 87.19 321 VAL A CA 1
ATOM 2496 C C . VAL A 1 321 ? -33.614 -10.168 24.632 1.00 87.19 321 VAL A C 1
ATOM 2498 O O . VAL A 1 321 ? -34.221 -10.549 25.636 1.00 87.19 321 VAL A O 1
ATOM 2501 N N . PRO A 1 322 ? -33.985 -9.054 23.967 1.00 86.50 322 PRO A N 1
ATOM 2502 C CA . PRO A 1 322 ? -34.887 -8.048 24.537 1.00 86.50 322 PRO A CA 1
ATOM 2503 C C . PRO A 1 322 ? -36.231 -8.589 25.044 1.00 86.50 322 PRO A C 1
ATOM 2505 O O . PRO A 1 322 ? -36.733 -8.146 26.076 1.00 86.50 322 PRO A O 1
ATOM 2508 N N . GLN A 1 323 ? -36.829 -9.556 24.340 1.00 89.31 323 GLN A N 1
ATOM 2509 C CA . GLN A 1 323 ? -38.103 -10.167 24.736 1.00 89.31 323 GLN A CA 1
ATOM 2510 C C . GLN A 1 323 ? -37.964 -11.019 26.005 1.00 89.31 323 GLN A C 1
ATOM 2512 O O . GLN A 1 323 ? -38.837 -10.968 26.872 1.00 89.31 323 GLN A O 1
ATOM 2517 N N . PHE A 1 324 ? -36.860 -11.764 26.126 1.00 94.94 324 PHE A N 1
ATOM 2518 C CA . PHE A 1 324 ? -36.542 -12.554 27.315 1.00 94.94 324 PHE A CA 1
ATOM 2519 C C . PHE A 1 324 ? -36.292 -11.633 28.509 1.00 94.94 324 PHE A C 1
ATOM 2521 O O . PHE A 1 324 ? -36.897 -11.810 29.563 1.00 94.94 324 PHE A O 1
ATOM 2528 N N . GLU A 1 325 ? -35.462 -10.606 28.314 1.00 89.81 325 GLU A N 1
ATOM 2529 C CA . GLU A 1 325 ? -35.101 -9.646 29.356 1.00 89.81 325 GLU A CA 1
ATOM 2530 C C . GLU A 1 325 ? -36.330 -8.897 29.880 1.00 89.81 325 GLU A C 1
ATOM 2532 O O . GLU A 1 325 ? -36.542 -8.798 31.088 1.00 89.81 325 GLU A O 1
ATOM 2537 N N . LYS A 1 326 ? -37.206 -8.437 28.978 1.00 91.31 326 LYS A N 1
ATOM 2538 C CA . LYS A 1 326 ? -38.458 -7.766 29.345 1.00 91.31 326 LYS A CA 1
ATOM 2539 C C . LYS A 1 326 ? -39.359 -8.657 30.201 1.00 91.31 326 LYS A C 1
ATOM 2541 O O . LYS A 1 326 ? -39.924 -8.175 31.182 1.00 91.31 326 LYS A O 1
ATOM 2546 N N . ALA A 1 327 ? -39.505 -9.931 29.833 1.00 93.50 327 ALA A N 1
ATOM 2547 C CA . ALA A 1 327 ? -40.314 -10.875 30.595 1.00 93.50 327 ALA A CA 1
ATOM 2548 C C . ALA A 1 327 ? -39.679 -11.195 31.955 1.00 93.50 327 ALA A C 1
ATOM 2550 O O . ALA A 1 327 ? -40.364 -11.120 32.967 1.00 93.50 327 ALA A O 1
ATOM 2551 N N . MET A 1 328 ? -38.371 -11.461 31.996 1.00 94.94 328 MET A N 1
ATOM 2552 C CA . MET A 1 328 ? -37.615 -11.705 33.228 1.00 94.94 328 MET A CA 1
ATOM 2553 C C . MET A 1 328 ? -37.717 -10.526 34.208 1.00 94.94 328 MET A C 1
ATOM 2555 O O . MET A 1 328 ? -37.989 -10.718 35.392 1.00 94.94 328 MET A O 1
ATOM 2559 N N . ASN A 1 329 ? -37.557 -9.296 33.715 1.00 90.69 329 ASN A N 1
ATOM 2560 C CA . ASN A 1 329 ? -37.589 -8.090 34.541 1.00 90.69 329 ASN A CA 1
ATOM 2561 C C . ASN A 1 329 ? -38.972 -7.818 35.153 1.00 90.69 329 ASN A C 1
ATOM 2563 O O . ASN A 1 329 ? -39.041 -7.207 36.223 1.00 90.69 329 ASN A O 1
ATOM 2567 N N . ALA A 1 330 ? -40.049 -8.297 34.520 1.00 93.44 330 ALA A N 1
ATOM 2568 C CA . ALA A 1 330 ? -41.419 -8.174 35.018 1.00 93.44 330 ALA A CA 1
ATOM 2569 C C . ALA A 1 330 ? -41.763 -9.165 36.150 1.00 93.44 330 ALA A C 1
ATOM 2571 O O . ALA A 1 330 ? -42.725 -8.925 36.878 1.00 93.44 330 ALA A O 1
ATOM 2572 N N . LEU A 1 331 ? -40.992 -10.247 36.313 1.00 93.12 331 LEU A N 1
ATOM 2573 C CA . LEU A 1 331 ? -41.221 -11.274 37.334 1.00 93.12 331 LEU A CA 1
ATOM 2574 C C . LEU A 1 331 ? -40.680 -10.858 38.701 1.00 93.12 331 LEU A C 1
ATOM 2576 O O . LEU A 1 331 ? -39.587 -10.293 38.811 1.00 93.12 331 LEU A O 1
ATOM 2580 N N . LYS A 1 332 ? -41.400 -11.222 39.759 1.00 93.19 332 LYS A N 1
ATOM 2581 C CA . LYS A 1 332 ? -40.904 -11.189 41.136 1.00 93.19 332 LYS A CA 1
ATOM 2582 C C . LYS A 1 332 ? -39.983 -12.377 41.412 1.00 93.19 332 LYS A C 1
ATOM 2584 O O . LYS A 1 332 ? -39.922 -13.348 40.661 1.00 93.19 332 LYS A O 1
ATOM 2589 N N . GLU A 1 333 ? -39.260 -12.299 42.521 1.00 90.75 333 GLU A N 1
ATOM 2590 C CA . GLU A 1 333 ? -38.429 -13.405 42.989 1.00 90.75 333 GLU A CA 1
ATOM 2591 C C . GLU A 1 333 ? -39.275 -14.669 43.218 1.00 90.75 333 GLU A C 1
ATOM 2593 O O . GLU A 1 333 ? -40.355 -14.615 43.807 1.00 90.75 333 GLU A O 1
ATOM 2598 N N . ASN A 1 334 ? -38.776 -15.799 42.722 1.00 90.69 334 ASN A N 1
ATOM 2599 C CA . ASN A 1 334 ? -39.415 -17.113 42.629 1.00 90.69 334 ASN A CA 1
ATOM 2600 C C . ASN A 1 334 ? -40.640 -17.221 41.701 1.00 90.69 334 ASN A C 1
ATOM 2602 O O . ASN A 1 334 ? -41.186 -18.319 41.564 1.00 90.69 334 ASN A O 1
ATOM 2606 N N . GLU A 1 335 ? -41.039 -16.152 41.011 1.00 93.69 335 GLU A N 1
ATOM 2607 C CA . GLU A 1 335 ? -42.159 -16.167 40.066 1.00 93.69 335 GLU A CA 1
ATOM 2608 C C . GLU A 1 335 ? -41.772 -16.826 38.732 1.00 93.69 335 GLU A C 1
ATOM 2610 O O . GLU A 1 335 ? -40.660 -16.648 38.228 1.00 93.69 335 GLU A O 1
ATOM 2615 N N . ILE A 1 336 ? -42.704 -17.595 38.162 1.00 95.06 336 ILE A N 1
ATOM 2616 C CA . ILE A 1 336 ? -42.558 -18.299 36.882 1.00 95.06 336 ILE A CA 1
ATOM 2617 C C . ILE A 1 336 ? -43.362 -17.552 35.812 1.00 95.06 336 ILE A C 1
ATOM 2619 O O . ILE A 1 336 ? -44.545 -17.275 36.004 1.00 95.06 336 ILE A O 1
ATOM 2623 N N . SER A 1 337 ? -42.748 -17.257 34.667 1.00 96.31 337 SER A N 1
ATOM 2624 C CA . SER A 1 337 ? -43.412 -16.558 33.564 1.00 96.31 337 SER A CA 1
ATOM 2625 C C . SER A 1 337 ? -44.463 -17.405 32.851 1.00 96.31 337 SER A C 1
ATOM 2627 O O . SER A 1 337 ? -44.413 -18.634 32.834 1.00 96.31 337 SER A O 1
ATOM 2629 N N . ALA A 1 338 ? -45.369 -16.729 32.142 1.00 94.94 338 ALA A N 1
ATOM 2630 C CA . ALA A 1 338 ? -46.041 -17.330 30.993 1.00 94.94 338 ALA A CA 1
ATOM 2631 C C . ALA A 1 338 ? -45.012 -17.696 29.896 1.00 94.94 338 ALA A C 1
ATOM 2633 O O . ALA A 1 338 ? -43.899 -17.162 29.915 1.00 94.94 338 ALA A O 1
ATOM 2634 N N . PRO A 1 339 ? -45.356 -18.564 28.930 1.00 96.50 339 PRO A N 1
ATOM 2635 C CA . PRO A 1 339 ? -44.507 -18.827 27.771 1.00 96.50 339 PRO A CA 1
ATOM 2636 C C . PRO A 1 339 ? -44.138 -17.535 27.023 1.00 96.50 339 PRO A C 1
ATOM 2638 O O . PRO A 1 339 ? -45.004 -16.758 26.621 1.00 96.50 339 PRO A O 1
ATOM 2641 N N . VAL A 1 340 ? -42.838 -17.308 26.839 1.00 96.25 340 VAL A N 1
ATOM 2642 C CA . VAL A 1 340 ? -42.247 -16.123 26.208 1.00 96.25 340 VAL A CA 1
ATOM 2643 C C . VAL A 1 340 ? -41.618 -16.525 24.885 1.00 96.25 340 VAL A C 1
ATOM 2645 O O . VAL A 1 340 ? -40.732 -17.376 24.851 1.00 96.25 340 VAL A O 1
ATOM 2648 N N . GLN A 1 341 ? -42.037 -15.890 23.797 1.00 94.81 341 GLN A N 1
ATOM 2649 C CA . GLN A 1 341 ? -41.439 -16.110 22.486 1.00 94.81 341 GLN A CA 1
ATOM 2650 C C . GLN A 1 341 ? -40.206 -15.223 22.291 1.00 94.81 341 GLN A C 1
ATOM 2652 O O . GLN A 1 341 ? -40.246 -14.011 22.516 1.00 94.81 341 GLN A O 1
ATOM 2657 N N . THR A 1 342 ? -39.118 -15.826 21.825 1.00 93.25 342 THR A N 1
ATOM 2658 C CA . THR A 1 342 ? -37.909 -15.133 21.375 1.00 93.25 342 THR A CA 1
ATOM 2659 C C . THR A 1 342 ? -37.478 -15.665 20.008 1.00 93.25 342 THR A C 1
ATOM 2661 O O . THR A 1 342 ? -38.054 -16.620 19.486 1.00 93.25 342 THR A O 1
ATOM 2664 N N . GLN A 1 343 ? -36.415 -15.090 19.438 1.00 88.62 343 GLN A N 1
ATOM 2665 C CA . GLN A 1 343 ? -35.796 -15.610 18.212 1.00 88.62 343 GLN A CA 1
ATOM 2666 C C . GLN A 1 343 ? -35.239 -17.041 18.349 1.00 88.62 343 GLN A C 1
ATOM 2668 O O . GLN A 1 343 ? -34.969 -17.683 17.341 1.00 88.62 343 GLN A O 1
ATOM 2673 N N . PHE A 1 344 ? -35.058 -17.547 19.575 1.00 89.31 344 PHE A N 1
ATOM 2674 C CA . PHE A 1 344 ? -34.546 -18.896 19.835 1.00 89.31 344 PHE A CA 1
ATOM 2675 C C . PHE A 1 344 ? -35.651 -19.932 20.081 1.00 89.31 344 PHE A C 1
ATOM 2677 O O . PHE A 1 344 ? -35.349 -21.120 20.182 1.00 89.31 344 PHE A O 1
ATOM 2684 N N . GLY A 1 345 ? -36.915 -19.506 20.162 1.00 93.31 345 GLY A N 1
ATOM 2685 C CA . GLY A 1 345 ? -38.065 -20.366 20.426 1.00 93.31 345 GLY A CA 1
ATOM 2686 C C . GLY A 1 345 ? -38.922 -19.870 21.588 1.00 93.31 345 GLY A C 1
ATOM 2687 O O . GLY A 1 345 ? -38.995 -18.670 21.859 1.00 93.31 345 GLY A O 1
ATOM 2688 N N . TRP A 1 346 ? -39.598 -20.797 22.262 1.00 96.94 346 TRP A N 1
ATOM 2689 C CA . TRP A 1 346 ? -40.436 -20.508 23.425 1.00 96.94 346 TRP A CA 1
ATOM 2690 C C . TRP A 1 346 ? -39.672 -20.769 24.713 1.00 96.94 346 TRP A C 1
ATOM 2692 O O . TRP A 1 346 ? -38.967 -21.770 24.817 1.00 96.94 346 TRP A O 1
ATOM 2702 N N . HIS A 1 347 ? -39.845 -19.890 25.698 1.00 97.50 347 HIS A N 1
ATOM 2703 C CA . HIS A 1 347 ? -39.198 -19.975 27.002 1.00 97.50 347 HIS A CA 1
ATOM 2704 C C . HIS A 1 347 ? -40.213 -19.893 28.141 1.00 97.50 347 HIS A C 1
ATOM 2706 O O . HIS A 1 347 ? -41.124 -19.072 28.092 1.00 97.50 347 HIS A O 1
ATOM 2712 N N . ILE A 1 348 ? -40.008 -20.655 29.209 1.00 97.69 348 ILE A N 1
ATOM 2713 C CA . ILE A 1 348 ? -40.552 -20.327 30.535 1.00 97.69 348 ILE A CA 1
ATOM 2714 C C . ILE A 1 348 ? -39.382 -19.906 31.413 1.00 97.69 348 ILE A C 1
ATOM 2716 O O . ILE A 1 348 ? -38.362 -20.588 31.434 1.00 97.69 348 ILE A O 1
ATOM 2720 N N . ILE A 1 349 ? -39.521 -18.786 32.115 1.00 97.69 349 ILE A N 1
ATOM 2721 C CA . ILE A 1 349 ? -38.454 -18.136 32.879 1.00 97.69 349 ILE A CA 1
ATOM 2722 C C . ILE A 1 349 ? -38.845 -18.142 34.352 1.00 97.69 349 ILE A C 1
ATOM 2724 O O . ILE A 1 349 ? -39.991 -17.851 34.683 1.00 97.69 349 ILE A O 1
ATOM 2728 N N . GLN A 1 350 ? -37.898 -18.427 35.240 1.00 96.25 350 GLN A N 1
ATOM 2729 C CA . GLN A 1 350 ? -38.057 -18.212 36.672 1.00 96.25 350 GLN A CA 1
ATOM 2730 C C . GLN A 1 350 ? -36.906 -17.366 37.206 1.00 96.25 350 GLN A C 1
ATOM 2732 O O . GLN A 1 350 ? -35.736 -17.706 37.014 1.00 96.25 350 GLN A O 1
ATOM 2737 N N . VAL A 1 351 ? -37.242 -16.283 37.906 1.00 95.69 351 VAL A N 1
ATOM 2738 C CA . VAL A 1 351 ? -36.263 -15.462 38.630 1.00 95.69 351 VAL A CA 1
ATOM 2739 C C . VAL A 1 351 ? -36.038 -16.083 39.999 1.00 95.69 351 VAL A C 1
ATOM 2741 O O . VAL A 1 351 ? -36.989 -16.299 40.737 1.00 95.69 351 VAL A O 1
ATOM 2744 N N . LEU A 1 352 ? -34.790 -16.383 40.338 1.00 93.25 352 LEU A N 1
ATOM 2745 C CA . LEU A 1 352 ? -34.412 -16.987 41.615 1.00 93.25 352 LEU A CA 1
ATOM 2746 C C . LEU A 1 352 ? -33.984 -15.935 42.633 1.00 93.25 352 LEU A C 1
ATOM 2748 O O . LEU A 1 352 ? -34.347 -16.046 43.792 1.00 93.25 352 LEU A O 1
ATOM 2752 N N . GLU A 1 353 ? -33.211 -14.939 42.199 1.00 92.31 353 GLU A N 1
ATOM 2753 C CA . GLU A 1 353 ? -32.618 -13.928 43.080 1.00 92.31 353 GLU A CA 1
ATOM 2754 C C . GLU A 1 353 ? -32.288 -12.659 42.278 1.00 92.31 353 GLU A C 1
ATOM 2756 O O . GLU A 1 353 ? -32.061 -12.722 41.064 1.00 92.31 353 GLU A O 1
ATOM 2761 N N . ARG A 1 354 ? -32.217 -11.500 42.941 1.00 88.75 354 ARG A N 1
ATOM 2762 C CA . ARG A 1 354 ? -31.691 -10.255 42.359 1.00 88.75 354 ARG A CA 1
ATOM 2763 C C . ARG A 1 354 ? -30.660 -9.629 43.290 1.00 88.75 354 ARG A C 1
ATOM 2765 O O . ARG A 1 354 ? -30.882 -9.556 44.494 1.00 88.75 354 ARG A O 1
ATOM 2772 N N . ARG A 1 355 ? -29.560 -9.117 42.729 1.00 84.94 355 ARG A N 1
ATOM 2773 C CA . ARG A 1 355 ? -28.537 -8.377 43.485 1.00 84.94 355 ARG A CA 1
ATOM 2774 C C . ARG A 1 355 ? -28.059 -7.147 42.727 1.00 84.94 355 ARG A C 1
ATOM 2776 O O . ARG A 1 355 ? -27.988 -7.155 41.502 1.00 84.94 355 ARG A O 1
ATOM 2783 N N . GLY A 1 356 ? -27.675 -6.108 43.462 1.00 77.25 356 GLY A N 1
ATOM 2784 C CA . GLY A 1 356 ? -26.850 -5.031 42.922 1.00 77.25 356 GLY A CA 1
ATOM 2785 C C . GLY A 1 356 ? -25.377 -5.394 43.079 1.00 77.25 356 GLY A C 1
ATOM 2786 O O . GLY A 1 356 ? -24.921 -5.557 44.209 1.00 77.25 356 GLY A O 1
ATOM 2787 N N . GLN A 1 357 ? -24.641 -5.536 41.976 1.00 73.19 357 GLN A N 1
ATOM 2788 C CA . GLN A 1 357 ? -23.189 -5.715 42.012 1.00 73.19 357 GLN A CA 1
ATOM 2789 C C . GLN A 1 357 ? -22.506 -4.400 41.634 1.00 73.19 357 GLN A C 1
ATOM 2791 O O . GLN A 1 357 ? -22.779 -3.840 40.575 1.00 73.19 357 GLN A O 1
ATOM 2796 N N . ASP A 1 358 ? -21.620 -3.914 42.502 1.00 72.50 358 ASP A N 1
ATOM 2797 C CA . ASP A 1 358 ? -20.768 -2.766 42.202 1.00 72.50 358 ASP A CA 1
ATOM 2798 C C . ASP A 1 358 ? -19.707 -3.177 41.173 1.00 72.50 358 ASP A C 1
ATOM 2800 O O . ASP A 1 358 ? -18.815 -3.966 41.481 1.00 72.50 358 ASP A O 1
ATOM 2804 N N . MET A 1 359 ? -19.837 -2.667 39.946 1.00 71.44 359 MET A N 1
ATOM 2805 C CA . MET A 1 359 ? -18.918 -2.917 38.830 1.00 71.44 359 MET A CA 1
ATOM 2806 C C . MET A 1 359 ? -17.971 -1.738 38.575 1.00 71.44 359 MET A C 1
ATOM 2808 O O . MET A 1 359 ? -17.310 -1.670 37.537 1.00 71.44 359 MET A O 1
ATOM 2812 N N . THR A 1 360 ? -17.895 -0.781 39.504 1.00 70.12 360 THR A N 1
ATOM 2813 C CA . THR A 1 360 ? -17.111 0.451 39.334 1.00 70.12 360 THR A CA 1
ATOM 2814 C C . THR A 1 360 ? -15.623 0.155 39.158 1.00 70.12 360 THR A C 1
ATOM 2816 O O . THR A 1 360 ? -14.961 0.775 38.324 1.00 70.12 360 THR A O 1
ATOM 2819 N N . LYS A 1 361 ? -15.086 -0.826 39.897 1.00 72.25 361 LYS A N 1
ATOM 2820 C CA . LYS A 1 361 ? -13.668 -1.206 39.815 1.00 72.25 361 LYS A CA 1
ATOM 2821 C C . LYS A 1 361 ? -13.348 -1.903 38.496 1.00 72.25 361 LYS A C 1
ATOM 2823 O O . LYS A 1 361 ? -12.352 -1.574 37.860 1.00 72.25 361 LYS A O 1
ATOM 2828 N N . GLU A 1 362 ? -14.186 -2.833 38.062 1.00 73.69 362 GLU A N 1
ATOM 2829 C CA . GLU A 1 362 ? -14.018 -3.584 36.820 1.00 73.69 362 GLU A CA 1
ATOM 2830 C C . GLU A 1 362 ? -14.151 -2.674 35.594 1.00 73.69 362 GLU A C 1
ATOM 2832 O O . GLU A 1 362 ? -13.325 -2.753 34.683 1.00 73.69 362 GLU A O 1
ATOM 2837 N N . ALA A 1 363 ? -15.120 -1.754 35.600 1.00 72.06 363 ALA A N 1
ATOM 2838 C CA . ALA A 1 363 ? -15.278 -0.748 34.552 1.00 72.06 363 ALA A CA 1
ATOM 2839 C C . ALA A 1 363 ? -14.065 0.195 34.482 1.00 72.06 363 ALA A C 1
ATOM 2841 O O . ALA A 1 363 ? -13.542 0.449 33.394 1.00 72.06 363 ALA A O 1
ATOM 2842 N N . ALA A 1 364 ? -13.566 0.660 35.635 1.00 76.00 364 ALA A N 1
ATOM 2843 C CA . ALA A 1 364 ? -12.360 1.483 35.701 1.00 76.00 364 ALA A CA 1
ATOM 2844 C C . ALA A 1 364 ? -11.125 0.735 35.170 1.00 76.00 364 ALA A C 1
ATOM 2846 O O . ALA A 1 364 ? -10.368 1.293 34.376 1.00 76.00 364 ALA A O 1
ATOM 2847 N N . ARG A 1 365 ? -10.948 -0.545 35.532 1.00 82.06 365 ARG A N 1
ATOM 2848 C CA . ARG A 1 365 ? -9.866 -1.399 35.006 1.00 82.06 365 ARG A CA 1
ATOM 2849 C C . ARG A 1 365 ? -9.971 -1.612 33.499 1.00 82.06 365 ARG A C 1
ATOM 2851 O O . ARG A 1 365 ? -8.952 -1.569 32.815 1.00 82.06 365 ARG A O 1
ATOM 2858 N N . LEU A 1 366 ? -11.174 -1.837 32.967 1.00 77.44 366 LEU A N 1
ATOM 2859 C CA . LEU A 1 366 ? -11.382 -2.022 31.530 1.00 77.44 366 LEU A CA 1
ATOM 2860 C C . LEU A 1 366 ? -11.029 -0.751 30.751 1.00 77.44 366 LEU A C 1
ATOM 2862 O O . LEU A 1 366 ? -10.290 -0.828 29.769 1.00 77.44 366 LEU A O 1
ATOM 2866 N N . LYS A 1 367 ? -11.499 0.409 31.224 1.00 79.31 367 LYS A N 1
ATOM 2867 C CA . LYS A 1 367 ? -11.170 1.714 30.640 1.00 79.31 367 LYS A CA 1
ATOM 2868 C C . LYS A 1 367 ? -9.665 1.984 30.695 1.00 79.31 367 LYS A C 1
ATOM 2870 O O . LYS A 1 367 ? -9.067 2.296 29.670 1.00 79.31 367 LYS A O 1
ATOM 2875 N N . ALA A 1 368 ? -9.037 1.764 31.852 1.00 80.69 368 ALA A N 1
ATOM 2876 C CA . ALA A 1 368 ? -7.589 1.874 32.017 1.00 80.69 368 ALA A CA 1
ATOM 2877 C C . ALA A 1 368 ? -6.832 0.979 31.026 1.00 80.69 368 ALA A C 1
ATOM 2879 O O . ALA A 1 368 ? -5.911 1.434 30.352 1.00 80.69 368 ALA A O 1
ATOM 2880 N N . ARG A 1 369 ? -7.250 -0.284 30.868 1.00 83.19 369 ARG A N 1
ATOM 2881 C CA . ARG A 1 369 ? -6.632 -1.213 29.915 1.00 83.19 369 ARG A CA 1
ATOM 2882 C C . ARG A 1 369 ? -6.760 -0.723 28.470 1.00 83.19 369 ARG A C 1
ATOM 2884 O O . ARG A 1 369 ? -5.790 -0.821 27.725 1.00 83.19 369 ARG A O 1
ATOM 2891 N N . GLN A 1 370 ? -7.920 -0.193 28.076 1.00 78.94 370 GLN A N 1
ATOM 2892 C CA . GLN A 1 370 ? -8.131 0.372 26.737 1.00 78.94 370 GLN A CA 1
ATOM 2893 C C . GLN A 1 370 ? -7.240 1.595 26.486 1.00 78.94 370 GLN A C 1
ATOM 2895 O O . GLN A 1 370 ? -6.595 1.663 25.444 1.00 78.94 370 GLN A O 1
ATOM 2900 N N . GLU A 1 371 ? -7.140 2.515 27.449 1.00 81.75 371 GLU A N 1
ATOM 2901 C CA . GLU A 1 371 ? -6.306 3.721 27.337 1.00 81.75 371 GLU A CA 1
ATOM 2902 C C . GLU A 1 371 ? -4.806 3.388 27.283 1.00 81.75 371 GLU A C 1
ATOM 2904 O O . GLU A 1 371 ? -4.080 3.937 26.452 1.00 81.75 371 GLU A O 1
ATOM 2909 N N . ILE A 1 372 ? -4.332 2.452 28.117 1.00 81.75 372 ILE A N 1
ATOM 2910 C CA . ILE A 1 372 ? -2.940 1.973 28.074 1.00 81.75 372 ILE A CA 1
ATOM 2911 C C . ILE A 1 372 ? -2.661 1.286 26.736 1.00 81.75 372 ILE A C 1
ATOM 2913 O O . ILE A 1 372 ? -1.630 1.546 26.117 1.00 81.75 372 ILE A O 1
ATOM 2917 N N . ARG A 1 373 ? -3.577 0.425 26.272 1.00 83.69 373 ARG A N 1
ATOM 2918 C CA . ARG A 1 373 ? -3.426 -0.276 24.993 1.00 83.69 373 ARG A CA 1
ATOM 2919 C C . ARG A 1 373 ? -3.353 0.706 23.830 1.00 83.69 373 ARG A C 1
ATOM 2921 O O . ARG A 1 373 ? -2.475 0.544 22.993 1.00 83.69 373 ARG A O 1
ATOM 2928 N N . ALA A 1 374 ? -4.229 1.712 23.798 1.00 77.19 374 ALA A N 1
ATOM 2929 C CA . ALA A 1 374 ? -4.225 2.747 22.769 1.00 77.19 374 ALA A CA 1
ATOM 2930 C C . ALA A 1 374 ? -2.888 3.502 22.742 1.00 77.19 374 ALA A C 1
ATOM 2932 O O . ALA A 1 374 ? -2.262 3.590 21.691 1.00 77.19 374 ALA A O 1
ATOM 2933 N N . ARG A 1 375 ? -2.389 3.938 23.909 1.00 80.75 375 ARG A N 1
ATOM 2934 C CA . ARG A 1 375 ? -1.097 4.635 24.014 1.00 80.75 375 ARG A CA 1
ATOM 2935 C C . ARG A 1 375 ? 0.073 3.778 23.524 1.00 80.75 375 ARG A C 1
ATOM 2937 O O . ARG A 1 375 ? 0.858 4.234 22.701 1.00 80.75 375 ARG A O 1
ATOM 2944 N N . LYS A 1 376 ? 0.160 2.523 23.983 1.00 82.25 376 LYS A N 1
ATOM 2945 C CA . LYS A 1 376 ? 1.211 1.585 23.550 1.00 82.25 376 LYS A CA 1
ATOM 2946 C C . LYS A 1 376 ? 1.118 1.268 22.056 1.00 82.25 376 LYS A C 1
ATOM 2948 O O . LYS A 1 376 ? 2.146 1.118 21.408 1.00 82.25 376 LYS A O 1
ATOM 2953 N N . ALA A 1 377 ? -0.094 1.154 21.513 1.00 78.06 377 ALA A N 1
ATOM 2954 C CA . ALA A 1 377 ? -0.312 0.935 20.087 1.00 78.06 377 ALA A CA 1
ATOM 2955 C C . ALA A 1 377 ? 0.125 2.135 19.244 1.00 78.06 377 ALA A C 1
ATOM 2957 O O . ALA A 1 377 ? 0.749 1.939 18.207 1.00 78.06 377 ALA A O 1
ATOM 2958 N N . ASP A 1 378 ? -0.148 3.361 19.690 1.00 75.94 378 ASP A N 1
ATOM 2959 C CA . ASP A 1 378 ? 0.311 4.564 18.995 1.00 75.94 378 ASP A CA 1
ATOM 2960 C C . ASP A 1 378 ? 1.844 4.674 18.999 1.00 75.94 378 ASP A C 1
ATOM 2962 O O . ASP A 1 378 ? 2.432 4.919 17.946 1.00 75.94 378 ASP A O 1
ATOM 2966 N N . GLU A 1 379 ? 2.502 4.433 20.138 1.00 75.00 379 GLU A N 1
ATOM 2967 C CA . GLU A 1 379 ? 3.972 4.411 20.233 1.00 75.00 379 GLU A CA 1
ATOM 2968 C C . GLU A 1 379 ? 4.581 3.338 19.316 1.00 75.00 379 GLU A C 1
ATOM 2970 O O . GLU A 1 379 ? 5.424 3.643 18.470 1.00 75.00 379 GLU A O 1
ATOM 2975 N N . ALA A 1 380 ? 4.088 2.099 19.407 1.00 75.19 380 ALA A N 1
ATOM 2976 C CA . ALA A 1 380 ? 4.557 0.995 18.576 1.00 75.19 380 ALA A CA 1
ATOM 2977 C C . ALA A 1 380 ? 4.301 1.230 17.076 1.00 75.19 380 ALA A C 1
ATOM 2979 O O . ALA A 1 380 ? 5.113 0.829 16.242 1.00 75.19 380 ALA A O 1
ATOM 2980 N N . TYR A 1 381 ? 3.205 1.906 16.714 1.00 80.19 381 TYR A N 1
ATOM 2981 C CA . TYR A 1 381 ? 2.921 2.277 15.329 1.00 80.19 381 TYR A CA 1
ATOM 2982 C C . TYR A 1 381 ? 3.951 3.279 14.797 1.00 80.19 381 TYR A C 1
ATOM 2984 O O . TYR A 1 381 ? 4.445 3.107 13.684 1.00 80.19 381 TYR A O 1
ATOM 2992 N N . GLN A 1 382 ? 4.318 4.296 15.584 1.00 76.62 382 GLN A N 1
ATOM 2993 C CA . GLN A 1 382 ? 5.334 5.274 15.176 1.00 76.62 382 GLN A CA 1
ATOM 2994 C C . GLN A 1 382 ? 6.708 4.630 14.964 1.00 76.62 382 GLN A C 1
ATOM 2996 O O . GLN A 1 382 ? 7.385 4.942 13.980 1.00 76.62 382 GLN A O 1
ATOM 3001 N N . ASP A 1 383 ? 7.111 3.720 15.850 1.00 74.44 383 ASP A N 1
ATOM 3002 C CA . ASP A 1 383 ? 8.376 2.997 15.707 1.00 74.44 383 ASP A CA 1
ATOM 3003 C C . ASP A 1 383 ? 8.358 2.070 14.485 1.00 74.44 383 ASP A C 1
ATOM 3005 O O . ASP A 1 383 ? 9.294 2.081 13.686 1.00 74.44 383 ASP A O 1
ATOM 3009 N N . TRP A 1 384 ? 7.255 1.359 14.250 1.00 82.00 384 TRP A N 1
ATOM 3010 C CA . TRP A 1 384 ? 7.104 0.500 13.076 1.00 82.00 384 TRP A CA 1
ATOM 3011 C C . TRP A 1 384 ? 7.142 1.278 11.749 1.00 82.00 384 TRP A C 1
ATOM 3013 O O . TRP A 1 384 ? 7.786 0.841 10.793 1.00 82.00 384 TRP A O 1
ATOM 3023 N N . ILE A 1 385 ? 6.515 2.460 11.674 1.00 76.62 385 ILE A N 1
ATOM 3024 C CA . ILE A 1 385 ? 6.603 3.338 10.492 1.00 76.62 385 ILE A CA 1
ATOM 3025 C C . ILE A 1 385 ? 8.041 3.810 10.260 1.00 76.62 385 ILE A C 1
ATOM 3027 O O . ILE A 1 385 ? 8.481 3.886 9.109 1.00 76.62 385 ILE A O 1
ATOM 3031 N N . ARG A 1 386 ? 8.789 4.103 11.332 1.00 71.56 386 ARG A N 1
ATOM 3032 C CA . ARG A 1 386 ? 10.211 4.458 11.241 1.00 71.56 386 ARG A CA 1
ATOM 3033 C C . ARG A 1 386 ? 11.030 3.299 10.671 1.00 71.56 386 ARG A C 1
ATOM 3035 O O . ARG A 1 386 ? 11.742 3.498 9.695 1.00 71.56 386 ARG A O 1
ATOM 3042 N N . GLU A 1 387 ? 10.850 2.083 11.183 1.00 73.69 387 GLU A N 1
ATOM 3043 C CA . GLU A 1 387 ? 11.522 0.881 10.664 1.00 73.69 387 GLU A CA 1
ATOM 3044 C C . GLU A 1 387 ? 11.156 0.570 9.205 1.00 73.69 387 GLU A C 1
ATOM 3046 O O . GLU A 1 387 ? 11.984 0.103 8.419 1.00 73.69 387 GLU A O 1
ATOM 3051 N N . LEU A 1 388 ? 9.893 0.780 8.825 1.00 74.81 388 LEU A N 1
ATOM 3052 C CA . LEU A 1 388 ? 9.439 0.582 7.452 1.00 74.81 388 LEU A CA 1
ATOM 3053 C C . LEU A 1 388 ? 10.101 1.581 6.498 1.00 74.81 388 LEU A C 1
ATOM 3055 O O . LEU A 1 388 ? 10.501 1.222 5.393 1.00 74.81 388 LEU A O 1
ATOM 3059 N N . ARG A 1 389 ? 10.258 2.822 6.954 1.00 70.94 389 ARG A N 1
ATOM 3060 C CA . ARG A 1 389 ? 10.945 3.886 6.231 1.00 70.94 389 ARG A CA 1
ATOM 3061 C C . ARG A 1 389 ? 12.438 3.620 6.089 1.00 70.94 389 ARG A C 1
ATOM 3063 O O . ARG A 1 389 ? 12.959 3.770 4.989 1.00 70.94 389 ARG A O 1
ATOM 3070 N N . ASP A 1 390 ? 13.106 3.191 7.153 1.00 64.75 390 ASP A N 1
ATOM 3071 C CA . ASP A 1 390 ? 14.539 2.890 7.111 1.00 64.75 390 ASP A CA 1
ATOM 3072 C C . ASP A 1 390 ? 14.844 1.759 6.114 1.00 64.75 390 ASP A C 1
ATOM 3074 O O . ASP A 1 390 ? 15.831 1.825 5.388 1.00 64.75 390 ASP A O 1
ATOM 3078 N N . ARG A 1 391 ? 13.951 0.768 5.980 1.00 64.94 391 ARG A N 1
ATOM 3079 C CA . ARG A 1 391 ? 14.086 -0.319 4.992 1.00 64.94 391 ARG A CA 1
ATOM 3080 C C . ARG A 1 391 ? 13.948 0.119 3.532 1.00 64.94 391 ARG A C 1
ATOM 3082 O O . ARG A 1 391 ? 14.446 -0.579 2.655 1.00 64.94 391 ARG A O 1
ATOM 3089 N N . ALA A 1 392 ? 13.270 1.231 3.269 1.00 63.22 392 ALA A N 1
ATOM 3090 C CA . ALA A 1 392 ? 12.926 1.675 1.920 1.00 63.22 392 ALA A CA 1
ATOM 3091 C C . ALA A 1 392 ? 14.038 2.453 1.204 1.00 63.22 392 ALA A C 1
ATOM 3093 O O . ALA A 1 392 ? 13.926 2.757 0.014 1.00 63.22 392 ALA A O 1
ATOM 3094 N N . TYR A 1 393 ? 15.096 2.826 1.922 1.00 68.62 393 TYR A N 1
ATOM 3095 C CA . TYR A 1 393 ? 16.183 3.617 1.369 1.00 68.62 393 TYR A CA 1
ATOM 3096 C C . TYR A 1 393 ? 17.407 2.749 1.109 1.00 68.62 393 TYR A C 1
ATOM 3098 O O . TYR A 1 393 ? 17.938 2.108 2.013 1.00 68.62 393 TYR A O 1
ATOM 3106 N N . LEU A 1 394 ? 17.898 2.789 -0.135 1.00 69.25 394 LEU A N 1
ATOM 3107 C CA . LEU A 1 394 ? 19.044 1.992 -0.572 1.00 69.25 394 LEU A CA 1
ATOM 3108 C C . LEU A 1 394 ? 20.230 2.120 0.390 1.00 69.25 394 LEU A C 1
ATOM 3110 O O . LEU A 1 394 ? 20.792 1.103 0.763 1.00 69.25 394 LEU A O 1
ATOM 3114 N N . ALA A 1 395 ? 20.582 3.329 0.850 1.00 67.69 395 ALA A N 1
ATOM 3115 C CA . ALA A 1 395 ? 21.730 3.545 1.740 1.00 67.69 395 ALA A CA 1
ATOM 3116 C C . ALA A 1 395 ? 21.588 2.869 3.121 1.00 67.69 395 ALA A C 1
ATOM 3118 O O . ALA A 1 395 ? 22.588 2.636 3.798 1.00 67.69 395 ALA A O 1
ATOM 3119 N N . GLN A 1 396 ? 20.366 2.527 3.525 1.00 68.75 396 GLN A N 1
ATOM 3120 C CA . GLN A 1 396 ? 20.001 1.967 4.827 1.00 68.75 396 GLN A CA 1
ATOM 3121 C C . GLN A 1 396 ? 19.751 0.450 4.760 1.00 68.75 396 GLN A C 1
ATOM 3123 O O . GLN A 1 396 ? 19.587 -0.208 5.785 1.00 68.75 396 GLN A O 1
ATOM 3128 N N . GLN A 1 397 ? 19.764 -0.134 3.559 1.00 71.06 397 GLN A N 1
ATOM 3129 C CA . GLN A 1 397 ? 19.550 -1.560 3.354 1.00 71.06 397 GLN A CA 1
ATOM 3130 C C . GLN A 1 397 ? 20.877 -2.305 3.212 1.00 71.06 397 GLN A C 1
ATOM 3132 O O . GLN A 1 397 ? 21.665 -2.009 2.321 1.00 71.06 397 GLN A O 1
ATOM 3137 N N . ALA A 1 398 ? 21.115 -3.317 4.046 1.00 78.06 398 ALA A N 1
ATOM 3138 C CA . ALA A 1 398 ? 22.260 -4.199 3.856 1.00 78.06 398 ALA A CA 1
ATOM 3139 C C . ALA A 1 398 ? 22.038 -5.106 2.635 1.00 78.06 398 ALA A C 1
ATOM 3141 O O . ALA A 1 398 ? 21.020 -5.796 2.540 1.00 78.06 398 ALA A O 1
ATOM 3142 N N . LEU A 1 399 ? 23.001 -5.130 1.715 1.00 80.56 399 LEU A N 1
ATOM 3143 C CA . LEU A 1 399 ? 22.984 -5.972 0.524 1.00 80.56 399 LEU A CA 1
ATOM 3144 C C . LEU A 1 399 ? 24.291 -6.771 0.440 1.00 80.56 399 LEU A C 1
ATOM 3146 O O . LEU A 1 399 ? 25.369 -6.208 0.639 1.00 80.56 399 LEU A O 1
ATOM 3150 N N . PRO A 1 400 ? 24.242 -8.071 0.091 1.00 84.12 400 PRO A N 1
ATOM 3151 C CA . PRO A 1 400 ? 25.433 -8.899 -0.104 1.00 84.12 400 PRO A CA 1
ATOM 3152 C C . PRO A 1 400 ? 26.130 -8.586 -1.444 1.00 84.12 400 PRO A C 1
ATOM 3154 O O . PRO A 1 400 ? 26.518 -9.486 -2.182 1.00 84.12 400 PRO A O 1
ATOM 3157 N N . ALA A 1 401 ? 26.250 -7.304 -1.785 1.00 85.31 401 ALA A N 1
ATOM 3158 C CA . ALA A 1 401 ? 26.847 -6.795 -3.009 1.00 85.31 401 ALA A CA 1
ATOM 3159 C C . ALA A 1 401 ? 27.527 -5.448 -2.736 1.00 85.31 401 ALA A C 1
ATOM 3161 O O . ALA A 1 401 ? 27.124 -4.702 -1.840 1.00 85.31 401 ALA A O 1
ATOM 3162 N N . LYS A 1 402 ? 28.553 -5.121 -3.526 1.00 88.25 402 LYS A N 1
ATOM 3163 C CA . LYS A 1 402 ? 29.098 -3.760 -3.578 1.00 88.25 402 LYS A CA 1
ATOM 3164 C C . LYS A 1 402 ? 28.158 -2.909 -4.429 1.00 88.25 402 LYS A C 1
ATOM 3166 O O . LYS A 1 402 ? 27.851 -3.287 -5.557 1.00 88.25 402 LYS A O 1
ATOM 3171 N N . ILE A 1 403 ? 27.699 -1.781 -3.895 1.00 88.81 403 ILE A N 1
ATOM 3172 C CA . ILE A 1 403 ? 26.762 -0.890 -4.587 1.00 88.81 403 ILE A CA 1
ATOM 3173 C C . ILE A 1 403 ? 27.454 0.437 -4.868 1.00 88.81 403 ILE A C 1
ATOM 3175 O O . ILE A 1 403 ? 27.832 1.154 -3.944 1.00 88.81 403 ILE A O 1
ATOM 3179 N N . ILE A 1 404 ? 27.590 0.764 -6.153 1.00 91.56 404 ILE A N 1
ATOM 3180 C CA . ILE A 1 404 ? 28.198 2.009 -6.622 1.00 91.56 404 ILE A CA 1
ATOM 3181 C C . ILE A 1 404 ? 27.124 2.833 -7.323 1.00 91.56 404 ILE A C 1
ATOM 3183 O O . ILE A 1 404 ? 26.592 2.435 -8.359 1.00 91.56 404 ILE A O 1
ATOM 3187 N N . VAL A 1 405 ? 26.817 4.005 -6.773 1.00 92.69 405 VAL A N 1
ATOM 3188 C CA . VAL A 1 405 ? 25.909 4.964 -7.404 1.00 92.69 405 VAL A CA 1
ATOM 3189 C C . VAL A 1 405 ? 26.704 5.828 -8.376 1.00 92.69 405 VAL A C 1
ATOM 3191 O O . VAL A 1 405 ? 27.599 6.566 -7.976 1.00 92.69 405 VAL A O 1
ATOM 3194 N N . ILE A 1 406 ? 26.377 5.765 -9.664 1.00 95.75 406 ILE A N 1
ATOM 3195 C CA . ILE A 1 406 ? 27.018 6.590 -10.695 1.00 95.75 406 ILE A CA 1
ATOM 3196 C C . ILE A 1 406 ? 26.191 7.864 -10.874 1.00 95.75 406 ILE A C 1
ATOM 3198 O O . ILE A 1 406 ? 25.093 7.823 -11.432 1.00 95.75 406 ILE A O 1
ATOM 3202 N N . GLY A 1 407 ? 26.697 8.999 -10.390 1.00 94.75 407 GLY A N 1
ATOM 3203 C CA . GLY A 1 407 ? 25.955 10.259 -10.431 1.00 94.75 407 GLY A CA 1
ATOM 3204 C C . GLY A 1 407 ? 26.625 11.423 -9.707 1.00 94.75 407 GLY A C 1
ATOM 3205 O O . GLY A 1 407 ? 27.777 11.347 -9.285 1.00 94.75 407 GLY A O 1
ATOM 3206 N N . ASP A 1 408 ? 25.907 12.534 -9.577 1.00 95.00 408 ASP A N 1
ATOM 3207 C CA . ASP A 1 408 ? 26.423 13.735 -8.920 1.00 95.00 408 ASP A CA 1
ATOM 3208 C C . ASP A 1 408 ? 26.319 13.624 -7.391 1.00 95.00 408 ASP A C 1
ATOM 3210 O O . ASP A 1 408 ? 25.227 13.609 -6.819 1.00 95.00 408 ASP A O 1
ATOM 3214 N N . GLN A 1 409 ? 27.472 13.581 -6.718 1.00 93.62 409 GLN A N 1
ATOM 3215 C CA . GLN A 1 409 ? 27.561 13.448 -5.268 1.00 93.62 409 GLN A CA 1
ATOM 3216 C C . GLN A 1 409 ? 26.943 14.638 -4.523 1.00 93.62 409 GLN A C 1
ATOM 3218 O O . GLN A 1 409 ? 26.299 14.453 -3.491 1.00 93.62 409 GLN A O 1
ATOM 3223 N N . TYR A 1 410 ? 27.071 15.851 -5.064 1.00 92.94 410 TYR A N 1
ATOM 3224 C CA . TYR A 1 410 ? 26.517 17.064 -4.469 1.00 92.94 410 TYR A CA 1
ATOM 3225 C C . TYR A 1 410 ? 25.004 17.114 -4.659 1.00 92.94 410 TYR A C 1
ATOM 3227 O O . TYR A 1 410 ? 24.277 17.523 -3.752 1.00 92.94 410 TYR A O 1
ATOM 3235 N N . ALA A 1 411 ? 24.506 16.648 -5.807 1.00 91.19 411 ALA A N 1
ATOM 3236 C CA . ALA A 1 411 ? 23.072 16.507 -6.031 1.00 91.19 411 ALA A CA 1
ATOM 3237 C C . ALA A 1 411 ? 22.446 15.482 -5.073 1.00 91.19 411 ALA A C 1
ATOM 3239 O O . ALA A 1 411 ? 21.373 15.741 -4.522 1.00 91.19 411 ALA A O 1
ATOM 3240 N N . LEU A 1 412 ? 23.126 14.354 -4.836 1.00 90.38 412 LEU A N 1
ATOM 3241 C CA . LEU A 1 412 ? 22.701 13.328 -3.880 1.00 90.38 412 LEU A CA 1
ATOM 3242 C C . LEU A 1 412 ? 22.723 13.849 -2.439 1.00 90.38 412 LEU A C 1
ATOM 3244 O O . LEU A 1 412 ? 21.724 13.716 -1.738 1.00 90.38 412 LEU A O 1
ATOM 3248 N N . GLN A 1 413 ? 23.800 14.516 -2.014 1.00 89.62 413 GLN A N 1
ATOM 3249 C CA . GLN A 1 413 ? 23.895 15.136 -0.685 1.00 89.62 413 GLN A CA 1
ATOM 3250 C C . GLN A 1 413 ? 22.814 16.196 -0.470 1.00 89.62 413 GLN A C 1
ATOM 3252 O O . GLN A 1 413 ? 22.108 16.165 0.537 1.00 89.62 413 GLN A O 1
ATOM 3257 N N . LYS A 1 414 ? 22.622 17.101 -1.437 1.00 87.56 414 LYS A N 1
ATOM 3258 C CA . LYS A 1 414 ? 21.562 18.115 -1.380 1.00 87.56 414 LYS A CA 1
ATOM 3259 C C . LYS A 1 414 ? 20.180 17.466 -1.312 1.00 87.56 414 LYS A C 1
ATOM 3261 O O . LYS A 1 414 ? 19.314 17.944 -0.584 1.00 87.56 414 LYS A O 1
ATOM 3266 N N 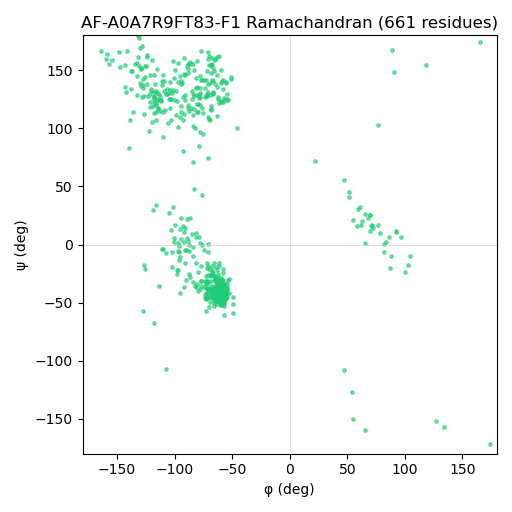. ARG A 1 415 ? 19.957 16.369 -2.047 1.00 85.81 415 ARG A N 1
ATOM 3267 C CA . ARG A 1 415 ? 18.700 15.617 -1.972 1.00 85.81 415 ARG A CA 1
ATOM 3268 C C . ARG A 1 415 ? 18.507 14.978 -0.599 1.00 85.81 415 ARG A C 1
ATOM 3270 O O . ARG A 1 415 ? 17.422 15.117 -0.047 1.00 85.81 415 ARG A O 1
ATOM 3277 N N . ALA A 1 416 ? 19.531 14.333 -0.049 1.00 83.38 416 ALA A N 1
ATOM 3278 C CA . ALA A 1 416 ? 19.480 13.729 1.278 1.00 83.38 416 ALA A CA 1
ATOM 3279 C C . ALA A 1 416 ? 19.186 14.772 2.368 1.00 83.38 416 ALA A C 1
ATOM 3281 O O . ALA A 1 416 ? 18.341 14.532 3.221 1.00 83.38 416 ALA A O 1
ATOM 3282 N N . GLN A 1 417 ? 19.781 15.968 2.278 1.00 84.94 417 GLN A N 1
ATOM 3283 C CA . GLN A 1 417 ? 19.488 17.092 3.178 1.00 84.94 417 GLN A CA 1
ATOM 3284 C C . GLN A 1 417 ? 18.025 17.547 3.094 1.00 84.94 417 GLN A C 1
ATOM 3286 O O . GLN A 1 417 ? 17.384 17.728 4.125 1.00 84.94 417 GLN A O 1
ATOM 3291 N N . ILE A 1 418 ? 17.476 17.697 1.881 1.00 78.56 418 ILE A N 1
ATOM 3292 C CA . ILE A 1 418 ? 16.060 18.062 1.678 1.00 78.56 418 ILE A CA 1
ATOM 3293 C C . ILE A 1 418 ? 15.126 17.000 2.276 1.00 78.56 418 ILE A C 1
ATOM 3295 O O . ILE A 1 418 ? 14.098 17.345 2.852 1.00 78.56 418 ILE A O 1
ATOM 3299 N N . LEU A 1 419 ? 15.491 15.722 2.150 1.00 74.75 419 LEU A N 1
ATOM 3300 C CA . LEU A 1 419 ? 14.733 14.590 2.689 1.00 74.75 419 LEU A CA 1
ATOM 3301 C C . LEU A 1 419 ? 15.033 14.301 4.171 1.00 74.75 419 LEU A C 1
ATOM 3303 O O . LEU A 1 419 ? 14.429 13.399 4.740 1.00 74.75 419 LEU A O 1
ATOM 3307 N N . ASN A 1 420 ? 15.951 15.046 4.797 1.00 73.94 420 ASN A N 1
ATOM 3308 C CA . ASN A 1 420 ? 16.437 14.810 6.158 1.00 73.94 420 ASN A CA 1
ATOM 3309 C C . ASN A 1 420 ? 16.917 13.362 6.403 1.00 73.94 420 ASN A C 1
ATOM 3311 O O . ASN A 1 420 ? 16.648 12.775 7.451 1.00 73.94 420 ASN A O 1
ATOM 3315 N N . LEU A 1 421 ? 17.617 12.785 5.423 1.00 73.44 421 LEU A N 1
ATOM 3316 C CA . LEU A 1 421 ? 18.169 11.434 5.497 1.00 73.44 421 LEU A CA 1
ATOM 3317 C C . LEU A 1 421 ? 19.678 11.470 5.753 1.00 73.44 421 LEU A C 1
ATOM 3319 O O . LEU A 1 421 ? 20.381 12.283 5.140 1.00 73.44 421 LEU A O 1
ATOM 3323 N N . PRO A 1 422 ? 20.205 10.571 6.604 1.00 73.81 422 PRO A N 1
ATOM 3324 C CA . PRO A 1 422 ? 21.640 10.417 6.751 1.00 73.81 422 PRO A CA 1
ATOM 3325 C C . PRO A 1 422 ? 22.206 9.816 5.462 1.00 73.81 422 PRO A C 1
ATOM 3327 O O . PRO A 1 422 ? 21.882 8.688 5.089 1.00 73.81 422 PRO A O 1
ATOM 3330 N N . LEU A 1 423 ? 23.056 10.581 4.781 1.00 82.12 423 LEU A N 1
ATOM 3331 C CA . LEU A 1 423 ? 23.841 10.104 3.651 1.00 82.12 423 LEU A CA 1
ATOM 3332 C C . LEU A 1 423 ? 25.310 10.415 3.906 1.00 82.12 423 LEU A C 1
ATOM 3334 O O . LEU A 1 423 ? 25.715 11.579 3.892 1.00 82.12 423 LEU A O 1
ATOM 3338 N N . ASN A 1 424 ? 26.099 9.366 4.104 1.00 84.88 424 ASN A N 1
ATOM 3339 C CA . ASN A 1 424 ? 27.548 9.457 4.106 1.00 84.88 424 ASN A CA 1
ATOM 3340 C C . ASN A 1 424 ? 28.078 8.944 2.766 1.00 84.88 424 ASN A C 1
ATOM 3342 O O . ASN A 1 424 ? 27.684 7.871 2.316 1.00 84.88 424 ASN A O 1
ATOM 3346 N N . ILE A 1 425 ? 28.960 9.698 2.118 1.00 85.88 425 ILE A N 1
ATOM 3347 C CA . ILE A 1 425 ? 29.598 9.226 0.887 1.00 85.88 425 ILE A CA 1
ATOM 3348 C C . ILE A 1 425 ? 30.897 8.539 1.281 1.00 85.88 425 ILE A C 1
ATOM 3350 O O . ILE A 1 425 ? 31.816 9.178 1.789 1.00 85.88 425 ILE A O 1
ATOM 3354 N N . CYS A 1 426 ? 30.940 7.227 1.079 1.00 81.81 426 CYS A N 1
ATOM 3355 C CA . CYS A 1 426 ? 32.053 6.382 1.488 1.00 81.81 426 CYS A CA 1
ATOM 3356 C C . CYS A 1 426 ? 33.030 6.174 0.325 1.00 81.81 426 CYS A C 1
ATOM 3358 O O . CYS A 1 426 ? 32.621 6.064 -0.831 1.00 81.81 426 CYS A O 1
ATOM 3360 N N . ALA A 1 427 ? 34.322 6.085 0.647 1.00 69.88 427 ALA A N 1
ATOM 3361 C CA . ALA A 1 427 ? 35.374 5.748 -0.315 1.00 69.88 427 ALA A CA 1
ATOM 3362 C C . ALA A 1 427 ? 35.652 4.233 -0.399 1.00 69.88 427 ALA A C 1
ATOM 3364 O O . ALA A 1 427 ? 36.288 3.784 -1.350 1.00 69.88 427 ALA A O 1
ATOM 3365 N N . ASP A 1 428 ? 35.190 3.457 0.586 1.00 66.88 428 ASP A N 1
ATOM 3366 C CA . ASP A 1 428 ? 35.565 2.053 0.750 1.00 66.88 428 ASP A CA 1
ATOM 3367 C C . ASP A 1 428 ? 34.758 1.112 -0.154 1.00 66.88 428 ASP A C 1
ATOM 3369 O O . ASP A 1 428 ? 33.530 1.169 -0.203 1.00 66.88 428 ASP A O 1
ATOM 3373 N N . GLU A 1 429 ? 35.447 0.170 -0.802 1.00 65.56 429 GLU A N 1
ATOM 3374 C CA . GLU A 1 429 ? 34.848 -0.886 -1.629 1.00 65.56 429 GLU A CA 1
ATOM 3375 C C . GLU A 1 429 ? 34.365 -2.093 -0.801 1.00 65.56 429 GLU A C 1
ATOM 3377 O O . GLU A 1 429 ? 34.682 -3.252 -1.099 1.00 65.56 429 GLU A O 1
ATOM 3382 N N . VAL A 1 430 ? 33.632 -1.841 0.277 1.00 68.69 430 VAL A N 1
ATOM 3383 C CA . VAL A 1 430 ? 33.040 -2.898 1.107 1.00 68.69 430 VAL A CA 1
ATOM 3384 C C . VAL A 1 430 ? 31.643 -3.274 0.599 1.00 68.69 430 VAL A C 1
ATOM 3386 O O . VAL A 1 430 ? 30.977 -2.449 -0.030 1.00 68.69 430 VAL A O 1
ATOM 3389 N N . PRO A 1 431 ? 31.169 -4.513 0.841 1.00 79.19 431 PRO A N 1
ATOM 3390 C CA . PRO A 1 431 ? 29.761 -4.845 0.649 1.00 79.19 431 PRO A CA 1
ATOM 3391 C C . PRO A 1 431 ? 28.867 -3.831 1.363 1.00 79.19 431 PRO A C 1
ATOM 3393 O O . PRO A 1 431 ? 29.206 -3.354 2.447 1.00 79.19 431 PRO A O 1
ATOM 3396 N N . HIS A 1 432 ? 27.739 -3.487 0.750 1.00 81.44 432 HIS A N 1
ATOM 3397 C CA . HIS A 1 432 ? 26.872 -2.435 1.255 1.00 81.44 432 HIS A CA 1
ATOM 3398 C C . HIS A 1 432 ? 26.194 -2.866 2.561 1.00 81.44 432 HIS A C 1
ATOM 3400 O O . HIS A 1 432 ? 25.305 -3.714 2.567 1.00 81.44 432 HIS A O 1
ATOM 3406 N N . ILE A 1 433 ? 26.632 -2.301 3.686 1.00 80.19 433 ILE A N 1
ATOM 3407 C CA . ILE A 1 433 ? 26.202 -2.709 5.035 1.00 80.19 433 ILE A CA 1
ATOM 3408 C C . ILE A 1 433 ? 24.936 -1.996 5.534 1.00 80.19 433 ILE A C 1
ATOM 3410 O O . ILE A 1 433 ? 24.503 -2.261 6.652 1.00 80.19 433 ILE A O 1
ATOM 3414 N N . GLY A 1 434 ? 24.343 -1.095 4.742 1.00 75.31 434 GLY A N 1
ATOM 3415 C CA . GLY A 1 434 ? 23.084 -0.429 5.098 1.00 75.31 434 GLY A CA 1
ATOM 3416 C C . GLY A 1 434 ? 23.185 0.566 6.261 1.00 75.31 434 GLY A C 1
ATOM 3417 O O . GLY A 1 434 ? 22.210 0.807 6.960 1.00 75.31 434 GLY A O 1
ATOM 3418 N N . ASN A 1 435 ? 24.358 1.148 6.516 1.00 75.06 435 ASN A N 1
ATOM 3419 C CA . ASN A 1 435 ? 24.570 2.093 7.623 1.00 75.06 435 ASN A CA 1
ATOM 3420 C C . ASN A 1 435 ? 24.379 3.573 7.223 1.00 75.06 435 ASN A C 1
ATOM 3422 O O . ASN A 1 435 ? 24.855 4.468 7.921 1.00 75.06 435 ASN A O 1
ATOM 3426 N N . GLY A 1 436 ? 23.744 3.839 6.080 1.00 73.31 436 GLY A N 1
ATOM 3427 C CA . GLY A 1 436 ? 23.621 5.171 5.480 1.00 73.31 436 GLY A CA 1
ATOM 3428 C C . GLY A 1 436 ? 24.821 5.610 4.635 1.00 73.31 436 GLY A C 1
ATOM 3429 O O . GLY A 1 436 ? 24.823 6.727 4.115 1.00 73.31 436 GLY A O 1
ATOM 3430 N N . GLY A 1 437 ? 25.835 4.754 4.482 1.00 81.81 437 GLY A N 1
ATOM 3431 C CA . GLY A 1 437 ? 26.950 4.957 3.563 1.00 81.81 437 GLY A CA 1
ATOM 3432 C C . GLY A 1 437 ? 26.600 4.571 2.124 1.00 81.81 437 GLY A C 1
ATOM 3433 O O . GLY A 1 437 ? 26.040 3.505 1.907 1.00 81.81 437 GLY A O 1
ATOM 3434 N N . LEU A 1 438 ? 26.958 5.389 1.132 1.00 85.31 438 LEU A N 1
ATOM 3435 C CA . LEU A 1 438 ? 26.925 5.009 -0.287 1.00 85.31 438 LEU A CA 1
ATOM 3436 C C . LEU A 1 438 ? 28.255 5.326 -0.958 1.00 85.31 438 LEU A C 1
ATOM 3438 O O . LEU A 1 438 ? 28.795 6.421 -0.797 1.00 85.31 438 LEU A O 1
ATOM 3442 N N . GLN A 1 439 ? 28.749 4.394 -1.769 1.00 89.06 439 GLN A N 1
ATOM 3443 C CA . GLN A 1 439 ? 29.839 4.679 -2.691 1.00 89.06 439 GLN A CA 1
ATOM 3444 C C . GLN A 1 439 ? 29.274 5.414 -3.909 1.00 89.06 439 GLN A C 1
ATOM 3446 O O . GLN A 1 439 ? 28.306 4.959 -4.526 1.00 89.06 439 GLN A O 1
ATOM 3451 N N . VAL A 1 440 ? 29.871 6.554 -4.260 1.00 91.69 440 VAL A N 1
ATOM 3452 C CA . VAL A 1 440 ? 29.429 7.371 -5.397 1.00 91.69 440 VAL A CA 1
ATOM 3453 C C . VAL A 1 440 ? 30.568 7.527 -6.397 1.00 91.69 440 VAL A C 1
ATOM 3455 O O . VAL A 1 440 ? 31.599 8.122 -6.088 1.00 91.69 440 VAL A O 1
ATOM 3458 N N . LEU A 1 441 ? 30.366 7.036 -7.620 1.00 93.88 441 LEU A N 1
ATOM 3459 C CA . LEU A 1 441 ? 31.225 7.371 -8.749 1.00 93.88 441 LEU A CA 1
ATOM 3460 C C . LEU A 1 441 ? 30.769 8.718 -9.310 1.00 93.88 441 LEU A C 1
ATOM 3462 O O . LEU A 1 441 ? 29.763 8.807 -10.021 1.00 93.88 441 LEU A O 1
ATOM 3466 N N . HIS A 1 442 ? 31.492 9.771 -8.931 1.00 95.19 442 HIS A N 1
ATOM 3467 C CA . HIS A 1 442 ? 31.058 11.134 -9.187 1.00 95.19 442 HIS A CA 1
ATOM 3468 C C . HIS A 1 442 ? 31.076 11.493 -10.680 1.00 95.19 442 HIS A C 1
ATOM 3470 O O . HIS A 1 442 ? 32.128 11.544 -11.313 1.00 95.19 442 HIS A O 1
ATOM 3476 N N . HIS A 1 443 ? 29.901 11.831 -11.207 1.00 96.06 443 HIS A N 1
ATOM 3477 C CA . HIS A 1 443 ? 29.722 12.556 -12.461 1.00 96.06 443 HIS A CA 1
ATOM 3478 C C . HIS A 1 443 ? 29.059 13.902 -12.153 1.00 96.06 443 HIS A C 1
ATOM 3480 O O . HIS A 1 443 ? 27.969 13.894 -11.590 1.00 96.06 443 HIS A O 1
ATOM 3486 N N . PRO A 1 444 ? 29.670 15.053 -12.470 1.00 96.25 444 PRO A N 1
ATOM 3487 C CA . PRO A 1 444 ? 29.059 16.343 -12.175 1.00 96.25 444 PRO A CA 1
ATOM 3488 C C . PRO A 1 444 ? 27.906 16.653 -13.137 1.00 96.25 444 PRO A C 1
ATOM 3490 O O . PRO A 1 444 ? 27.984 16.375 -14.338 1.00 96.25 444 PRO A O 1
ATOM 3493 N N . LEU A 1 445 ? 26.847 17.262 -12.610 1.00 95.81 445 LEU A N 1
ATOM 3494 C CA . LEU A 1 445 ? 25.822 17.931 -13.404 1.00 95.81 445 LEU A CA 1
ATOM 3495 C C . LEU A 1 445 ? 26.415 19.158 -14.108 1.00 95.81 445 LEU A C 1
ATOM 3497 O O . LEU A 1 445 ? 27.336 19.796 -13.598 1.00 95.81 445 LEU A O 1
ATOM 3501 N N . ALA A 1 446 ? 25.846 19.527 -15.257 1.00 95.62 446 ALA A N 1
ATOM 3502 C CA . ALA A 1 446 ? 26.203 20.777 -15.925 1.00 95.62 446 ALA A CA 1
ATOM 3503 C C . ALA A 1 446 ? 25.664 21.989 -15.151 1.00 95.62 446 ALA A C 1
ATOM 3505 O O . ALA A 1 446 ? 26.334 23.011 -15.032 1.00 95.62 446 ALA A O 1
ATOM 3506 N N . GLU A 1 447 ? 24.462 21.852 -14.588 1.00 95.38 447 GLU A N 1
ATOM 3507 C CA . GLU A 1 447 ? 23.819 22.861 -13.752 1.00 95.38 447 GLU A CA 1
ATOM 3508 C C . GLU A 1 447 ? 23.169 22.231 -12.513 1.00 95.38 447 GLU A C 1
ATOM 3510 O O . GLU A 1 447 ? 22.666 21.104 -12.582 1.00 95.38 447 GLU A O 1
ATOM 3515 N N . PRO A 1 448 ? 23.090 22.950 -11.377 1.00 93.56 448 PRO A N 1
ATOM 3516 C CA . PRO A 1 448 ? 22.470 22.430 -10.164 1.00 93.56 448 PRO A CA 1
ATOM 3517 C C . PRO A 1 448 ? 21.045 21.915 -10.402 1.00 93.56 448 PRO A C 1
ATOM 3519 O O . PRO A 1 448 ? 20.160 22.647 -10.847 1.00 93.56 448 PRO A O 1
ATOM 3522 N N . ALA A 1 449 ? 20.796 20.653 -10.050 1.00 90.25 449 ALA A N 1
ATOM 3523 C CA . ALA A 1 449 ? 19.462 20.077 -10.161 1.00 90.25 449 ALA A CA 1
ATOM 3524 C C . ALA A 1 449 ? 18.492 20.696 -9.136 1.00 90.25 449 ALA A C 1
ATOM 3526 O O . ALA A 1 449 ? 18.817 20.873 -7.955 1.00 90.25 449 ALA A O 1
ATOM 3527 N N . VAL A 1 450 ? 17.260 20.955 -9.584 1.00 86.25 450 VAL A N 1
ATOM 3528 C CA . VAL A 1 450 ? 16.122 21.340 -8.739 1.00 86.25 450 VAL A CA 1
ATOM 3529 C C . VAL A 1 450 ? 15.070 20.240 -8.839 1.00 86.25 450 VAL A C 1
ATOM 3531 O O . VAL A 1 450 ? 14.606 19.906 -9.925 1.00 86.25 450 VAL A O 1
ATOM 3534 N N . ALA A 1 451 ? 14.707 19.639 -7.704 1.00 80.06 451 ALA A N 1
ATOM 3535 C CA . ALA A 1 451 ? 13.782 18.509 -7.674 1.00 80.06 451 ALA A CA 1
ATOM 3536 C C . ALA A 1 451 ? 12.430 18.864 -8.323 1.00 80.06 451 ALA A C 1
ATOM 3538 O O . ALA A 1 451 ? 11.781 19.828 -7.925 1.00 80.06 451 ALA A O 1
ATOM 3539 N N . GLY A 1 452 ? 11.990 18.061 -9.297 1.00 79.38 452 GLY A N 1
ATOM 3540 C CA . GLY A 1 452 ? 10.740 18.278 -10.035 1.00 79.38 452 GLY A CA 1
ATOM 3541 C C . GLY A 1 452 ? 10.815 19.291 -11.184 1.00 79.38 452 GLY A C 1
ATOM 3542 O O . GLY A 1 452 ? 9.806 19.500 -11.846 1.00 79.38 452 GLY A O 1
ATOM 3543 N N . LYS A 1 453 ? 11.974 19.908 -11.453 1.00 85.56 453 LYS A N 1
ATOM 3544 C CA . LYS A 1 453 ? 12.174 20.773 -12.625 1.00 85.56 453 LYS A CA 1
ATOM 3545 C C . LYS A 1 453 ? 13.166 20.125 -13.584 1.00 85.56 453 LYS A C 1
ATOM 3547 O O . LYS A 1 453 ? 14.334 19.943 -13.244 1.00 85.56 453 LYS A O 1
ATOM 3552 N N . LEU A 1 454 ? 12.690 19.773 -14.776 1.00 89.31 454 LEU A N 1
ATOM 3553 C CA . LEU A 1 454 ? 13.534 19.257 -15.852 1.00 89.31 454 LEU A CA 1
ATOM 3554 C C . LEU A 1 454 ? 14.476 20.363 -16.351 1.00 89.31 454 LEU A C 1
ATOM 3556 O O . LEU A 1 454 ? 14.074 21.522 -16.445 1.00 89.31 454 LEU A O 1
ATOM 3560 N N . ASN A 1 455 ? 15.721 20.003 -16.665 1.00 93.12 455 ASN A N 1
ATOM 3561 C CA . ASN A 1 455 ? 16.718 20.922 -17.210 1.00 93.12 455 ASN A CA 1
ATOM 3562 C C . ASN A 1 455 ? 17.476 20.248 -18.360 1.00 93.12 455 ASN A C 1
ATOM 3564 O O . ASN A 1 455 ? 18.220 19.292 -18.131 1.00 93.12 455 ASN A O 1
ATOM 3568 N N . VAL A 1 456 ? 17.296 20.771 -19.574 1.00 95.75 456 VAL A N 1
ATOM 3569 C CA . VAL A 1 456 ? 17.925 20.271 -20.808 1.00 95.75 456 VAL A CA 1
ATOM 3570 C C . VAL A 1 456 ? 19.452 20.311 -20.754 1.00 95.75 456 VAL A C 1
ATOM 3572 O O . VAL A 1 456 ? 20.108 19.439 -21.320 1.00 95.75 456 VAL A O 1
ATOM 3575 N N . ASN A 1 457 ? 20.036 21.242 -19.993 1.00 96.31 457 ASN A N 1
ATOM 3576 C CA . ASN A 1 457 ? 21.490 21.356 -19.851 1.00 96.31 457 ASN A CA 1
ATOM 3577 C C . ASN A 1 457 ? 22.089 20.151 -19.104 1.00 96.31 457 ASN A C 1
ATOM 3579 O O . ASN A 1 457 ? 23.257 19.820 -19.288 1.00 96.31 457 ASN A O 1
ATOM 3583 N N . ASN A 1 458 ? 21.279 19.428 -18.323 1.00 96.88 458 ASN A N 1
ATOM 3584 C CA . ASN A 1 458 ? 21.693 18.216 -17.617 1.00 96.88 458 ASN A CA 1
ATOM 3585 C C . ASN A 1 458 ? 21.452 16.920 -18.412 1.00 96.88 458 ASN A C 1
ATOM 3587 O O . ASN A 1 458 ? 21.749 15.835 -17.911 1.00 96.88 458 ASN A O 1
ATOM 3591 N N . SER A 1 459 ? 20.957 16.991 -19.651 1.00 95.44 459 SER A N 1
ATOM 3592 C CA . SER A 1 459 ? 20.672 15.797 -20.460 1.00 95.44 459 SER A CA 1
ATOM 3593 C C . SER A 1 459 ? 21.932 14.993 -20.794 1.00 95.44 459 SER A C 1
ATOM 3595 O O . SER A 1 459 ? 21.924 13.766 -20.699 1.00 95.44 459 SER A O 1
ATOM 3597 N N . ALA A 1 460 ? 23.051 15.667 -21.083 1.00 95.12 460 ALA A N 1
ATOM 3598 C CA . ALA A 1 460 ? 24.335 15.002 -21.312 1.00 95.12 460 ALA A CA 1
ATOM 3599 C C . ALA A 1 460 ? 24.846 14.263 -20.061 1.00 95.12 460 ALA A C 1
ATOM 3601 O O . ALA A 1 460 ? 25.409 13.176 -20.178 1.00 95.12 460 ALA A O 1
ATOM 3602 N N . TYR A 1 461 ? 24.605 14.804 -18.860 1.00 96.38 461 TYR A N 1
ATOM 3603 C CA . TYR A 1 461 ? 24.952 14.134 -17.603 1.00 96.38 461 TYR A CA 1
ATOM 3604 C C . TYR A 1 461 ? 24.258 12.768 -17.487 1.00 96.38 461 TYR A C 1
ATOM 3606 O O . TYR A 1 461 ? 24.924 11.780 -17.187 1.00 96.38 461 TYR A O 1
ATOM 3614 N N . VAL A 1 462 ? 22.957 12.691 -17.795 1.00 95.06 462 VAL A N 1
ATOM 3615 C CA . VAL A 1 462 ? 22.189 11.434 -17.726 1.00 95.06 462 VAL A CA 1
ATOM 3616 C C . VAL A 1 462 ? 22.768 10.376 -18.669 1.00 95.06 462 VAL A C 1
ATOM 3618 O O . VAL A 1 462 ? 22.912 9.215 -18.297 1.00 95.06 462 VAL A O 1
ATOM 3621 N N . LEU A 1 463 ? 23.144 10.762 -19.889 1.00 95.25 463 LEU A N 1
ATOM 3622 C CA . LEU A 1 463 ? 23.735 9.825 -20.847 1.00 95.25 463 LEU A CA 1
ATOM 3623 C C . LEU A 1 463 ? 25.161 9.421 -20.464 1.00 95.25 463 LEU A C 1
ATOM 3625 O O . LEU A 1 463 ? 25.555 8.274 -20.680 1.00 95.25 463 LEU A O 1
ATOM 3629 N N . ASN A 1 464 ? 25.927 10.327 -19.855 1.00 96.44 464 ASN A N 1
ATOM 3630 C CA . ASN A 1 464 ? 27.269 10.031 -19.365 1.00 96.44 464 ASN A CA 1
ATOM 3631 C C . ASN A 1 464 ? 27.241 8.992 -18.240 1.00 96.44 464 ASN A C 1
ATOM 3633 O O . ASN A 1 464 ? 28.043 8.061 -18.273 1.00 96.44 464 ASN A O 1
ATOM 3637 N N . THR A 1 465 ? 26.306 9.086 -17.288 1.00 97.38 465 THR A N 1
ATOM 3638 C CA . THR A 1 465 ? 26.193 8.084 -16.213 1.00 97.38 465 THR A CA 1
ATOM 3639 C C . THR A 1 465 ? 25.812 6.708 -16.763 1.00 97.38 465 THR A C 1
ATOM 3641 O O . THR A 1 465 ? 26.443 5.713 -16.399 1.00 97.38 465 THR A O 1
ATOM 3644 N N . LEU A 1 466 ? 24.862 6.641 -17.706 1.00 96.62 466 LEU A N 1
ATOM 3645 C CA . LEU A 1 466 ? 24.511 5.399 -18.409 1.00 96.62 466 LEU A CA 1
ATOM 3646 C C . LEU A 1 466 ? 25.703 4.830 -19.190 1.00 96.62 466 LEU A C 1
ATOM 3648 O O . LEU A 1 466 ? 25.957 3.624 -19.147 1.00 96.62 466 LEU A O 1
ATOM 3652 N N . THR A 1 467 ? 26.464 5.690 -19.868 1.00 97.12 467 THR A N 1
ATOM 3653 C CA . THR A 1 467 ? 27.653 5.293 -20.635 1.00 97.12 467 THR A CA 1
ATOM 3654 C C . THR A 1 467 ? 28.724 4.699 -19.728 1.00 97.12 467 THR A C 1
ATOM 3656 O O . THR A 1 467 ? 29.271 3.641 -20.041 1.00 97.12 467 THR A O 1
ATOM 3659 N N . THR A 1 468 ? 29.009 5.344 -18.595 1.00 97.75 468 THR A N 1
ATOM 3660 C CA . THR A 1 468 ? 29.974 4.849 -17.608 1.00 97.75 468 THR A CA 1
ATOM 3661 C C . THR A 1 468 ? 29.543 3.505 -17.034 1.00 97.75 468 THR A C 1
ATOM 3663 O O . THR A 1 468 ? 30.357 2.586 -16.993 1.00 97.75 468 THR A O 1
ATOM 3666 N N . ALA A 1 469 ? 28.270 3.357 -16.651 1.00 97.25 469 ALA A N 1
ATOM 3667 C CA . ALA A 1 469 ? 27.732 2.098 -16.132 1.00 97.25 469 ALA A CA 1
ATOM 3668 C C . ALA A 1 469 ? 27.895 0.953 -17.144 1.00 97.25 469 ALA A C 1
ATOM 3670 O O . ALA A 1 469 ? 28.410 -0.115 -16.816 1.00 97.25 469 ALA A O 1
ATOM 3671 N N . THR A 1 470 ? 27.524 1.215 -18.398 1.00 96.94 470 THR A N 1
ATOM 3672 C CA . THR A 1 470 ? 27.584 0.236 -19.491 1.00 96.94 470 THR A CA 1
ATOM 3673 C C . THR A 1 470 ? 29.016 -0.187 -19.779 1.00 96.94 470 THR A C 1
ATOM 3675 O O . THR A 1 470 ? 29.316 -1.378 -19.791 1.00 96.94 470 THR A O 1
ATOM 3678 N N . LYS A 1 471 ? 29.926 0.780 -19.962 1.00 97.12 471 LYS A N 1
ATOM 3679 C CA . LYS A 1 471 ? 31.345 0.500 -20.218 1.00 97.12 471 LYS A CA 1
ATOM 3680 C C . LYS A 1 471 ? 32.005 -0.197 -19.034 1.00 97.12 471 LYS A C 1
ATOM 3682 O O . LYS A 1 471 ? 32.822 -1.085 -19.243 1.00 97.12 471 LYS A O 1
ATOM 3687 N N . GLY A 1 472 ? 31.639 0.171 -17.808 1.00 96.94 472 GLY A N 1
ATOM 3688 C CA . GLY A 1 472 ? 32.101 -0.511 -16.605 1.00 96.94 472 GLY A CA 1
ATOM 3689 C C . GLY A 1 472 ? 31.694 -1.984 -16.592 1.00 96.94 472 GLY A C 1
ATOM 3690 O O . GLY A 1 472 ? 32.544 -2.834 -16.347 1.00 96.94 472 GLY A O 1
ATOM 3691 N N . CYS A 1 473 ? 30.452 -2.303 -16.967 1.00 97.12 473 CYS A N 1
ATOM 3692 C CA . CYS A 1 473 ? 30.015 -3.693 -17.114 1.00 97.12 473 CYS A CA 1
ATOM 3693 C C . CYS A 1 473 ? 30.760 -4.418 -18.250 1.00 97.12 473 CYS A C 1
ATOM 3695 O O . CYS A 1 473 ? 31.270 -5.516 -18.055 1.00 97.12 473 CYS A O 1
ATOM 3697 N N . MET A 1 474 ? 30.882 -3.795 -19.428 1.00 96.50 474 MET A N 1
ATOM 3698 C CA . MET A 1 474 ? 31.577 -4.394 -20.581 1.00 96.50 474 MET A CA 1
ATOM 3699 C C . MET A 1 474 ? 33.059 -4.681 -20.305 1.00 96.50 474 MET A C 1
ATOM 3701 O O . MET A 1 474 ? 33.604 -5.651 -20.823 1.00 96.50 474 MET A O 1
ATOM 3705 N N . ASN A 1 475 ? 33.703 -3.848 -19.487 1.00 96.50 475 ASN A N 1
ATOM 3706 C CA . ASN A 1 475 ? 35.112 -3.988 -19.126 1.00 96.50 475 ASN A CA 1
ATOM 3707 C C . ASN A 1 475 ? 35.336 -4.875 -17.887 1.00 96.50 475 ASN A C 1
ATOM 3709 O O . ASN A 1 475 ? 36.474 -4.995 -17.437 1.00 96.50 475 ASN A O 1
ATOM 3713 N N . GLY A 1 476 ? 34.279 -5.463 -17.312 1.00 94.12 476 GLY A N 1
ATOM 3714 C CA . GLY A 1 476 ? 34.366 -6.305 -16.114 1.00 94.12 476 GLY A CA 1
ATOM 3715 C C . GLY A 1 476 ? 34.655 -5.545 -14.815 1.00 94.12 476 GLY A C 1
ATOM 3716 O O . GLY A 1 476 ? 35.061 -6.157 -13.833 1.00 94.12 476 GLY A O 1
ATOM 3717 N N . LEU A 1 477 ? 34.468 -4.220 -14.796 1.00 94.31 477 LEU A N 1
ATOM 3718 C CA . LEU A 1 477 ? 34.561 -3.410 -13.577 1.00 94.31 477 LEU A CA 1
ATOM 3719 C C . LEU A 1 477 ? 33.307 -3.557 -12.704 1.00 94.31 477 LEU A C 1
ATOM 3721 O O . LEU A 1 477 ? 33.396 -3.465 -11.483 1.00 94.31 477 LEU A O 1
ATOM 3725 N N . PHE A 1 478 ? 32.147 -3.774 -13.328 1.00 95.31 478 PHE A N 1
ATOM 3726 C CA . PHE A 1 478 ? 30.871 -4.005 -12.651 1.00 95.31 478 PHE A CA 1
ATOM 3727 C C . PHE A 1 478 ? 30.266 -5.330 -13.120 1.00 95.31 478 PHE A C 1
ATOM 3729 O O . PHE A 1 478 ? 30.269 -5.615 -14.316 1.00 95.31 478 PHE A O 1
ATOM 3736 N N . ASP A 1 479 ? 29.700 -6.113 -12.201 1.00 94.94 479 ASP A N 1
ATOM 3737 C CA . ASP A 1 479 ? 29.032 -7.377 -12.546 1.00 94.94 479 ASP A CA 1
ATOM 3738 C C . ASP A 1 479 ? 27.669 -7.152 -13.227 1.00 94.94 479 ASP A C 1
ATOM 3740 O O . ASP A 1 479 ? 27.222 -7.946 -14.056 1.00 94.94 479 ASP A O 1
ATOM 3744 N N . ALA A 1 480 ? 26.986 -6.063 -12.864 1.00 95.00 480 ALA A N 1
ATOM 3745 C CA . ALA A 1 480 ? 25.662 -5.710 -13.358 1.00 95.00 480 ALA A CA 1
ATOM 3746 C C . ALA A 1 480 ? 25.384 -4.212 -13.188 1.00 95.00 480 ALA A C 1
ATOM 3748 O O . ALA A 1 480 ? 26.024 -3.529 -12.386 1.00 95.00 480 ALA A O 1
ATOM 3749 N N . MET A 1 481 ? 24.366 -3.716 -13.893 1.00 95.75 481 MET A N 1
ATOM 3750 C CA . MET A 1 481 ? 23.824 -2.373 -13.694 1.00 95.75 481 MET A CA 1
ATOM 3751 C C . MET A 1 481 ? 22.314 -2.392 -13.445 1.00 95.75 481 MET A C 1
ATOM 3753 O O . MET A 1 481 ? 21.568 -3.152 -14.064 1.00 95.75 481 MET A O 1
ATOM 3757 N N . VAL A 1 482 ? 21.860 -1.491 -12.576 1.00 93.38 482 VAL A N 1
ATOM 3758 C CA . VAL A 1 482 ? 20.440 -1.219 -12.323 1.00 93.38 482 VAL A CA 1
ATOM 3759 C C . VAL A 1 482 ? 20.169 0.229 -12.703 1.00 93.38 482 VAL A C 1
ATOM 3761 O O . VAL A 1 482 ? 20.859 1.132 -12.231 1.00 93.38 482 VAL A O 1
ATOM 3764 N N . THR A 1 483 ? 19.195 0.473 -13.579 1.00 92.06 483 THR A N 1
ATOM 3765 C CA . THR A 1 483 ? 18.864 1.840 -14.010 1.00 92.06 483 THR A CA 1
ATOM 3766 C C . THR A 1 483 ? 17.635 2.363 -13.288 1.00 92.06 483 THR A C 1
ATOM 3768 O O . THR A 1 483 ? 16.564 1.778 -13.408 1.00 92.06 483 THR A O 1
ATOM 3771 N N . ALA A 1 484 ? 17.768 3.510 -12.625 1.00 88.75 484 ALA A N 1
ATOM 3772 C CA . ALA A 1 484 ? 16.626 4.296 -12.167 1.00 88.75 484 ALA A CA 1
ATOM 3773 C C . ALA A 1 484 ? 15.891 4.964 -13.357 1.00 88.75 484 ALA A C 1
ATOM 3775 O O . ALA A 1 484 ? 16.441 5.026 -14.463 1.00 88.75 484 ALA A O 1
ATOM 3776 N N . PRO A 1 485 ? 14.664 5.489 -13.164 1.00 84.12 485 PRO A N 1
ATOM 3777 C CA . PRO A 1 485 ? 13.921 6.165 -14.226 1.00 84.12 485 PRO A CA 1
ATOM 3778 C C . PRO A 1 485 ? 14.666 7.366 -14.831 1.00 84.12 485 PRO A C 1
ATOM 3780 O O . PRO A 1 485 ? 15.267 8.167 -14.115 1.00 84.12 485 PRO A O 1
ATOM 3783 N N . VAL A 1 486 ? 14.547 7.538 -16.153 1.00 89.62 486 VAL A N 1
ATOM 3784 C CA . VAL A 1 486 ? 15.001 8.736 -16.882 1.00 89.62 486 VAL A CA 1
ATOM 3785 C C . VAL A 1 486 ? 13.860 9.328 -17.697 1.00 89.62 486 VAL A C 1
ATOM 3787 O O . VAL A 1 486 ? 12.944 8.622 -18.124 1.00 89.62 486 VAL A O 1
ATOM 3790 N N . HIS A 1 487 ? 13.929 10.630 -17.958 1.00 86.44 487 HIS A N 1
ATOM 3791 C CA . HIS A 1 487 ? 12.907 11.330 -18.721 1.00 86.44 487 HIS A CA 1
ATOM 3792 C C . HIS A 1 487 ? 13.338 11.500 -20.185 1.00 86.44 487 HIS A C 1
ATOM 3794 O O . HIS A 1 487 ? 14.236 12.279 -20.488 1.00 86.44 487 HIS A O 1
ATOM 3800 N N . LYS A 1 488 ? 12.674 10.807 -21.120 1.00 87.94 488 LYS A N 1
ATOM 3801 C CA . LYS A 1 488 ? 13.032 10.850 -22.554 1.00 87.94 488 LYS A CA 1
ATOM 3802 C C . LYS A 1 488 ? 12.862 12.242 -23.178 1.00 87.94 488 LYS A C 1
ATOM 3804 O O . LYS A 1 488 ? 13.697 12.643 -23.978 1.00 87.94 488 LYS A O 1
ATOM 3809 N N . GLY A 1 489 ? 11.806 12.975 -22.804 1.00 86.00 489 GLY A N 1
ATOM 3810 C CA . GLY A 1 489 ? 11.481 14.293 -23.380 1.00 86.00 489 GLY A CA 1
ATOM 3811 C C . GLY A 1 489 ? 12.628 15.297 -23.241 1.00 86.00 489 GLY A C 1
ATOM 3812 O O . GLY A 1 489 ? 13.221 15.659 -24.242 1.00 86.00 489 GLY A O 1
ATOM 3813 N N . VAL A 1 490 ? 13.037 15.616 -22.005 1.00 91.44 490 VAL A N 1
ATOM 3814 C CA . VAL A 1 490 ? 14.160 16.537 -21.727 1.00 91.44 490 VAL A CA 1
ATOM 3815 C C . VAL A 1 490 ? 15.478 16.186 -22.437 1.00 91.44 490 VAL A C 1
ATOM 3817 O O . VAL A 1 490 ? 16.254 17.083 -22.761 1.00 91.44 490 VAL A O 1
ATOM 3820 N N . ILE A 1 491 ? 15.750 14.901 -22.699 1.00 92.19 491 ILE A N 1
ATOM 3821 C CA . ILE A 1 491 ? 16.949 14.492 -23.448 1.00 92.19 491 ILE A CA 1
ATOM 3822 C C . ILE A 1 491 ? 16.810 14.873 -24.926 1.00 92.19 491 ILE A C 1
ATOM 3824 O O . ILE A 1 491 ? 17.727 15.468 -25.489 1.00 92.19 491 ILE A O 1
ATOM 3828 N N . ASN A 1 492 ? 15.647 14.612 -25.526 1.00 89.25 492 ASN A N 1
ATOM 3829 C CA . ASN A 1 492 ? 15.366 15.010 -26.905 1.00 89.25 492 ASN A CA 1
ATOM 3830 C C . ASN A 1 492 ? 15.255 16.537 -27.057 1.00 89.25 492 ASN A C 1
ATOM 3832 O O . ASN A 1 492 ? 15.761 17.080 -28.034 1.00 89.25 492 ASN A O 1
ATOM 3836 N N . ASP A 1 493 ? 14.700 17.244 -26.068 1.00 92.44 493 ASP A N 1
ATOM 3837 C CA . ASP A 1 493 ? 14.639 18.715 -26.038 1.00 92.44 493 ASP A CA 1
ATOM 3838 C C . ASP A 1 493 ? 16.042 19.356 -25.996 1.00 92.44 493 ASP A C 1
ATOM 3840 O O . ASP A 1 493 ? 16.222 20.503 -26.402 1.00 92.44 493 ASP A O 1
ATOM 3844 N N . ALA A 1 494 ? 17.058 18.608 -25.548 1.00 91.88 494 ALA A N 1
ATOM 3845 C CA . ALA A 1 494 ? 18.465 19.002 -25.618 1.00 91.88 494 ALA A CA 1
ATOM 3846 C C . ALA A 1 494 ? 19.108 18.739 -26.997 1.00 91.88 494 ALA A C 1
ATOM 3848 O O . ALA A 1 494 ? 20.326 18.843 -27.134 1.00 91.88 494 ALA A O 1
ATOM 3849 N N . ASN A 1 495 ? 18.311 18.393 -28.016 1.00 91.50 495 ASN A N 1
ATOM 3850 C CA . ASN A 1 495 ? 18.747 17.963 -29.348 1.00 91.50 495 ASN A CA 1
ATOM 3851 C C . ASN A 1 495 ? 19.640 16.710 -29.334 1.00 91.50 495 ASN A C 1
ATOM 3853 O O . ASN A 1 495 ? 20.504 16.546 -30.197 1.00 91.50 495 ASN A O 1
ATOM 3857 N N . ILE A 1 496 ? 19.438 15.819 -28.359 1.00 88.94 496 ILE A N 1
ATOM 3858 C CA . ILE A 1 496 ? 20.111 14.521 -28.305 1.00 88.94 496 ILE A CA 1
ATOM 3859 C C . ILE A 1 496 ? 19.086 13.435 -28.616 1.00 88.94 496 ILE A C 1
ATOM 3861 O O . ILE A 1 496 ? 18.142 13.233 -27.854 1.00 88.94 496 ILE A O 1
ATOM 3865 N N . ASN A 1 497 ? 19.280 12.718 -29.725 1.00 87.44 497 ASN A N 1
ATOM 3866 C CA . ASN A 1 497 ? 18.389 11.630 -30.116 1.00 87.44 497 ASN A CA 1
ATOM 3867 C C . ASN A 1 497 ? 18.430 10.515 -29.066 1.00 87.44 497 ASN A C 1
ATOM 3869 O O . ASN A 1 497 ? 19.431 9.813 -28.932 1.00 87.44 497 ASN A O 1
ATOM 3873 N N . PHE A 1 498 ? 17.331 10.347 -28.332 1.00 89.06 498 PHE A N 1
ATOM 3874 C CA . PHE A 1 498 ? 17.208 9.313 -27.312 1.00 89.06 498 PHE A CA 1
ATOM 3875 C C . PHE A 1 498 ? 15.828 8.665 -27.365 1.00 89.06 498 PHE A C 1
ATOM 3877 O O . PHE A 1 498 ? 14.816 9.237 -26.952 1.00 89.06 498 PHE A O 1
ATOM 3884 N N . THR A 1 499 ? 15.795 7.434 -27.860 1.00 82.81 499 THR A N 1
ATOM 3885 C CA . THR A 1 499 ? 14.576 6.628 -28.006 1.00 82.81 499 THR A CA 1
ATOM 3886 C C . THR A 1 499 ? 14.215 5.899 -26.710 1.00 82.81 499 THR A C 1
ATOM 3888 O O . THR A 1 499 ? 13.032 5.759 -26.380 1.00 82.81 499 THR A O 1
ATOM 3891 N N . GLY A 1 500 ? 15.212 5.506 -25.913 1.00 86.19 500 GLY A N 1
ATOM 3892 C CA . GLY A 1 500 ? 15.028 4.866 -24.615 1.00 86.19 500 GLY A CA 1
ATOM 3893 C C . GLY A 1 500 ? 16.290 4.193 -24.079 1.00 86.19 500 GLY A C 1
ATOM 3894 O O . GLY A 1 500 ? 17.316 4.124 -24.750 1.00 86.19 500 GLY A O 1
ATOM 3895 N N . HIS A 1 501 ? 16.206 3.688 -22.841 1.00 87.56 501 HIS A N 1
ATOM 3896 C CA . HIS A 1 501 ? 17.309 2.962 -22.207 1.00 87.56 501 HIS A CA 1
ATOM 3897 C C . HIS A 1 501 ? 17.754 1.754 -23.029 1.00 87.56 501 HIS A C 1
ATOM 3899 O O . HIS A 1 501 ? 18.942 1.545 -23.223 1.00 87.56 501 HIS A O 1
ATOM 3905 N N . THR A 1 502 ? 16.800 0.933 -23.467 1.00 86.25 502 THR A N 1
ATOM 3906 C CA . THR A 1 502 ? 17.094 -0.354 -24.104 1.00 86.25 502 THR A CA 1
ATOM 3907 C C . THR A 1 502 ? 17.838 -0.154 -25.420 1.00 86.25 502 THR A C 1
ATOM 3909 O O . THR A 1 502 ? 18.852 -0.801 -25.656 1.00 86.25 502 THR A O 1
ATOM 3912 N N . GLU A 1 503 ? 17.390 0.807 -26.218 1.00 88.75 503 GLU A N 1
ATOM 3913 C CA . GLU A 1 503 ? 17.969 1.149 -27.511 1.00 88.75 503 GLU A CA 1
ATOM 3914 C C . GLU A 1 503 ? 19.357 1.787 -27.354 1.00 88.75 503 GLU A C 1
ATOM 3916 O O . GLU A 1 503 ? 20.300 1.370 -28.021 1.00 88.75 503 GLU A O 1
ATOM 3921 N N . PHE A 1 504 ? 19.512 2.724 -26.411 1.00 92.75 504 PHE A N 1
ATOM 3922 C CA . PHE A 1 504 ? 20.800 3.363 -26.122 1.00 92.75 504 PHE A CA 1
ATOM 3923 C C . PHE A 1 504 ? 21.869 2.351 -25.681 1.00 92.75 504 PHE A C 1
ATOM 3925 O O . PHE A 1 504 ? 23.012 2.398 -26.131 1.00 92.75 504 PHE A O 1
ATOM 3932 N N . LEU A 1 505 ? 21.498 1.406 -24.810 1.00 94.38 505 LEU A N 1
ATOM 3933 C CA . LEU A 1 505 ? 22.407 0.358 -24.341 1.00 94.38 505 LEU A CA 1
ATOM 3934 C C . LEU A 1 505 ? 22.742 -0.649 -25.449 1.00 94.38 505 LEU A C 1
ATOM 3936 O O . LEU A 1 505 ? 23.884 -1.101 -25.537 1.00 94.38 505 LEU A O 1
ATOM 3940 N N . ALA A 1 506 ? 21.771 -0.998 -26.297 1.00 93.50 506 ALA A N 1
ATOM 3941 C CA . ALA A 1 506 ? 21.995 -1.879 -27.439 1.00 93.50 506 ALA A CA 1
ATOM 3942 C C . ALA A 1 506 ? 23.001 -1.264 -28.425 1.00 93.50 506 ALA A C 1
ATOM 3944 O O . ALA A 1 506 ? 23.965 -1.929 -28.799 1.00 93.50 506 ALA A O 1
ATOM 3945 N N . GLU A 1 507 ? 22.852 0.022 -28.754 1.00 94.25 507 GLU A N 1
ATOM 3946 C CA . GLU A 1 507 ? 23.800 0.752 -29.604 1.00 94.25 507 GLU A CA 1
ATOM 3947 C C . GLU A 1 507 ? 25.204 0.789 -28.983 1.00 94.25 507 GLU A C 1
ATOM 3949 O O . GLU A 1 507 ? 26.181 0.409 -29.629 1.00 94.25 507 GLU A O 1
ATOM 3954 N N . LEU A 1 508 ? 25.308 1.162 -27.703 1.00 94.25 508 LEU A N 1
ATOM 3955 C CA . LEU A 1 508 ? 26.595 1.297 -27.016 1.00 94.25 508 LEU A CA 1
ATOM 3956 C C . LEU A 1 508 ? 27.349 -0.036 -26.875 1.00 94.25 508 LEU A C 1
ATOM 3958 O O . LEU A 1 508 ? 28.579 -0.053 -26.845 1.00 94.25 508 LEU A O 1
ATOM 3962 N N . THR A 1 509 ? 26.620 -1.148 -26.791 1.00 96.12 509 THR A N 1
ATOM 3963 C CA . THR A 1 509 ? 27.192 -2.502 -26.702 1.00 96.12 509 THR A CA 1
ATOM 3964 C C . THR A 1 509 ? 27.392 -3.165 -28.066 1.00 96.12 509 THR A C 1
ATOM 3966 O O . THR A 1 509 ? 27.942 -4.263 -28.121 1.00 96.12 509 THR A O 1
ATOM 3969 N N . GLY A 1 510 ? 26.956 -2.533 -29.163 1.00 95.31 510 GLY A N 1
ATOM 3970 C CA . GLY A 1 510 ? 26.960 -3.143 -30.495 1.00 95.31 510 GLY A CA 1
ATOM 3971 C C . GLY A 1 510 ? 26.019 -4.348 -30.615 1.00 95.31 510 GLY A C 1
ATOM 3972 O O . GLY A 1 510 ? 26.268 -5.243 -31.421 1.00 95.31 510 GLY A O 1
ATOM 3973 N N . THR A 1 511 ? 24.960 -4.398 -29.802 1.00 95.19 511 THR A N 1
ATOM 3974 C CA . THR A 1 511 ? 23.998 -5.504 -29.772 1.00 95.19 511 THR A CA 1
ATOM 3975 C C . THR A 1 511 ? 22.887 -5.255 -30.798 1.00 95.19 511 THR A C 1
ATOM 3977 O O . THR A 1 511 ? 22.109 -4.318 -30.624 1.00 95.19 511 THR A O 1
ATOM 3980 N N . PRO A 1 512 ? 22.757 -6.078 -31.856 1.00 91.44 512 PRO A N 1
ATOM 3981 C CA . PRO A 1 512 ? 21.817 -5.813 -32.948 1.00 91.44 512 PRO A CA 1
ATOM 3982 C C . PRO A 1 512 ? 20.349 -6.025 -32.555 1.00 91.44 512 PRO A C 1
ATOM 3984 O O . PRO A 1 512 ? 19.469 -5.351 -33.083 1.00 91.44 512 PRO A O 1
ATOM 3987 N N . GLN A 1 513 ? 20.077 -6.960 -31.640 1.00 93.38 513 GLN A N 1
ATOM 3988 C CA . GLN A 1 513 ? 18.732 -7.265 -31.164 1.00 93.38 513 GLN A CA 1
ATOM 3989 C C . GLN A 1 513 ? 18.765 -7.589 -29.674 1.00 93.38 513 GLN A C 1
ATOM 3991 O O . GLN A 1 513 ? 19.605 -8.352 -29.202 1.00 93.38 513 GLN A O 1
ATOM 3996 N N . VAL A 1 514 ? 17.811 -7.020 -28.948 1.00 95.44 514 VAL A N 1
ATOM 3997 C CA . VAL A 1 514 ? 17.588 -7.240 -27.519 1.00 95.44 514 VAL A CA 1
ATOM 3998 C C . VAL A 1 514 ? 16.155 -7.700 -27.304 1.00 95.44 514 VAL A C 1
ATOM 4000 O O . VAL A 1 514 ? 15.268 -7.378 -28.095 1.00 95.44 514 VAL A O 1
ATOM 4003 N N . VAL A 1 515 ? 15.921 -8.445 -26.227 1.00 96.81 515 VAL A N 1
ATOM 4004 C CA . VAL A 1 515 ? 14.582 -8.921 -25.864 1.00 96.81 515 VAL A CA 1
ATOM 4005 C C . VAL A 1 515 ? 14.207 -8.330 -24.517 1.00 96.81 515 VAL A C 1
ATOM 4007 O O . VAL A 1 515 ? 14.918 -8.500 -23.528 1.00 96.81 515 VAL A O 1
ATOM 4010 N N . MET A 1 516 ? 13.086 -7.617 -24.472 1.00 94.69 516 MET A N 1
ATOM 4011 C CA . MET A 1 516 ? 12.538 -7.134 -23.211 1.00 94.69 516 MET A CA 1
ATOM 4012 C C . MET A 1 516 ? 11.823 -8.281 -22.504 1.00 94.69 516 MET A C 1
ATOM 4014 O O . MET A 1 516 ? 10.967 -8.938 -23.098 1.00 94.69 516 MET A O 1
ATOM 4018 N N . MET A 1 517 ? 12.142 -8.482 -21.230 1.00 96.31 517 MET A N 1
ATOM 4019 C CA . MET A 1 517 ? 11.433 -9.403 -20.355 1.00 96.31 517 MET A CA 1
ATOM 4020 C C . MET A 1 517 ? 11.031 -8.688 -19.074 1.00 96.31 517 MET A C 1
ATOM 4022 O O . MET A 1 517 ? 11.872 -8.105 -18.396 1.00 96.31 517 MET A O 1
ATOM 4026 N N . LEU A 1 518 ? 9.749 -8.749 -18.726 1.00 92.69 518 LEU A N 1
ATOM 4027 C CA . LEU A 1 518 ? 9.287 -8.340 -17.407 1.00 92.69 518 LEU A CA 1
ATOM 4028 C C . LEU A 1 518 ? 9.208 -9.559 -16.496 1.00 92.69 518 LEU A C 1
ATOM 4030 O O . LEU A 1 518 ? 8.740 -10.624 -16.901 1.00 92.69 518 LEU A O 1
ATOM 4034 N N . VAL A 1 519 ? 9.650 -9.381 -15.259 1.00 91.31 519 VAL A N 1
ATOM 4035 C CA . VAL A 1 519 ? 9.551 -10.383 -14.199 1.00 91.31 519 VAL A CA 1
ATOM 4036 C C . VAL A 1 519 ? 8.739 -9.803 -13.056 1.00 91.31 519 VAL A C 1
ATOM 4038 O O . VAL A 1 519 ? 8.972 -8.665 -12.663 1.00 91.31 519 VAL A O 1
ATOM 4041 N N . GLY A 1 520 ? 7.786 -10.560 -12.524 1.00 85.12 520 GLY A N 1
ATOM 4042 C CA . GLY A 1 520 ? 6.973 -10.122 -11.392 1.00 85.12 520 GLY A CA 1
ATOM 4043 C C . GLY A 1 520 ? 6.236 -11.275 -10.714 1.00 85.12 520 GLY A C 1
ATOM 4044 O O . GLY A 1 520 ? 6.156 -12.370 -11.265 1.00 85.12 520 GLY A O 1
ATOM 4045 N N . GLY A 1 521 ? 5.693 -11.027 -9.522 1.00 75.75 521 GLY A N 1
ATOM 4046 C CA . GLY A 1 521 ? 5.054 -12.049 -8.686 1.00 75.75 521 GLY A CA 1
ATOM 4047 C C . GLY A 1 521 ? 6.049 -12.743 -7.750 1.00 75.75 521 GLY A C 1
ATOM 4048 O O . GLY A 1 521 ? 7.263 -12.607 -7.901 1.00 75.75 521 GLY A O 1
ATOM 4049 N N . GLN A 1 522 ? 5.537 -13.493 -6.771 1.00 67.38 522 GLN A N 1
ATOM 4050 C CA . GLN A 1 522 ? 6.353 -14.130 -5.730 1.00 67.38 522 GLN A CA 1
ATOM 4051 C C . GLN A 1 522 ? 6.052 -15.622 -5.572 1.00 67.38 522 GLN A C 1
ATOM 4053 O O . GLN A 1 522 ? 4.934 -16.084 -5.823 1.00 67.38 522 GLN A O 1
ATOM 4058 N N . GLY A 1 523 ? 7.059 -16.384 -5.136 1.00 72.88 523 GLY A N 1
ATOM 4059 C CA . GLY A 1 523 ? 6.948 -17.828 -4.921 1.00 72.88 523 GLY A CA 1
ATOM 4060 C C . GLY A 1 523 ? 6.429 -18.558 -6.163 1.00 72.88 523 GLY A C 1
ATOM 4061 O O . GLY A 1 523 ? 6.945 -18.375 -7.263 1.00 72.88 523 GLY A O 1
ATOM 4062 N N . GLU A 1 524 ? 5.367 -19.348 -5.998 1.00 69.50 524 GLU A N 1
ATOM 4063 C CA . GLU A 1 524 ? 4.743 -20.120 -7.086 1.00 69.50 524 GLU A CA 1
ATOM 4064 C C . GLU A 1 524 ? 3.975 -19.270 -8.118 1.00 69.50 524 GLU A C 1
ATOM 4066 O O . GLU A 1 524 ? 3.500 -19.809 -9.116 1.00 69.50 524 GLU A O 1
ATOM 4071 N N . SER A 1 525 ? 3.824 -17.960 -7.882 1.00 72.69 525 SER A N 1
ATOM 4072 C CA . SER A 1 525 ? 3.168 -17.015 -8.802 1.00 72.69 525 SER A CA 1
ATOM 4073 C C . SER A 1 525 ? 4.151 -16.177 -9.625 1.00 72.69 525 SER A C 1
ATOM 4075 O O . SER A 1 525 ? 3.729 -15.271 -10.342 1.00 72.69 525 SER A O 1
ATOM 4077 N N . MET A 1 526 ? 5.456 -16.451 -9.514 1.00 83.75 526 MET A N 1
ATOM 4078 C CA . MET A 1 526 ? 6.478 -15.741 -10.278 1.00 83.75 526 MET A CA 1
ATOM 4079 C C . MET A 1 526 ? 6.284 -15.965 -11.782 1.00 83.75 526 MET A C 1
ATOM 4081 O O . MET A 1 526 ? 6.240 -17.093 -12.266 1.00 83.75 526 MET A O 1
ATOM 4085 N N . LEU A 1 527 ? 6.215 -14.867 -12.523 1.00 91.25 527 LEU A N 1
ATOM 4086 C CA . LEU A 1 527 ? 6.012 -14.819 -13.962 1.00 91.25 527 LEU A CA 1
ATOM 4087 C C . LEU A 1 527 ? 7.194 -14.119 -14.622 1.00 91.25 527 LEU A C 1
ATOM 4089 O O . LEU A 1 527 ? 7.590 -13.030 -14.210 1.00 91.25 527 LEU A O 1
ATOM 4093 N N . ARG A 1 528 ? 7.721 -14.730 -15.685 1.00 95.31 528 ARG A N 1
ATOM 4094 C CA . ARG A 1 528 ? 8.682 -14.112 -16.605 1.00 95.31 528 ARG A CA 1
ATOM 4095 C C . ARG A 1 528 ? 8.030 -14.012 -17.973 1.00 95.31 528 ARG A C 1
ATOM 4097 O O . ARG A 1 528 ? 7.727 -15.039 -18.574 1.00 95.31 528 ARG A O 1
ATOM 4104 N N . VAL A 1 529 ? 7.784 -12.796 -18.445 1.00 96.94 529 VAL A N 1
ATOM 4105 C CA . VAL A 1 529 ? 7.109 -12.537 -19.721 1.00 96.94 529 VAL A CA 1
ATOM 4106 C C . VAL A 1 529 ? 8.049 -11.759 -20.626 1.00 96.94 529 VAL A C 1
ATOM 4108 O O . VAL A 1 529 ? 8.295 -10.572 -20.417 1.00 96.94 529 VAL A O 1
ATOM 4111 N N . ALA A 1 530 ? 8.590 -12.452 -21.621 1.00 97.88 530 ALA A N 1
ATOM 4112 C CA . ALA A 1 530 ? 9.370 -11.885 -22.705 1.00 97.88 530 ALA A CA 1
ATOM 4113 C C . ALA A 1 530 ? 8.459 -11.459 -23.858 1.00 97.88 530 ALA A C 1
ATOM 4115 O O . ALA A 1 530 ? 7.396 -12.047 -24.079 1.00 97.88 530 ALA A O 1
ATOM 4116 N N . LEU A 1 531 ? 8.887 -10.443 -24.602 1.00 97.12 531 LEU A N 1
ATOM 4117 C CA . LEU A 1 531 ? 8.119 -9.866 -25.699 1.00 97.12 531 LEU A CA 1
ATOM 4118 C C . LEU A 1 531 ? 8.898 -9.959 -27.014 1.00 97.12 531 LEU A C 1
ATOM 4120 O O . LEU A 1 531 ? 10.046 -9.520 -27.082 1.00 97.12 531 LEU A O 1
ATOM 4124 N N . ALA A 1 532 ? 8.265 -10.484 -28.066 1.00 97.00 532 ALA A N 1
ATOM 4125 C CA . ALA A 1 532 ? 8.835 -10.487 -29.413 1.00 97.00 532 ALA A CA 1
ATOM 4126 C C . ALA A 1 532 ? 8.846 -9.084 -30.037 1.00 97.00 532 ALA A C 1
ATOM 4128 O O . ALA A 1 532 ? 9.756 -8.752 -30.792 1.00 97.00 532 ALA A O 1
ATOM 4129 N N . THR A 1 533 ? 7.869 -8.248 -29.677 1.00 94.62 533 THR A N 1
ATOM 4130 C CA . THR A 1 533 ? 7.811 -6.821 -30.020 1.00 94.62 533 THR A CA 1
ATOM 4131 C C . THR A 1 533 ? 7.467 -5.986 -28.785 1.00 94.62 533 THR A C 1
ATOM 4133 O O . THR A 1 533 ? 6.721 -6.428 -27.911 1.00 94.62 533 THR A O 1
ATOM 4136 N N . THR A 1 534 ? 8.029 -4.779 -28.684 1.00 88.56 534 THR A N 1
ATOM 4137 C CA . THR A 1 534 ? 7.866 -3.891 -27.518 1.00 88.56 534 THR A CA 1
ATOM 4138 C C . THR A 1 534 ? 6.957 -2.699 -27.835 1.00 88.56 534 THR A C 1
ATOM 4140 O O . THR A 1 534 ? 5.745 -2.864 -27.948 1.00 88.56 534 THR A O 1
ATOM 4143 N N . HIS A 1 535 ? 7.507 -1.491 -27.969 1.00 87.19 535 HIS A N 1
ATOM 4144 C CA . HIS A 1 535 ? 6.755 -0.252 -28.176 1.00 87.19 535 HIS A CA 1
ATOM 4145 C C . HIS A 1 535 ? 6.425 -0.049 -29.663 1.00 87.19 535 HIS A C 1
ATOM 4147 O O . HIS A 1 535 ? 6.995 0.821 -30.319 1.00 87.19 535 HIS A O 1
ATOM 4153 N N . LEU A 1 536 ? 5.515 -0.869 -30.193 1.00 88.62 536 LEU A N 1
ATOM 4154 C CA . LEU A 1 536 ? 5.052 -0.813 -31.580 1.00 88.62 536 LEU A CA 1
ATOM 4155 C C . LEU A 1 536 ? 3.530 -0.605 -31.634 1.00 88.62 536 LEU A C 1
ATOM 4157 O O . LEU A 1 536 ? 2.804 -1.092 -30.768 1.00 88.62 536 LEU A O 1
ATOM 4161 N N . ALA A 1 537 ? 3.030 0.120 -32.640 1.00 91.62 537 ALA A N 1
ATOM 4162 C CA . ALA A 1 537 ? 1.588 0.244 -32.835 1.00 91.62 537 ALA A CA 1
ATOM 4163 C C . ALA A 1 537 ? 0.994 -1.113 -33.237 1.00 91.62 537 ALA A C 1
ATOM 4165 O O . ALA A 1 537 ? 1.578 -1.835 -34.042 1.00 91.62 537 ALA A O 1
ATOM 4166 N N . LEU A 1 538 ? -0.194 -1.444 -32.720 1.00 95.31 538 LEU A N 1
ATOM 4167 C CA . LEU A 1 538 ? -0.783 -2.779 -32.886 1.00 95.31 538 LEU A CA 1
ATOM 4168 C C . LEU A 1 538 ? -0.922 -3.207 -34.360 1.00 95.31 538 LEU A C 1
ATOM 4170 O O . LEU A 1 538 ? -0.693 -4.365 -34.684 1.00 95.31 538 LEU A O 1
ATOM 4174 N N . LYS A 1 539 ? -1.226 -2.265 -35.262 1.00 97.31 539 LYS A N 1
ATOM 4175 C CA . LYS A 1 539 ? -1.327 -2.516 -36.711 1.00 97.31 539 LYS A CA 1
ATOM 4176 C C . LYS A 1 539 ? -0.013 -2.979 -37.361 1.00 97.31 539 LYS A C 1
ATOM 4178 O O . LYS A 1 539 ? -0.055 -3.616 -38.405 1.00 97.31 539 LYS A O 1
ATOM 4183 N N . ASP A 1 540 ? 1.130 -2.630 -36.770 1.00 97.06 540 ASP A N 1
ATOM 4184 C CA . ASP A 1 540 ? 2.461 -2.908 -37.315 1.00 97.06 540 ASP A CA 1
ATOM 4185 C C . ASP A 1 540 ? 3.046 -4.205 -36.718 1.00 97.06 540 ASP A C 1
ATOM 4187 O O . ASP A 1 540 ? 4.043 -4.723 -37.219 1.00 97.06 540 ASP A O 1
ATOM 4191 N N . VAL A 1 541 ? 2.413 -4.760 -35.672 1.00 97.56 541 VAL A N 1
ATOM 4192 C CA . VAL A 1 541 ? 2.851 -5.992 -34.997 1.00 97.56 541 VAL A CA 1
ATOM 4193 C C . VAL A 1 541 ? 2.916 -7.187 -35.954 1.00 97.56 541 VAL A C 1
ATOM 4195 O O . VAL A 1 541 ? 3.980 -7.802 -35.993 1.00 97.56 541 VAL A O 1
ATOM 4198 N N . PRO A 1 542 ? 1.878 -7.521 -36.753 1.00 97.06 542 PRO A N 1
ATOM 4199 C CA . PRO A 1 542 ? 1.931 -8.714 -37.602 1.00 97.06 542 PRO A CA 1
ATOM 4200 C C . PRO A 1 542 ? 3.108 -8.700 -38.581 1.00 97.06 542 PRO A C 1
ATOM 4202 O O . PRO A 1 542 ? 3.822 -9.688 -38.710 1.00 97.06 542 PRO A O 1
ATOM 4205 N N . ALA A 1 543 ? 3.388 -7.545 -39.192 1.00 96.88 543 ALA A N 1
ATOM 4206 C CA . ALA A 1 543 ? 4.505 -7.386 -40.122 1.00 96.88 543 ALA A CA 1
ATOM 4207 C C . ALA A 1 543 ? 5.886 -7.493 -39.444 1.00 96.88 543 ALA A C 1
ATOM 4209 O O . ALA A 1 543 ? 6.870 -7.846 -40.095 1.00 96.88 543 ALA A O 1
ATOM 4210 N N . ALA A 1 544 ? 5.981 -7.181 -38.148 1.00 96.44 544 ALA A N 1
ATOM 4211 C CA . ALA A 1 544 ? 7.226 -7.258 -37.387 1.00 96.44 544 ALA A CA 1
ATOM 4212 C C . ALA A 1 544 ? 7.577 -8.691 -36.939 1.00 96.44 544 ALA A C 1
ATOM 4214 O O . ALA A 1 544 ? 8.758 -8.991 -36.712 1.00 96.44 544 ALA A O 1
ATOM 4215 N N . ILE A 1 545 ? 6.579 -9.579 -36.838 1.00 97.69 545 ILE A N 1
ATOM 4216 C CA . ILE A 1 545 ? 6.772 -11.001 -36.537 1.00 97.69 545 ILE A CA 1
ATOM 4217 C C . ILE A 1 545 ? 7.227 -11.719 -37.809 1.00 97.69 545 ILE A C 1
ATOM 4219 O O . ILE A 1 545 ? 6.440 -12.289 -38.553 1.00 97.69 545 ILE A O 1
ATOM 4223 N N . THR A 1 546 ? 8.533 -11.685 -38.064 1.00 97.94 546 THR A N 1
ATOM 4224 C CA . THR A 1 546 ? 9.174 -12.454 -39.139 1.00 97.94 546 THR A CA 1
ATOM 4225 C C . THR A 1 546 ? 9.859 -13.694 -38.574 1.00 97.94 546 THR A C 1
ATOM 4227 O O . THR A 1 546 ? 10.238 -13.718 -37.399 1.00 97.94 546 THR A O 1
ATOM 4230 N N . GLN A 1 547 ? 10.095 -14.709 -39.414 1.00 97.94 547 GLN A N 1
ATOM 4231 C CA . GLN A 1 547 ? 10.792 -15.925 -38.976 1.00 97.94 547 GLN A CA 1
ATOM 4232 C C . GLN A 1 547 ? 12.174 -15.614 -38.374 1.00 97.94 547 GLN A C 1
ATOM 4234 O O . GLN A 1 547 ? 12.526 -16.143 -37.323 1.00 97.94 547 GLN A O 1
ATOM 4239 N N . ALA A 1 548 ? 12.933 -14.707 -39.001 1.00 96.94 548 ALA A N 1
ATOM 4240 C CA . ALA A 1 548 ? 14.269 -14.320 -38.548 1.00 96.94 548 ALA A CA 1
ATOM 4241 C C . ALA A 1 548 ? 14.246 -13.590 -37.193 1.00 96.94 548 ALA A C 1
ATOM 4243 O O . ALA A 1 548 ? 15.027 -13.924 -36.295 1.00 96.94 548 ALA A O 1
ATOM 4244 N N . ASN A 1 549 ? 13.332 -12.627 -37.025 1.00 95.69 549 ASN A N 1
ATOM 4245 C CA . ASN A 1 549 ? 13.207 -11.868 -35.780 1.00 95.69 549 ASN A CA 1
ATOM 4246 C C . ASN A 1 549 ? 12.763 -12.771 -34.627 1.00 95.69 549 ASN A C 1
ATOM 4248 O O . ASN A 1 549 ? 13.347 -12.714 -33.544 1.00 95.69 549 ASN A O 1
ATOM 4252 N N . LEU A 1 550 ? 11.757 -13.621 -34.862 1.00 98.06 550 LEU A N 1
ATOM 4253 C CA . LEU A 1 550 ? 11.226 -14.537 -33.856 1.00 98.06 550 LEU A CA 1
ATOM 4254 C C . LEU A 1 550 ? 12.261 -15.591 -33.447 1.00 98.06 550 LEU A C 1
ATOM 4256 O O . LEU A 1 550 ? 12.446 -15.830 -32.253 1.00 98.06 550 LEU A O 1
ATOM 4260 N N . GLU A 1 551 ? 12.976 -16.178 -34.412 1.00 98.38 551 GLU A N 1
ATOM 4261 C CA . GLU A 1 551 ? 14.052 -17.130 -34.124 1.00 98.38 551 GLU A CA 1
ATOM 4262 C C . GLU A 1 551 ? 15.131 -16.486 -33.244 1.00 98.38 551 GLU A C 1
ATOM 4264 O O . GLU A 1 551 ? 15.537 -17.066 -32.235 1.00 98.38 551 GLU A O 1
ATOM 4269 N N . THR A 1 552 ? 15.556 -15.267 -33.584 1.00 98.00 552 THR A N 1
ATOM 4270 C CA . THR A 1 552 ? 16.562 -14.530 -32.807 1.00 98.00 552 THR A CA 1
ATOM 4271 C C . THR A 1 552 ? 16.061 -14.228 -31.394 1.00 98.00 552 THR A C 1
ATOM 4273 O O . THR A 1 552 ? 16.778 -14.477 -30.425 1.00 98.00 552 THR A O 1
ATOM 4276 N N . THR A 1 553 ? 14.804 -13.795 -31.249 1.00 98.25 553 THR A N 1
ATOM 4277 C CA . THR A 1 553 ? 14.163 -13.551 -29.949 1.00 98.25 553 THR A CA 1
ATOM 4278 C C . THR A 1 553 ? 14.157 -14.799 -29.067 1.00 98.25 553 THR A C 1
ATOM 4280 O O . THR A 1 553 ? 14.563 -14.731 -27.905 1.00 98.25 553 THR A O 1
ATOM 4283 N N . ILE A 1 554 ? 13.736 -15.951 -29.599 1.00 98.56 554 ILE A N 1
ATOM 4284 C CA . ILE A 1 554 ? 13.672 -17.201 -28.825 1.00 98.56 554 ILE A CA 1
ATOM 4285 C C . ILE A 1 554 ? 15.074 -17.655 -28.417 1.00 98.56 554 ILE A C 1
ATOM 4287 O O . ILE A 1 554 ? 15.277 -18.081 -27.279 1.00 98.56 554 ILE A O 1
ATOM 4291 N N . ARG A 1 555 ? 16.061 -17.535 -29.312 1.00 98.50 555 ARG A N 1
ATOM 4292 C CA . ARG A 1 555 ? 17.455 -17.882 -29.002 1.00 98.50 555 ARG A CA 1
ATOM 4293 C C . ARG A 1 555 ? 18.036 -17.001 -27.904 1.00 98.50 555 ARG A C 1
ATOM 4295 O O . ARG A 1 555 ? 18.683 -17.540 -27.006 1.00 98.50 555 ARG A O 1
ATOM 4302 N N . ILE A 1 556 ? 17.789 -15.691 -27.949 1.00 98.44 556 ILE A N 1
ATOM 4303 C CA . ILE A 1 556 ? 18.207 -14.756 -26.895 1.00 98.44 556 ILE A CA 1
ATOM 4304 C C . ILE A 1 556 ? 17.557 -15.143 -25.566 1.00 98.44 556 ILE A C 1
ATOM 4306 O O . ILE A 1 556 ? 18.263 -15.331 -24.578 1.00 98.44 556 ILE A O 1
ATOM 4310 N N . LEU A 1 557 ? 16.231 -15.319 -25.549 1.00 98.56 557 LEU A N 1
ATOM 4311 C CA . LEU A 1 557 ? 15.491 -15.682 -24.342 1.00 98.56 557 LEU A CA 1
ATOM 4312 C C . LEU A 1 557 ? 16.016 -16.983 -23.727 1.00 98.56 557 LEU A C 1
ATOM 4314 O O . LEU A 1 557 ? 16.337 -17.024 -22.544 1.00 98.56 557 LEU A O 1
ATOM 4318 N N . HIS A 1 558 ? 16.146 -18.034 -24.534 1.00 98.50 558 HIS A N 1
ATOM 4319 C CA . HIS A 1 558 ? 16.658 -19.323 -24.082 1.00 98.50 558 HIS A CA 1
ATOM 4320 C C . HIS A 1 558 ? 18.089 -19.213 -23.538 1.00 98.50 558 HIS A C 1
ATOM 4322 O O . HIS A 1 558 ? 18.378 -19.708 -22.450 1.00 98.50 558 HIS A O 1
ATOM 4328 N N . THR A 1 559 ? 18.983 -18.542 -24.271 1.00 97.88 559 THR A N 1
ATOM 4329 C CA . THR A 1 559 ? 20.390 -18.384 -23.871 1.00 97.88 559 THR A CA 1
ATOM 4330 C C . THR A 1 559 ? 20.508 -17.632 -22.551 1.00 97.88 559 THR A C 1
ATOM 4332 O O . THR A 1 559 ? 21.213 -18.088 -21.652 1.00 97.88 559 THR A O 1
ATOM 4335 N N . ASP A 1 560 ? 19.774 -16.533 -22.388 1.00 98.06 560 ASP A N 1
ATOM 4336 C CA . ASP A 1 560 ? 19.841 -15.740 -21.166 1.00 98.06 560 ASP A CA 1
ATOM 4337 C C . ASP A 1 560 ? 19.162 -16.438 -19.979 1.00 98.06 560 ASP A C 1
ATOM 4339 O O . ASP A 1 560 ? 19.676 -16.350 -18.866 1.00 98.06 560 ASP A O 1
ATOM 4343 N N . LEU A 1 561 ? 18.076 -17.199 -20.177 1.00 98.00 561 LEU A N 1
ATOM 4344 C CA . LEU A 1 561 ? 17.508 -18.045 -19.115 1.00 98.00 561 LEU A CA 1
ATOM 4345 C C . LEU A 1 561 ? 18.522 -19.087 -18.619 1.00 98.00 561 LEU A C 1
ATOM 4347 O O . LEU A 1 561 ? 18.615 -19.341 -17.417 1.00 98.00 561 LEU A O 1
ATOM 4351 N N . MET A 1 562 ? 19.339 -19.644 -19.514 1.00 97.38 562 MET A N 1
ATOM 4352 C CA . MET A 1 562 ? 20.425 -20.538 -19.112 1.00 97.38 562 MET A CA 1
ATOM 4353 C C . MET A 1 562 ? 21.545 -19.795 -18.383 1.00 97.38 562 MET A C 1
ATOM 4355 O O . MET A 1 562 ? 21.929 -20.185 -17.282 1.00 97.38 562 MET A O 1
ATOM 4359 N N . GLN A 1 563 ? 22.087 -18.741 -18.996 1.00 94.88 563 GLN A N 1
ATOM 4360 C CA . GLN A 1 563 ? 23.322 -18.100 -18.539 1.00 94.88 563 GLN A CA 1
ATOM 4361 C C . GLN A 1 563 ? 23.108 -17.158 -17.352 1.00 94.88 563 GLN A C 1
ATOM 4363 O O . GLN A 1 563 ? 23.926 -17.138 -16.438 1.00 94.88 563 GLN A O 1
ATOM 4368 N N . LYS A 1 564 ? 22.014 -16.388 -17.353 1.00 93.88 564 LYS A N 1
ATOM 4369 C CA . LYS A 1 564 ? 21.739 -15.338 -16.358 1.00 93.88 564 LYS A CA 1
ATOM 4370 C C . LYS A 1 564 ? 20.796 -15.806 -15.247 1.00 93.88 564 LYS A C 1
ATOM 4372 O O . LYS A 1 564 ? 20.865 -15.278 -14.144 1.00 93.88 564 LYS A O 1
ATOM 4377 N N . PHE A 1 565 ? 19.948 -16.808 -15.508 1.00 93.06 565 PHE A N 1
ATOM 4378 C CA . PHE A 1 565 ? 19.012 -17.362 -14.512 1.00 93.06 565 PHE A CA 1
ATOM 4379 C C . PHE A 1 565 ? 19.370 -18.781 -14.045 1.00 93.06 565 PHE A C 1
ATOM 4381 O O . PHE A 1 565 ? 18.707 -19.314 -13.158 1.00 93.06 565 PHE A 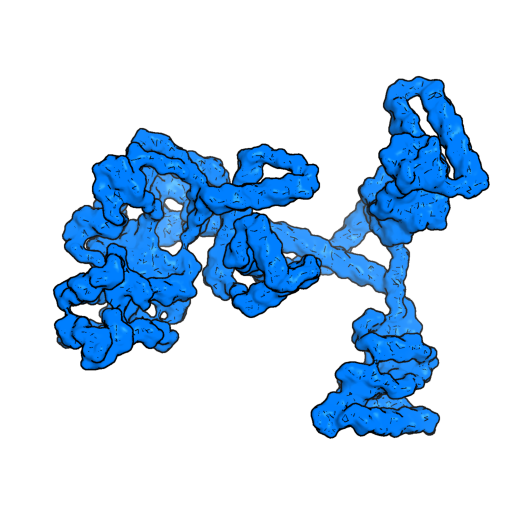O 1
ATOM 4388 N N . GLY A 1 566 ? 20.407 -19.406 -14.613 1.00 94.75 566 GLY A N 1
ATOM 4389 C CA . GLY A 1 566 ? 20.870 -20.735 -14.199 1.00 94.75 566 GLY A CA 1
ATOM 4390 C C . GLY A 1 566 ? 19.921 -21.885 -14.562 1.00 94.75 566 GLY A C 1
ATOM 4391 O O . GLY A 1 566 ? 20.055 -22.987 -14.024 1.00 94.75 566 GLY A O 1
ATOM 4392 N N . ILE A 1 567 ? 18.963 -21.661 -15.466 1.00 96.38 567 ILE A N 1
ATOM 4393 C CA . ILE A 1 567 ? 17.961 -22.658 -15.857 1.00 96.38 567 ILE A CA 1
ATOM 4394 C C . ILE A 1 567 ? 18.562 -23.567 -16.928 1.00 96.38 567 ILE A C 1
ATOM 4396 O O . ILE A 1 567 ? 18.661 -23.194 -18.090 1.00 96.38 567 ILE A O 1
ATOM 4400 N N . LYS A 1 568 ? 18.978 -24.781 -16.551 1.00 94.88 568 LYS A N 1
ATOM 4401 C CA . LYS A 1 568 ? 19.741 -25.684 -17.441 1.00 94.88 568 LYS A CA 1
ATOM 4402 C C . LYS A 1 568 ? 19.018 -26.067 -18.736 1.00 94.88 568 LYS A C 1
ATOM 4404 O O . LYS A 1 568 ? 19.679 -26.283 -19.745 1.00 94.88 568 LYS A O 1
ATOM 4409 N N . LYS A 1 569 ? 17.692 -26.211 -18.692 1.00 96.62 569 LYS A N 1
ATOM 4410 C CA . LYS A 1 569 ? 16.854 -26.548 -19.848 1.00 96.62 569 LYS A CA 1
ATOM 4411 C C . LYS A 1 569 ? 15.571 -25.711 -19.786 1.00 96.62 569 LYS A C 1
ATOM 4413 O O . LYS A 1 569 ? 14.590 -26.197 -19.231 1.00 96.62 569 LYS A O 1
ATOM 4418 N N . PRO A 1 570 ? 15.605 -24.455 -20.267 1.00 98.00 570 PRO A N 1
ATOM 4419 C CA . PRO A 1 570 ? 14.473 -23.548 -20.157 1.00 98.00 570 PRO A CA 1
ATOM 4420 C C . PRO A 1 570 ? 13.259 -24.069 -20.915 1.00 98.00 570 PRO A C 1
ATOM 4422 O O . PRO A 1 570 ? 13.336 -24.306 -22.122 1.00 98.00 570 PRO A O 1
ATOM 4425 N N . LYS A 1 571 ? 12.137 -24.192 -20.211 1.00 98.25 571 LYS A N 1
ATOM 4426 C CA . LYS A 1 571 ? 10.838 -24.507 -20.788 1.00 98.25 571 LYS A CA 1
ATOM 4427 C C . LYS A 1 571 ? 10.054 -23.229 -21.059 1.00 98.25 571 LYS A C 1
ATOM 4429 O O . LYS A 1 571 ? 9.607 -22.553 -20.130 1.00 98.25 571 LYS A O 1
ATOM 4434 N N . ILE A 1 572 ? 9.882 -22.904 -22.337 1.00 98.56 572 ILE A N 1
ATOM 4435 C CA . ILE A 1 572 ? 9.310 -21.629 -22.782 1.00 98.56 572 ILE A CA 1
ATOM 4436 C C . ILE A 1 572 ? 7.946 -21.872 -23.424 1.00 98.56 572 ILE A C 1
ATOM 4438 O O . ILE A 1 572 ? 7.820 -22.628 -24.384 1.00 98.56 572 ILE A O 1
ATOM 4442 N N . PHE A 1 573 ? 6.919 -21.203 -22.910 1.00 98.44 573 PHE A N 1
ATOM 4443 C CA . PHE A 1 573 ? 5.579 -21.222 -23.494 1.00 98.44 573 PHE A CA 1
ATOM 4444 C C . PHE A 1 573 ? 5.439 -20.041 -24.452 1.00 98.44 573 PHE A C 1
ATOM 4446 O O . PHE A 1 573 ? 5.726 -18.907 -24.072 1.00 98.44 573 PHE A O 1
ATOM 4453 N N . VAL A 1 574 ? 5.026 -20.296 -25.691 1.00 98.50 574 VAL A N 1
ATOM 4454 C CA . VAL A 1 574 ? 4.984 -19.286 -26.755 1.00 98.50 574 VAL A CA 1
ATOM 4455 C C . VAL A 1 574 ? 3.539 -19.044 -27.184 1.00 98.50 574 VAL A C 1
ATOM 4457 O O . VAL A 1 574 ? 2.832 -19.980 -27.558 1.00 98.50 574 VAL A O 1
ATOM 4460 N N . ALA A 1 575 ? 3.102 -17.786 -27.138 1.00 98.19 575 ALA A N 1
ATOM 4461 C CA . ALA A 1 575 ? 1.775 -17.392 -27.599 1.00 98.19 575 ALA A CA 1
ATOM 4462 C C . ALA A 1 575 ? 1.677 -17.440 -29.133 1.00 98.19 575 ALA A C 1
ATOM 4464 O O . ALA A 1 575 ? 2.655 -17.171 -29.829 1.00 98.19 575 ALA A O 1
ATOM 4465 N N . GLY A 1 576 ? 0.487 -17.720 -29.664 1.00 97.75 576 GLY A N 1
ATOM 4466 C CA . GLY A 1 576 ? 0.141 -17.310 -31.027 1.00 97.75 576 GLY A CA 1
ATOM 4467 C C . GLY A 1 576 ? 0.091 -15.782 -31.135 1.00 97.75 576 GLY A C 1
ATOM 4468 O O . GLY A 1 576 ? -0.038 -15.086 -30.127 1.00 97.75 576 GLY A O 1
ATOM 4469 N N . LEU A 1 577 ? 0.201 -15.240 -32.342 1.00 97.75 577 LEU A N 1
ATOM 4470 C CA . LEU A 1 577 ? -0.066 -13.828 -32.605 1.00 97.75 577 LEU A CA 1
ATOM 4471 C C . LEU A 1 577 ? -1.572 -13.552 -32.554 1.00 97.75 577 LEU A C 1
ATOM 4473 O O . LEU A 1 577 ? -2.008 -12.588 -31.922 1.00 97.75 577 LEU A O 1
ATOM 4477 N N . ASN A 1 578 ? -2.346 -14.415 -33.203 1.00 97.69 578 ASN A N 1
ATOM 4478 C CA . ASN A 1 578 ? -3.776 -14.270 -33.381 1.00 97.69 578 ASN A CA 1
ATOM 4479 C C . ASN A 1 578 ? -4.564 -14.884 -32.209 1.00 97.69 578 ASN A C 1
ATOM 4481 O O . ASN A 1 578 ? -4.085 -15.811 -31.540 1.00 97.69 578 ASN A O 1
ATOM 4485 N N . PRO A 1 579 ? -5.804 -14.421 -31.954 1.00 95.50 579 PRO A N 1
ATOM 4486 C CA . PRO A 1 579 ? -6.723 -15.105 -31.049 1.00 95.50 579 PRO A CA 1
ATOM 4487 C C . PRO A 1 579 ? -6.849 -16.584 -31.418 1.00 95.50 579 PRO A C 1
ATOM 4489 O O . PRO A 1 579 ? -6.808 -16.938 -32.596 1.00 95.50 579 PRO A O 1
ATOM 4492 N N . HIS A 1 580 ? -6.979 -17.448 -30.409 1.00 94.50 580 HIS A N 1
ATOM 4493 C CA . HIS A 1 580 ? -7.027 -18.902 -30.607 1.00 94.50 580 HIS A CA 1
ATOM 4494 C C . HIS A 1 580 ? -5.821 -19.475 -31.379 1.00 94.50 580 HIS A C 1
ATOM 4496 O O . HIS A 1 580 ? -5.912 -20.560 -31.947 1.00 94.50 580 HIS A O 1
ATOM 4502 N N . ALA A 1 581 ? -4.691 -18.753 -31.406 1.00 95.94 581 ALA A N 1
ATOM 4503 C CA . ALA A 1 581 ? -3.512 -19.104 -32.196 1.00 95.94 581 ALA A CA 1
ATOM 4504 C C . ALA A 1 581 ? -3.850 -19.376 -33.676 1.00 95.94 581 ALA A C 1
ATOM 4506 O O . ALA A 1 581 ? -3.433 -20.376 -34.262 1.00 95.94 581 ALA A O 1
ATOM 4507 N N . GLY A 1 582 ? -4.669 -18.497 -34.260 1.00 94.75 582 GLY A N 1
ATOM 4508 C CA . GLY A 1 582 ? -5.040 -18.529 -35.675 1.00 94.75 582 GLY A CA 1
ATOM 4509 C C . GLY A 1 582 ? -6.165 -19.508 -36.016 1.00 94.75 582 GLY A C 1
ATOM 4510 O O . GLY A 1 582 ? -6.632 -19.490 -37.151 1.00 94.75 582 GLY A O 1
ATOM 4511 N N . GLU A 1 583 ? -6.631 -20.339 -35.070 1.00 94.50 583 GLU A N 1
ATOM 4512 C CA . GLU A 1 583 ? -7.715 -21.321 -35.265 1.00 94.50 583 GLU A CA 1
ATOM 4513 C C . GLU A 1 583 ? -7.511 -22.129 -36.563 1.00 94.50 583 GLU A C 1
ATOM 4515 O O . GLU A 1 583 ? -8.317 -22.082 -37.484 1.00 94.50 583 GLU A O 1
ATOM 4520 N N . GLY A 1 584 ? -6.355 -22.783 -36.717 1.00 92.69 584 GLY A N 1
ATOM 4521 C CA . GLY A 1 584 ? -6.047 -23.563 -37.926 1.00 92.69 584 GLY A CA 1
ATOM 4522 C C . GLY A 1 584 ? -5.984 -22.756 -39.234 1.00 92.69 584 GLY A C 1
ATOM 4523 O O . GLY A 1 584 ? -6.113 -23.343 -40.306 1.00 92.69 584 GLY A O 1
ATOM 4524 N N . GLY A 1 585 ? -5.791 -21.436 -39.161 1.00 93.62 585 GLY A N 1
ATOM 4525 C CA . GLY A 1 585 ? -5.721 -20.529 -40.312 1.00 93.62 585 GLY A CA 1
ATOM 4526 C C . GLY A 1 585 ? -6.980 -19.682 -40.526 1.00 93.62 585 GLY A C 1
ATOM 4527 O O . GLY A 1 585 ? -6.970 -18.759 -41.340 1.00 93.62 585 GLY A O 1
ATOM 4528 N N . TYR A 1 586 ? -8.077 -19.960 -39.810 1.00 95.12 586 TYR A N 1
ATOM 4529 C CA . TYR A 1 586 ? -9.331 -19.207 -39.950 1.00 95.12 586 TYR A CA 1
ATOM 4530 C C . TYR A 1 586 ? -9.252 -17.784 -39.380 1.00 95.12 586 TYR A C 1
ATOM 4532 O O . TYR A 1 586 ? -9.990 -16.907 -39.831 1.00 95.12 586 TYR A O 1
ATOM 4540 N N . LEU A 1 587 ? -8.372 -17.549 -38.404 1.00 94.12 587 LEU A N 1
ATOM 4541 C CA . LEU A 1 587 ? -8.184 -16.263 -37.725 1.00 94.12 587 LEU A CA 1
ATOM 4542 C C . LEU A 1 587 ? -6.788 -15.675 -37.968 1.00 94.12 587 LEU A C 1
ATOM 4544 O O . LEU A 1 587 ? -6.244 -15.018 -37.089 1.00 94.12 587 LEU A O 1
ATOM 4548 N N . GLY A 1 588 ? -6.221 -15.902 -39.152 1.00 96.12 588 GLY A N 1
ATOM 4549 C CA . GLY A 1 588 ? -4.879 -15.447 -39.523 1.00 96.12 588 GLY A CA 1
ATOM 4550 C C . GLY A 1 588 ? -3.949 -16.615 -39.835 1.00 96.12 588 GLY A C 1
ATOM 4551 O O . GLY A 1 588 ? -4.172 -17.742 -39.395 1.00 96.12 588 GLY A O 1
ATOM 4552 N N . MET A 1 589 ? -2.930 -16.350 -40.650 1.00 97.62 589 MET A N 1
ATOM 4553 C CA . MET A 1 589 ? -2.021 -17.371 -41.189 1.00 97.62 589 MET A CA 1
ATOM 4554 C C . MET A 1 589 ? -0.633 -17.324 -40.549 1.00 97.62 589 MET A C 1
ATOM 4556 O O . MET A 1 589 ? 0.185 -18.211 -40.786 1.00 97.62 589 MET A O 1
ATOM 4560 N N . GLU A 1 590 ? -0.357 -16.322 -39.717 1.00 98.25 590 GLU A N 1
ATOM 4561 C CA . GLU A 1 590 ? 0.956 -16.058 -39.137 1.00 98.25 590 GLU A CA 1
ATOM 4562 C C . GLU A 1 590 ? 1.464 -17.231 -38.288 1.00 98.25 590 GLU A C 1
ATOM 4564 O O . GLU A 1 590 ? 2.662 -17.529 -38.307 1.00 98.25 590 GLU A O 1
ATOM 4569 N N . GLU A 1 591 ? 0.578 -17.963 -37.605 1.00 98.25 591 GLU A N 1
ATOM 4570 C CA . GLU A 1 591 ? 0.951 -19.189 -36.901 1.00 98.25 591 GLU A CA 1
ATOM 4571 C C . GLU A 1 591 ? 1.471 -20.270 -37.847 1.00 98.25 591 GLU A C 1
ATOM 4573 O O . GLU A 1 591 ? 2.510 -20.867 -37.577 1.00 98.25 591 GLU A O 1
ATOM 4578 N N . ILE A 1 592 ? 0.779 -20.504 -38.961 1.00 97.88 592 ILE A N 1
ATOM 4579 C CA . ILE A 1 592 ? 1.109 -21.561 -39.925 1.00 97.88 592 ILE A CA 1
ATOM 4580 C C . ILE A 1 592 ? 2.346 -21.183 -40.744 1.00 97.88 592 ILE A C 1
ATOM 4582 O O . ILE A 1 592 ? 3.226 -22.013 -40.958 1.00 97.88 592 ILE A O 1
ATOM 4586 N N . GLU A 1 593 ? 2.421 -19.937 -41.204 1.00 97.44 593 GLU A N 1
ATOM 4587 C CA . GLU A 1 593 ? 3.438 -19.486 -42.158 1.00 97.44 593 GLU A CA 1
ATOM 4588 C C . GLU A 1 593 ? 4.734 -19.021 -41.481 1.00 97.44 593 GLU A C 1
ATOM 4590 O O . GLU A 1 593 ? 5.808 -19.063 -42.091 1.00 97.44 593 GLU A O 1
ATOM 4595 N N . THR A 1 594 ? 4.659 -18.579 -40.221 1.00 97.88 594 THR A N 1
ATOM 4596 C CA . THR A 1 594 ? 5.796 -17.962 -39.525 1.00 97.88 594 THR A CA 1
ATOM 4597 C C . THR A 1 594 ? 6.104 -18.596 -38.173 1.00 97.88 594 THR A C 1
ATOM 4599 O O . THR A 1 594 ? 7.234 -19.042 -37.971 1.00 97.88 594 THR A O 1
ATOM 4602 N N . ILE A 1 595 ? 5.150 -18.650 -37.239 1.00 98.25 595 ILE A N 1
ATOM 4603 C CA . ILE A 1 595 ? 5.445 -19.012 -35.840 1.00 98.25 595 ILE A CA 1
ATOM 4604 C C . ILE A 1 595 ? 5.749 -20.509 -35.705 1.00 98.25 595 ILE A C 1
ATOM 4606 O O . ILE A 1 595 ? 6.837 -20.867 -35.256 1.00 98.25 595 ILE A O 1
ATOM 4610 N N . ASN A 1 596 ? 4.838 -21.389 -36.124 1.00 98.19 596 ASN A N 1
ATOM 4611 C CA . ASN A 1 596 ? 4.997 -22.841 -35.995 1.00 98.19 596 ASN A CA 1
ATOM 4612 C C . ASN A 1 596 ? 6.257 -23.362 -36.707 1.00 98.19 596 ASN A C 1
ATOM 4614 O O . ASN A 1 596 ? 7.010 -24.088 -36.057 1.00 98.19 596 ASN A O 1
ATOM 4618 N N . PRO A 1 597 ? 6.591 -22.935 -37.946 1.00 98.38 597 PRO A N 1
ATOM 4619 C CA . PRO A 1 597 ? 7.840 -23.339 -38.592 1.00 98.38 597 PRO A CA 1
ATOM 4620 C C . PRO A 1 597 ? 9.098 -22.988 -37.784 1.00 98.38 597 PRO A C 1
ATOM 4622 O O . PRO A 1 597 ? 10.034 -23.787 -37.709 1.00 98.38 597 PRO A O 1
ATOM 4625 N N . VAL A 1 598 ? 9.134 -21.811 -37.144 1.0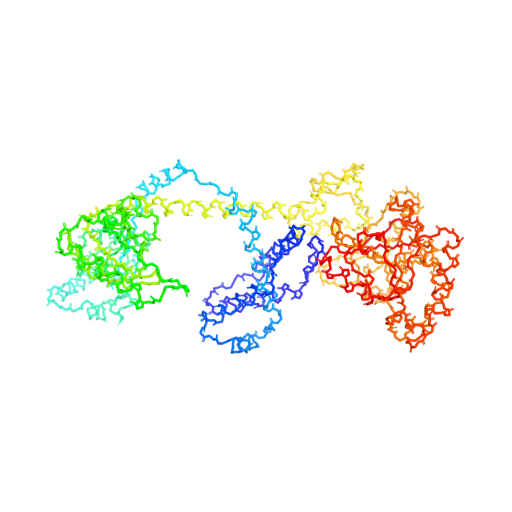0 98.56 598 VAL A N 1
ATOM 4626 C CA . VAL A 1 598 ? 10.259 -21.413 -36.280 1.00 98.56 598 VAL A CA 1
ATOM 4627 C C . VAL A 1 598 ? 10.317 -22.284 -35.028 1.00 98.56 598 VAL A C 1
ATOM 4629 O O . VAL A 1 598 ? 11.397 -22.743 -34.651 1.00 98.56 598 VAL A O 1
ATOM 4632 N N . LEU A 1 599 ? 9.173 -22.536 -34.390 1.00 98.38 599 LEU A N 1
ATOM 4633 C CA . LEU A 1 599 ? 9.105 -23.359 -33.184 1.00 98.38 599 LEU A CA 1
ATOM 4634 C C . LEU A 1 599 ? 9.519 -24.804 -33.463 1.00 98.38 599 LEU A C 1
ATOM 4636 O O . LEU A 1 599 ? 10.348 -25.340 -32.735 1.00 98.38 599 LEU A O 1
ATOM 4640 N N . GLU A 1 600 ? 9.029 -25.407 -34.543 1.00 98.31 600 GLU A N 1
ATOM 4641 C CA . GLU A 1 600 ? 9.408 -26.757 -34.973 1.00 98.31 600 GLU A CA 1
ATOM 4642 C C . GLU A 1 600 ? 10.913 -26.858 -35.249 1.00 98.31 600 GLU A C 1
ATOM 4644 O O . GLU A 1 600 ? 11.579 -27.763 -34.737 1.00 98.31 600 GLU A O 1
ATOM 4649 N N . LYS A 1 601 ? 11.469 -25.884 -35.985 1.00 98.44 601 LYS A N 1
ATOM 4650 C CA . LYS A 1 601 ? 12.908 -25.794 -36.270 1.00 98.44 601 LYS A CA 1
ATOM 4651 C C . LYS A 1 601 ? 13.751 -25.707 -34.995 1.00 98.44 601 LYS A C 1
ATOM 4653 O O . LYS A 1 601 ? 14.823 -26.304 -34.926 1.00 98.44 601 LYS A O 1
ATOM 4658 N N . LEU A 1 602 ? 13.320 -24.940 -33.996 1.00 98.38 602 LEU A N 1
ATOM 4659 C CA . LEU A 1 602 ? 14.063 -24.792 -32.741 1.00 98.38 602 LEU A CA 1
ATOM 4660 C C . LEU A 1 602 ? 13.880 -26.007 -31.819 1.00 98.38 602 LEU A C 1
ATOM 4662 O O . LEU A 1 602 ? 14.851 -26.472 -31.221 1.00 98.38 602 LEU A O 1
ATOM 4666 N N . CYS A 1 603 ? 12.682 -26.589 -31.760 1.00 98.06 603 CYS A N 1
ATOM 4667 C CA . CYS A 1 603 ? 12.428 -27.838 -31.041 1.00 98.06 603 CYS A CA 1
ATOM 4668 C C . CYS A 1 603 ? 13.287 -28.987 -31.585 1.00 98.06 603 CYS A C 1
ATOM 4670 O O . CYS A 1 603 ? 13.871 -29.737 -30.801 1.00 98.06 603 CYS A O 1
ATOM 4672 N N . SER A 1 604 ? 13.470 -29.086 -32.909 1.00 97.88 604 SER A N 1
ATOM 4673 C CA . SER A 1 604 ? 14.367 -30.088 -33.506 1.00 97.88 604 SER A CA 1
ATOM 4674 C C . SER A 1 604 ? 15.846 -29.869 -33.156 1.00 97.88 604 SER A C 1
ATOM 4676 O O . SER A 1 604 ? 16.660 -30.771 -33.331 1.00 97.88 604 SER A O 1
ATOM 4678 N N . GLN A 1 605 ? 16.207 -28.682 -32.658 1.00 97.75 605 GLN A N 1
ATOM 4679 C CA . GLN A 1 605 ? 17.540 -28.348 -32.144 1.00 97.75 605 GLN A CA 1
ATOM 4680 C C . GLN A 1 605 ? 17.659 -28.538 -30.621 1.00 97.75 605 GLN A C 1
ATOM 4682 O O . GLN A 1 605 ? 18.700 -28.224 -30.047 1.00 97.75 605 GLN A O 1
ATOM 4687 N N . GLY A 1 606 ? 16.619 -29.061 -29.963 1.00 96.62 606 GLY A N 1
ATOM 4688 C CA . GLY A 1 606 ? 16.627 -29.405 -28.539 1.00 96.62 606 GLY A CA 1
ATOM 4689 C C . GLY A 1 606 ? 16.048 -28.344 -27.600 1.00 96.62 606 GLY A C 1
ATOM 4690 O O . GLY A 1 606 ? 16.126 -28.527 -26.384 1.00 96.62 606 GLY A O 1
ATOM 4691 N N . PHE A 1 607 ? 15.461 -27.267 -28.130 1.00 98.12 607 PHE A N 1
ATOM 4692 C CA . PHE A 1 607 ? 14.764 -26.262 -27.323 1.00 98.12 607 PHE A CA 1
ATOM 4693 C C . PHE A 1 607 ? 13.449 -26.850 -26.779 1.00 98.12 607 PHE A C 1
ATOM 4695 O O . PHE A 1 607 ? 12.730 -27.535 -27.504 1.00 98.12 607 PHE A O 1
ATOM 4702 N N . ASP A 1 608 ? 13.120 -26.583 -25.511 1.00 98.25 608 ASP A N 1
ATOM 4703 C CA . ASP A 1 608 ? 11.854 -27.014 -24.894 1.00 98.25 608 ASP A CA 1
ATOM 4704 C C . ASP A 1 608 ? 10.802 -25.906 -25.036 1.00 98.25 608 ASP A C 1
ATOM 4706 O O . ASP A 1 608 ? 10.602 -25.082 -24.141 1.00 98.25 608 ASP A O 1
ATOM 4710 N N . LEU A 1 609 ? 10.189 -25.836 -26.221 1.00 98.31 609 LEU A N 1
ATOM 4711 C CA . LEU A 1 609 ? 9.179 -24.831 -26.556 1.00 98.31 609 LEU A CA 1
ATOM 4712 C C . LEU A 1 609 ? 7.791 -25.474 -26.600 1.00 98.31 609 LEU A C 1
ATOM 4714 O O . LEU A 1 609 ? 7.576 -26.464 -27.299 1.00 98.31 609 LEU A O 1
ATOM 4718 N N . ILE A 1 610 ? 6.829 -24.877 -25.897 1.00 97.12 610 ILE A N 1
ATOM 4719 C CA . ILE A 1 610 ? 5.412 -25.251 -25.970 1.00 97.12 610 ILE A CA 1
ATOM 4720 C C . ILE A 1 610 ? 4.702 -24.206 -26.830 1.00 97.12 610 ILE A C 1
ATOM 4722 O O . ILE A 1 610 ? 4.575 -23.050 -26.426 1.00 97.12 610 ILE A O 1
ATOM 4726 N N . GLY A 1 611 ? 4.342 -24.609 -28.050 1.00 83.56 611 GLY A N 1
ATOM 4727 C CA . GLY A 1 611 ? 4.154 -23.687 -29.168 1.00 83.56 611 GLY A CA 1
ATOM 4728 C C . GLY A 1 611 ? 2.733 -23.225 -29.475 1.00 83.56 611 GLY A C 1
ATOM 4729 O O . GLY A 1 611 ? 1.772 -23.904 -29.126 1.00 83.56 611 GLY A O 1
ATOM 4730 N N . ALA A 1 612 ? 2.679 -22.056 -30.131 1.00 92.31 612 ALA A N 1
ATOM 4731 C CA . ALA A 1 612 ? 1.520 -21.253 -30.536 1.00 92.31 612 ALA A CA 1
ATOM 4732 C C . ALA A 1 612 ? 0.249 -21.530 -29.727 1.00 92.31 612 ALA A C 1
ATOM 4734 O O . ALA A 1 612 ? -0.715 -22.128 -30.201 1.00 92.31 612 ALA A O 1
ATOM 4735 N N . LEU A 1 613 ? 0.260 -21.087 -28.472 1.00 96.81 613 LEU A N 1
ATOM 4736 C CA . LEU A 1 613 ? -0.883 -21.230 -27.583 1.00 96.81 613 LEU A CA 1
ATOM 4737 C C . LEU A 1 613 ? -1.810 -20.011 -27.664 1.00 96.81 613 LEU A C 1
ATOM 4739 O O . LEU A 1 613 ? -1.323 -18.880 -27.771 1.00 96.81 613 LEU A O 1
ATOM 4743 N N . PRO A 1 614 ? -3.133 -20.197 -27.524 1.00 96.69 614 PRO A N 1
ATOM 4744 C CA . PRO A 1 614 ? -4.047 -19.087 -27.285 1.00 96.69 614 PRO A CA 1
ATOM 4745 C C . PRO A 1 614 ? -3.635 -18.332 -26.014 1.00 96.69 614 PRO A C 1
ATOM 4747 O O . PRO A 1 614 ? -3.522 -18.928 -24.939 1.00 96.69 614 PRO A O 1
ATOM 4750 N N . ALA A 1 615 ? -3.376 -17.027 -26.130 1.00 92.88 615 ALA A N 1
ATOM 4751 C CA . ALA A 1 615 ? -2.816 -16.226 -25.037 1.00 92.88 615 ALA A CA 1
ATOM 4752 C C . ALA A 1 615 ? -3.695 -16.226 -23.769 1.00 92.88 615 ALA A C 1
ATOM 4754 O O . ALA A 1 615 ? -3.177 -16.247 -22.654 1.00 92.88 615 ALA A O 1
ATOM 4755 N N . ASP A 1 616 ? -5.016 -16.270 -23.938 1.00 88.81 616 ASP A N 1
ATOM 4756 C CA . ASP A 1 616 ? -6.023 -16.335 -22.874 1.00 88.81 616 ASP A CA 1
ATOM 4757 C C . ASP A 1 616 ? -5.957 -17.630 -22.045 1.00 88.81 616 ASP A C 1
ATOM 4759 O O . ASP A 1 616 ? -6.225 -17.618 -20.844 1.00 88.81 616 ASP A O 1
ATOM 4763 N N . THR A 1 617 ? -5.541 -18.742 -22.654 1.00 88.00 617 THR A N 1
ATOM 4764 C CA . THR A 1 617 ? -5.376 -20.037 -21.966 1.00 88.00 617 THR A CA 1
ATOM 4765 C C . THR A 1 617 ? -3.934 -20.310 -21.534 1.00 88.00 617 THR A C 1
ATOM 4767 O O . THR A 1 617 ? -3.689 -21.078 -20.592 1.00 88.00 617 THR A O 1
ATOM 4770 N N . MET A 1 618 ? -2.964 -19.656 -22.180 1.00 94.44 618 MET A N 1
ATOM 4771 C CA . MET A 1 618 ? -1.537 -19.848 -21.931 1.00 94.44 618 MET A CA 1
ATOM 4772 C C . MET A 1 618 ? -1.162 -19.533 -20.478 1.00 94.44 618 MET A C 1
ATOM 4774 O O . MET A 1 618 ? -0.402 -20.293 -19.881 1.00 94.44 618 MET A O 1
ATOM 4778 N N . PHE A 1 619 ? -1.751 -18.495 -19.878 1.00 92.06 619 PHE A N 1
ATOM 4779 C CA . PHE A 1 619 ? -1.472 -18.052 -18.505 1.00 92.06 619 PHE A CA 1
ATOM 4780 C C . PHE A 1 619 ? -2.296 -18.761 -17.414 1.00 92.06 619 PHE A C 1
ATOM 4782 O O . PHE A 1 619 ? -2.476 -18.237 -16.315 1.00 92.06 619 PHE A O 1
ATOM 4789 N N . SER A 1 620 ? -2.805 -19.968 -17.674 1.00 90.75 620 SER A N 1
ATOM 4790 C CA . SER A 1 620 ? -3.466 -20.760 -16.630 1.00 90.75 620 SER A CA 1
ATOM 4791 C C . SER A 1 620 ? -2.520 -21.066 -15.455 1.00 90.75 620 SER A C 1
ATOM 4793 O O . SER A 1 620 ? -1.317 -21.254 -15.639 1.00 90.75 620 SER A O 1
ATOM 4795 N N . ALA A 1 621 ? -3.061 -21.202 -14.238 1.00 87.00 621 ALA A N 1
ATOM 4796 C CA . ALA A 1 621 ? -2.263 -21.481 -13.036 1.00 87.00 621 ALA A CA 1
ATOM 4797 C C . ALA A 1 621 ? -1.368 -22.730 -13.172 1.00 87.00 621 ALA A C 1
ATOM 4799 O O . ALA A 1 621 ? -0.259 -22.770 -12.645 1.00 87.00 621 ALA A O 1
ATOM 4800 N N . LYS A 1 622 ? -1.829 -23.744 -13.917 1.00 90.00 622 LYS A N 1
ATOM 4801 C CA . LYS A 1 622 ? -1.045 -24.949 -14.222 1.00 90.00 622 LYS A CA 1
ATOM 4802 C C . LYS A 1 622 ? 0.186 -24.627 -15.072 1.00 90.00 622 LYS A C 1
ATOM 4804 O O . LYS A 1 622 ? 1.259 -25.154 -14.798 1.00 90.00 622 LYS A O 1
ATOM 4809 N N . ASN A 1 623 ? 0.030 -23.783 -16.088 1.00 92.81 623 ASN A N 1
ATOM 4810 C CA . ASN A 1 623 ? 1.120 -23.411 -16.984 1.00 92.81 623 ASN A CA 1
ATOM 4811 C C . ASN A 1 623 ? 2.112 -22.476 -16.295 1.00 92.81 623 ASN A C 1
ATOM 4813 O O . ASN A 1 623 ? 3.309 -22.658 -16.470 1.00 92.81 623 ASN A O 1
ATOM 4817 N N . ILE A 1 624 ? 1.638 -21.547 -15.456 1.00 90.50 624 ILE A N 1
ATOM 4818 C CA . ILE A 1 624 ? 2.505 -20.655 -14.665 1.00 90.50 624 ILE A CA 1
ATOM 4819 C C . ILE A 1 624 ? 3.482 -21.460 -13.805 1.00 90.50 624 ILE A C 1
ATOM 4821 O O . ILE A 1 624 ? 4.669 -21.168 -13.798 1.00 90.50 624 ILE A O 1
ATOM 4825 N N . LYS A 1 625 ? 3.015 -22.533 -13.154 1.00 88.81 625 LYS A N 1
ATOM 4826 C CA . LYS A 1 625 ? 3.886 -23.415 -12.359 1.00 88.81 625 LYS A CA 1
ATOM 4827 C C . LYS A 1 625 ? 4.857 -24.254 -13.193 1.00 88.81 625 LYS A C 1
ATOM 4829 O O . LYS A 1 625 ? 5.823 -24.778 -12.649 1.00 88.81 625 LYS A O 1
ATOM 4834 N N . ALA A 1 626 ? 4.565 -24.460 -14.476 1.00 92.38 626 ALA A N 1
ATOM 4835 C CA . ALA A 1 626 ? 5.316 -25.359 -15.346 1.00 92.38 626 ALA A CA 1
ATOM 4836 C C . ALA A 1 626 ? 6.286 -24.638 -16.294 1.00 92.38 626 ALA A C 1
ATOM 4838 O O . ALA A 1 626 ? 7.160 -25.298 -16.853 1.00 92.38 626 ALA A O 1
ATOM 4839 N N . ALA A 1 627 ? 6.096 -23.342 -16.535 1.00 95.00 627 ALA A N 1
ATOM 4840 C CA . ALA A 1 627 ? 6.892 -22.545 -17.457 1.00 95.00 627 ALA A CA 1
ATOM 4841 C C . ALA A 1 627 ? 8.045 -21.849 -16.729 1.00 95.00 627 ALA A C 1
ATOM 4843 O O . ALA A 1 627 ? 7.854 -21.264 -15.665 1.00 95.00 627 ALA A O 1
ATOM 4844 N N . ASP A 1 628 ? 9.224 -21.827 -17.347 1.00 96.69 628 ASP A N 1
ATOM 4845 C CA . ASP A 1 628 ? 10.329 -20.983 -16.884 1.00 96.69 628 ASP A CA 1
ATOM 4846 C C . ASP A 1 628 ? 10.165 -19.537 -17.368 1.00 96.69 628 ASP A C 1
ATOM 4848 O O . ASP A 1 628 ? 10.532 -18.589 -16.662 1.00 96.69 628 ASP A O 1
ATOM 4852 N N . ALA A 1 629 ? 9.596 -19.377 -18.568 1.00 97.56 629 ALA A N 1
ATOM 4853 C CA . ALA A 1 629 ? 9.214 -18.102 -19.155 1.00 97.56 629 ALA A CA 1
ATOM 4854 C C . ALA A 1 629 ? 8.080 -18.252 -20.179 1.00 97.56 629 ALA A C 1
ATOM 4856 O O . ALA A 1 629 ? 7.876 -19.310 -20.779 1.00 97.56 629 ALA A O 1
ATOM 4857 N N . PHE A 1 630 ? 7.387 -17.145 -20.414 1.00 98.00 630 PHE A N 1
ATOM 4858 C CA . PHE A 1 630 ? 6.402 -16.975 -21.471 1.00 98.00 630 PHE A CA 1
ATOM 4859 C C . PHE A 1 630 ? 6.945 -16.006 -22.518 1.00 98.00 630 PHE A C 1
ATOM 4861 O O . PHE A 1 630 ? 7.492 -14.963 -22.161 1.00 98.00 630 PHE A O 1
ATOM 4868 N N . LEU A 1 631 ? 6.765 -16.318 -23.798 1.00 98.50 631 LEU A N 1
ATOM 4869 C CA . LEU A 1 631 ? 7.046 -15.415 -24.907 1.00 98.50 631 LEU A CA 1
ATOM 4870 C C . LEU A 1 631 ? 5.729 -14.980 -25.548 1.00 98.50 631 LEU A C 1
ATOM 4872 O O . LEU A 1 631 ? 5.022 -15.789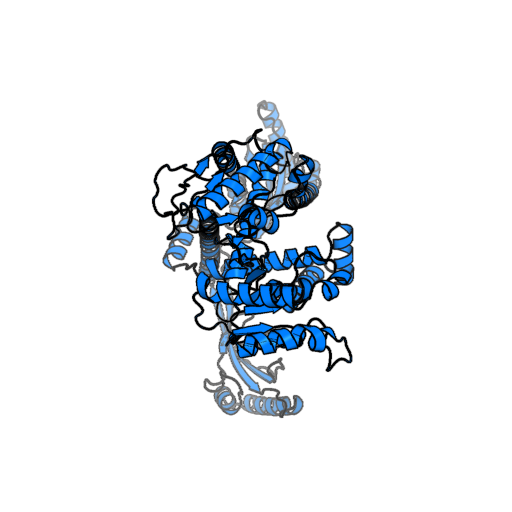 -26.146 1.00 98.50 631 LEU A O 1
ATOM 4876 N N . CYS A 1 632 ? 5.422 -13.693 -25.429 1.00 98.19 632 CYS A N 1
ATOM 4877 C CA . CYS A 1 632 ? 4.283 -13.065 -26.091 1.00 98.19 632 CYS A CA 1
ATOM 4878 C C . CYS A 1 632 ? 4.735 -12.328 -27.350 1.00 98.19 632 CYS A C 1
ATOM 4880 O O . CYS A 1 632 ? 5.850 -11.808 -27.414 1.00 98.19 632 CYS A O 1
ATOM 4882 N N . MET A 1 633 ? 3.860 -12.246 -28.346 1.00 98.19 633 MET A N 1
ATOM 4883 C CA . MET A 1 633 ? 4.162 -11.605 -29.624 1.00 98.19 633 MET A CA 1
ATOM 4884 C C . MET A 1 633 ? 4.219 -10.079 -29.511 1.00 98.19 633 MET A C 1
ATOM 4886 O O . MET A 1 633 ? 5.028 -9.443 -30.187 1.00 98.19 633 MET A O 1
ATOM 4890 N N . TYR A 1 634 ? 3.421 -9.484 -28.621 1.00 97.06 634 TYR A N 1
ATOM 4891 C CA . TYR A 1 634 ? 3.373 -8.035 -28.414 1.00 97.06 634 TYR A CA 1
ATOM 4892 C C . TYR A 1 634 ? 3.054 -7.637 -26.969 1.00 97.06 634 TYR A C 1
ATOM 4894 O O . TYR A 1 634 ? 2.604 -8.447 -26.158 1.00 97.06 634 TYR A O 1
ATOM 4902 N N . HIS A 1 635 ? 3.284 -6.360 -26.661 1.00 94.62 635 HIS A N 1
ATOM 4903 C CA . HIS A 1 635 ? 3.195 -5.768 -25.322 1.00 94.62 635 HIS A CA 1
ATOM 4904 C C . HIS A 1 635 ? 1.893 -6.100 -24.568 1.00 94.62 635 HIS A C 1
ATOM 4906 O O . HIS A 1 635 ? 1.923 -6.724 -23.504 1.00 94.62 635 HIS A O 1
ATOM 4912 N N . ASP A 1 636 ? 0.741 -5.734 -25.130 1.00 93.69 636 ASP A N 1
ATOM 4913 C CA . ASP A 1 636 ? -0.557 -5.886 -24.456 1.00 93.69 636 ASP A CA 1
ATOM 4914 C C . ASP A 1 636 ? -1.067 -7.335 -24.412 1.00 93.69 636 ASP A C 1
ATOM 4916 O O . ASP A 1 636 ? -2.070 -7.611 -23.761 1.00 93.69 636 ASP A O 1
ATOM 4920 N N . GLN A 1 637 ? -0.371 -8.283 -25.045 1.00 96.12 637 GLN A N 1
ATOM 4921 C CA . GLN A 1 637 ? -0.723 -9.701 -24.975 1.00 96.12 637 GLN A CA 1
ATOM 4922 C C . GLN A 1 637 ? -0.303 -10.344 -23.646 1.00 96.12 637 GLN A C 1
ATOM 4924 O O . GLN A 1 637 ? -0.996 -11.221 -23.135 1.00 96.12 637 GLN A O 1
ATOM 4929 N N . GLY A 1 638 ? 0.837 -9.922 -23.090 1.00 91.38 638 GLY A N 1
ATOM 4930 C CA . GLY A 1 638 ? 1.424 -10.543 -21.899 1.00 91.38 638 GLY A CA 1
ATOM 4931 C C . GLY A 1 638 ? 1.449 -9.647 -20.666 1.00 91.38 638 GLY A C 1
ATOM 4932 O O . GLY A 1 638 ? 1.270 -10.117 -19.540 1.00 91.38 638 GLY A O 1
ATOM 4933 N N . LEU A 1 639 ? 1.661 -8.340 -20.847 1.00 89.88 639 LEU A N 1
ATOM 4934 C CA . LEU A 1 639 ? 1.875 -7.446 -19.711 1.00 89.88 639 LEU A CA 1
ATOM 4935 C C . LEU A 1 639 ? 0.634 -7.186 -18.849 1.00 89.88 639 LEU A C 1
ATOM 4937 O O . LEU A 1 639 ? 0.825 -7.050 -17.640 1.00 89.88 639 LEU A O 1
ATOM 4941 N N . PRO A 1 640 ? -0.613 -7.153 -19.365 1.00 89.75 640 PRO A N 1
ATOM 4942 C CA . PRO A 1 640 ? -1.789 -7.025 -18.505 1.00 89.75 640 PRO A CA 1
ATOM 4943 C C . PRO A 1 640 ? -1.879 -8.134 -17.453 1.00 89.75 640 PRO A C 1
ATOM 4945 O O . PRO A 1 640 ? -2.158 -7.847 -16.290 1.00 89.75 640 PRO A O 1
ATOM 4948 N N . VAL A 1 641 ? -1.561 -9.379 -17.832 1.00 87.38 641 VAL A N 1
ATOM 4949 C CA . VAL A 1 641 ? -1.541 -10.523 -16.908 1.00 87.38 641 VAL A CA 1
ATOM 4950 C C . VAL A 1 641 ? -0.444 -10.345 -15.866 1.00 87.38 641 VAL A C 1
ATOM 4952 O O . VAL A 1 641 ? -0.723 -10.397 -14.669 1.00 87.38 641 VAL A O 1
ATOM 4955 N N . LEU A 1 642 ? 0.786 -10.050 -16.303 1.00 85.38 642 LEU A N 1
ATOM 4956 C CA . LEU A 1 642 ? 1.905 -9.836 -15.387 1.00 85.38 642 LEU A CA 1
ATOM 4957 C C . LEU A 1 642 ? 1.601 -8.707 -14.395 1.00 85.38 642 LEU A C 1
ATOM 4959 O O . LEU A 1 642 ? 1.695 -8.905 -13.189 1.00 85.38 642 LEU A O 1
ATOM 4963 N N . LYS A 1 643 ? 1.147 -7.546 -14.877 1.00 80.00 643 LYS A N 1
ATOM 4964 C CA . LYS A 1 643 ? 0.835 -6.376 -14.042 1.00 80.00 643 LYS A CA 1
ATOM 4965 C C . LYS A 1 643 ? -0.319 -6.633 -13.077 1.00 80.00 643 LYS A C 1
ATOM 4967 O O . LYS A 1 643 ? -0.295 -6.105 -11.968 1.00 80.00 643 LYS A O 1
ATOM 4972 N N . HIS A 1 644 ? -1.297 -7.448 -13.470 1.00 79.50 644 HIS A N 1
ATOM 4973 C CA . HIS A 1 644 ? -2.354 -7.898 -12.570 1.00 79.50 644 HIS A CA 1
ATOM 4974 C C . HIS A 1 644 ? -1.793 -8.767 -11.435 1.00 79.50 644 HIS A C 1
ATOM 4976 O O . HIS A 1 644 ? -2.171 -8.599 -10.277 1.00 79.50 644 HIS A O 1
AT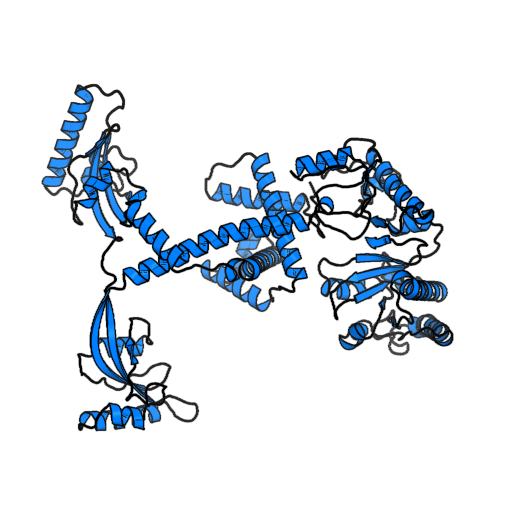OM 4982 N N . THR A 1 645 ? -0.851 -9.660 -11.748 1.00 68.75 645 THR A N 1
ATOM 4983 C CA . THR A 1 645 ? -0.232 -10.544 -10.750 1.00 68.75 645 THR A CA 1
ATOM 4984 C C . THR A 1 645 ? 0.812 -9.855 -9.865 1.00 68.75 645 THR A C 1
ATOM 4986 O O . THR A 1 645 ? 0.928 -10.207 -8.694 1.00 68.75 645 THR A O 1
ATOM 4989 N N . SER A 1 646 ? 1.528 -8.851 -10.380 1.00 61.88 646 SER A N 1
ATOM 4990 C CA . SER A 1 646 ? 2.752 -8.301 -9.782 1.00 61.88 646 SER A CA 1
ATOM 4991 C C . SER A 1 646 ? 2.658 -6.816 -9.401 1.00 61.88 646 SER A C 1
ATOM 4993 O O . SER A 1 646 ? 3.651 -6.103 -9.522 1.00 61.88 646 SER A O 1
ATOM 4995 N N . PHE A 1 647 ? 1.473 -6.307 -9.052 1.00 54.47 647 PHE A N 1
ATOM 4996 C CA . PHE A 1 647 ? 1.177 -4.870 -8.911 1.00 54.47 647 PHE A CA 1
ATOM 4997 C C . PHE A 1 647 ? 2.260 -4.089 -8.121 1.00 54.47 647 PHE A C 1
ATOM 4999 O O . PHE A 1 647 ? 2.286 -4.131 -6.897 1.00 54.47 647 PHE A O 1
ATOM 5006 N N . GLY A 1 648 ? 3.153 -3.383 -8.834 1.00 51.72 648 GLY A N 1
ATOM 5007 C CA . GLY A 1 648 ? 4.271 -2.600 -8.271 1.00 51.72 648 GLY A CA 1
ATOM 5008 C C . GLY A 1 648 ? 5.658 -3.269 -8.300 1.00 51.72 648 GLY A C 1
ATOM 5009 O O . GLY A 1 648 ? 6.650 -2.562 -8.389 1.00 51.72 648 GLY A O 1
ATOM 5010 N N . GLU A 1 649 ? 5.735 -4.600 -8.360 1.00 63.25 649 GLU A N 1
ATOM 5011 C CA . GLU A 1 649 ? 6.971 -5.395 -8.187 1.00 63.25 649 GLU A CA 1
ATOM 5012 C C . GLU A 1 649 ? 7.612 -5.860 -9.513 1.00 63.25 649 GLU A C 1
ATOM 5014 O O . GLU A 1 649 ? 8.391 -6.812 -9.555 1.00 63.25 649 GLU A O 1
ATOM 5019 N N . GLY A 1 650 ? 7.226 -5.254 -10.638 1.00 72.88 650 GLY A N 1
ATOM 5020 C CA . GLY A 1 650 ? 7.682 -5.682 -11.961 1.00 72.88 650 GLY A CA 1
ATOM 5021 C C . GLY A 1 650 ? 9.085 -5.172 -12.286 1.00 72.88 650 GLY A C 1
ATOM 5022 O O . GLY A 1 650 ? 9.243 -3.974 -12.498 1.00 72.88 650 GLY A O 1
ATOM 5023 N N . VAL A 1 651 ? 10.063 -6.069 -12.416 1.00 86.00 651 VAL A N 1
ATOM 5024 C CA . VAL A 1 651 ? 11.427 -5.747 -12.863 1.00 86.00 651 VAL A CA 1
ATOM 5025 C C . VAL A 1 651 ? 11.519 -5.887 -14.377 1.00 86.00 651 VAL A C 1
ATOM 5027 O O . VAL A 1 651 ? 11.157 -6.927 -14.933 1.00 86.00 651 VAL A O 1
ATOM 5030 N N . ASN A 1 652 ? 12.028 -4.861 -15.055 1.00 89.81 652 ASN A N 1
ATOM 5031 C CA . ASN A 1 652 ? 12.326 -4.924 -16.480 1.00 89.81 652 ASN A CA 1
ATOM 5032 C C . ASN A 1 652 ? 13.769 -5.392 -16.696 1.00 89.81 652 ASN A C 1
ATOM 5034 O O . ASN A 1 652 ? 14.717 -4.791 -16.194 1.00 89.81 652 ASN A O 1
ATOM 5038 N N . ILE A 1 653 ? 13.934 -6.456 -17.473 1.00 94.62 653 ILE A N 1
ATOM 5039 C CA . ILE A 1 653 ? 15.217 -7.075 -17.786 1.00 94.62 653 ILE A CA 1
ATOM 5040 C C . ILE A 1 653 ? 15.443 -6.987 -19.292 1.00 94.62 653 ILE A C 1
ATOM 5042 O O . ILE A 1 653 ? 14.601 -7.394 -20.095 1.00 94.62 653 ILE A O 1
ATOM 5046 N N . THR A 1 654 ? 16.606 -6.464 -19.680 1.00 95.12 654 THR A N 1
ATOM 5047 C CA . THR A 1 654 ? 17.010 -6.388 -21.087 1.00 95.12 654 THR A CA 1
ATOM 5048 C C . THR A 1 654 ? 17.908 -7.573 -21.424 1.00 95.12 654 THR A C 1
ATOM 5050 O O . THR A 1 654 ? 19.094 -7.583 -21.090 1.00 95.12 654 THR A O 1
ATOM 5053 N N . LEU A 1 655 ? 17.333 -8.579 -22.076 1.00 96.94 655 LEU A N 1
ATOM 5054 C CA . LEU A 1 655 ? 18.039 -9.776 -22.522 1.00 96.94 655 LEU A CA 1
ATOM 5055 C C . LEU A 1 655 ? 18.799 -9.522 -23.830 1.00 96.94 655 LEU A C 1
ATOM 5057 O O . LEU A 1 655 ? 18.462 -8.618 -24.598 1.00 96.94 655 LEU A O 1
ATOM 5061 N N . GLY A 1 656 ? 19.813 -10.343 -24.094 1.00 96.38 656 GLY A N 1
ATOM 5062 C CA . GLY A 1 656 ? 20.642 -10.298 -25.304 1.00 96.38 656 GLY A CA 1
ATOM 5063 C C . GLY A 1 656 ? 21.831 -9.344 -25.225 1.00 96.38 656 GLY A C 1
ATOM 5064 O O . GLY A 1 656 ? 22.804 -9.531 -25.949 1.00 96.38 656 GLY A O 1
ATOM 5065 N N . LEU A 1 657 ? 21.808 -8.373 -24.307 1.00 96.69 657 LEU A N 1
ATOM 5066 C CA . LEU A 1 657 ? 22.992 -7.568 -24.017 1.00 96.69 657 LEU A CA 1
ATOM 5067 C C . LEU A 1 657 ? 24.121 -8.455 -23.455 1.00 96.69 657 LEU A C 1
ATOM 5069 O O . LEU A 1 657 ? 23.838 -9.361 -22.657 1.00 96.69 657 LEU A O 1
ATOM 5073 N N . PRO A 1 658 ? 25.398 -8.145 -23.760 1.00 95.25 658 PRO A N 1
ATOM 5074 C CA . PRO A 1 658 ? 26.559 -8.836 -23.191 1.00 95.25 658 PRO A CA 1
ATOM 5075 C C . PRO A 1 658 ? 26.782 -8.518 -21.701 1.00 95.25 658 PRO A C 1
ATOM 5077 O O . PRO A 1 658 ? 27.731 -9.006 -21.098 1.00 95.25 658 PRO A O 1
ATOM 5080 N N . ILE A 1 659 ? 25.920 -7.686 -21.112 1.00 96.12 659 ILE A N 1
ATOM 5081 C CA . ILE A 1 659 ? 25.950 -7.256 -19.715 1.00 96.12 659 ILE A CA 1
ATOM 5082 C C . ILE A 1 659 ? 24.615 -7.584 -19.033 1.00 96.12 659 ILE A C 1
ATOM 5084 O O . ILE A 1 659 ? 23.590 -7.779 -19.696 1.00 96.12 659 ILE A O 1
ATOM 5088 N N . ILE A 1 660 ? 24.608 -7.620 -17.700 1.00 95.69 660 ILE A N 1
ATOM 5089 C CA . ILE A 1 660 ? 23.375 -7.740 -16.913 1.00 95.69 660 ILE A CA 1
ATOM 5090 C C . ILE A 1 660 ? 22.821 -6.338 -16.653 1.00 95.69 660 ILE A C 1
ATOM 5092 O O . ILE A 1 660 ? 23.479 -5.513 -16.017 1.00 95.69 660 ILE A O 1
ATOM 5096 N N . ARG A 1 661 ? 21.595 -6.077 -17.124 1.00 95.31 661 ARG A N 1
ATOM 5097 C CA . ARG A 1 661 ? 20.871 -4.829 -16.862 1.00 95.31 661 ARG A CA 1
ATOM 5098 C C . ARG A 1 661 ? 19.436 -5.086 -16.418 1.00 95.31 661 ARG A C 1
ATOM 5100 O O . ARG A 1 661 ? 18.678 -5.754 -17.126 1.00 95.31 661 ARG A O 1
ATOM 5107 N N . THR A 1 662 ? 19.056 -4.474 -15.299 1.00 93.12 662 THR A N 1
ATOM 5108 C CA . THR A 1 662 ? 17.676 -4.428 -14.790 1.00 93.12 662 THR A CA 1
ATOM 5109 C C . THR A 1 662 ? 17.202 -2.986 -14.583 1.00 93.12 662 THR A C 1
ATOM 5111 O O . THR A 1 662 ? 18.006 -2.045 -14.618 1.00 93.12 662 THR A O 1
ATOM 5114 N N . SER A 1 663 ? 15.885 -2.787 -14.459 1.00 86.81 663 SER A N 1
ATOM 5115 C CA . SER A 1 663 ? 15.250 -1.466 -14.377 1.00 86.81 663 SER A CA 1
ATOM 5116 C C . SER A 1 663 ? 13.853 -1.480 -13.794 1.00 86.81 663 SER A C 1
ATOM 5118 O O . SER A 1 663 ? 13.178 -2.530 -13.896 1.00 86.81 663 SER A O 1
#

Secondary structure (DSSP, 8-state):
---EETTEE--HHHHHHHHHHHHHHHHHHTPPPPPHHHHHHHHHHHHHHHHHHHHHHHHTT----HHHHHHHHHHHHHHTT--HHHHHHHHHHTT--HHHHHHHHHHHHHHHHHHIIIIITT----HHHHHHHHHHHHHTT----EEEEEEEEEE--TT--HHHHHHHHHHHHHHHHHHHTT--HHHHHHHH--STTGGGTTEEEEEEGGGS-HHHHHHHHHPPTT-BPPPEEETTEEEEEEEEEEE-S----EEEEEEEEEEEE--BTTB-HHHHHHHHHHHHHHHHTT--HHHHHHHH--STTGGGTTEEEEE-TTSS-HHHHHHHHHSPTT-BPPPEEETTEEEEEEEEEEEEEE-HHHHHHHHHHHHHHHHHHHHHHHHHHHHHHHHTSGGGSB-SS--EEEE-HHHHHHHHHHTT---EEE------BSSSEEEEEE---SS--BTTB--GGGHHHHHHHHHHHHHHHHTTS-S-EEPPP--HHHHHHTT-----HHHHHHHHHT-S--EEEEEE--GGG-EEEEESS-S--GGGHHHH--HHHHHHHHHHHHHHHHHTT--SS-EEEEE-SSGGGGGGGTT-SHIIIIIHHHHHHHHTTT-EEEEEE-HHHHT-HHHHHH-SEEEESSHHHHHHHHHHHSTT--EEEEESSSS-EE-

Organism: NCBI:txid69355

Foldseek 3Di:
DWDDFFLDIDAPVNLVVQLVVVVVVCVVVVHDDDDPVVSSVVSVVVVSLLVLLVVVCVVVVNFDDPVNLVVVLCVVCVVVVHGSVRVQVVCVVVVHHPVRVSVVSRSVVSSVVSLCVPFLVPFDDDPVLLVVLVVVVVVVPFAQKKFWKFKAFQFADLPHDPVSQVVLVVLLVVLVVCVVVPHQQLVSLLVRGPDPCSNVSRTPGIDGPVRDDPQVNVQVVPDDAQDKGRWGDDSGGTMIMHTNDMDGDPPFPFWKWFWKFKAFDFDDPVAHLVNLLVVLVVLVVCVVVPDDQLVSLLVGHPDPCSVVSRTPGIDTVPNDDPQVVVQQVPDDAQDWGDWTQDNGGTMIMHTHDIGTDRCVVVVSSVVSSVVVSVVSSVVRVVVVSVVSSLCRDPLQDFDQAFAEAEEAPVLVVVVCVVVVHQADDDPDRDRRGRPNYHDYPHDDAPDRDDPNDQDLSRLVVLLVSLLCQLVCQVVVVDQADEDDDDDLPSNVVNVHDDPDSLVSSCVSQVQPDKWKWKWFADDLQIAIEIELDEPDDLVCLLVSQAQVSVLVSVVQVQVCCCPVVVPVAFAEEEAAQFAQNCVVVVGHCCSVPHFVVSVVVVVVVVHNYRGHGRLVCCPPSVNSNVGPHYYYSYDVSPVVVRCVRGVSNMKMWITRRPHTYID

InterPro domains:
  IPR000297 Peptidyl-prolyl cis-trans isomerase, PpiC-type [PF00639] (151-244)
  IPR000297 Peptidyl-prolyl cis-trans isomerase, PpiC-type [PS50198] (144-245)
  IPR000297 Peptidyl-prolyl cis-trans isomerase, PpiC-type [PS50198] (255-353)
  IPR005255 PdxA family [PF04166] (402-663)
  IPR005255 PdxA family [TIGR00557] (395-663)
  IPR015391 SurA N-terminal [PF09312] (4-115)
  IPR023034 Peptidyl-prolyl isomerase SurA [MF_01183] (1-399)
  IPR027304 Trigger factor/SurA domain superfamily [SSF109998] (4-174)
  IPR046357 Peptidyl-prolyl cis-trans isomerase domain superfamily [G3DSA:3.10.50.40] (138-253)
  IPR046357 Peptidyl-prolyl cis-trans isomerase domain superfamily [G3DSA:3.10.50.40] (254-390)
  IPR050280 Outer Membrane Protein Chaperone SurA [PTHR47637] (4-393)